Protein AF-0000000084335105 (afdb_homodimer)

Organism: NCBI:txid1302689

Foldseek 3Di:
DDCVLVVVLLVVFDDDDPVLVVLVLVQKDKDKDFAFGWPDAAQAAWFKKKAWQAAKKWKWFADPVRDIATADMHHHSGIDTPVVRQVVVGGHRIIIGTNHTTIIIIHGSVNLVVSCVVPVVVVRVVVVVVVVVVVVVVVLVVCLVDHDLLVLLVVVCVVCVPCPPPDDLQNSQSHSPHGSVVSVVSVVVVVVVD/DDCVLVVVLLVVFDDDDPVLVVLVLVQKDKDKDFAFGWPDAAQAAWFWKKAWQAAKKWKWFADPVGDIATADMHHHSGIDTPVVRQVVVGGHRIIIGTNHTTIIIIHGSVNLVVSCVVPVVVVRVVVVVVVVVVVVVVVLVVCLVDHDLLVLLVVVCVVCVPCPPPDDLQNSQSHSPHGSVVSVVSVVVVVVVD

Nearest PDB structures (foldseek):
  3dn7-assembly1_A  TM=9.591E-01  e=3.756E-15  Cytophaga hutchinsonii ATCC 33406
  4i02-assembly3_F-3  TM=8.619E-01  e=2.218E-11  Escherichia coli K-12
  1cgp-assembly1_B  TM=8.706E-01  e=3.558E-11  Escherichia coli
  4i02-assembly1_A  TM=8.325E-01  e=2.353E-11  Escherichia coli K-12
  3rpq-assembly1_B  TM=8.222E-01  e=1.093E-10  Escherichia coli K-12

Sequence (388 aa):
MSTDLILHNIGKYIALDTEEKEYFVSLLQEKSVKRKEFLLEDGHICKYSAFTVSGVLRGYTIDNNGFEHVLSFAPEGWWMADMYSLISQKPGTLNIEAIEKTELLLLSKANQEILFGKVPKFERFFRIITENSLVSYQQRLMDNLSLTAEDRYNNFCKRYPTLINSLPKKDIATYIGVTPEFLSRMQSKMLKRKMSTDLILHNIGKYIALDTEEKEYFVSLLQEKSVKRKEFLLEDGHICKYSAFTVSGVLRGYTIDNNGFEHVLSFAPEGWWMADMYSLISQKPGTLNIEAIEKTELLLLSKANQEILFGKVPKFERFFRIITENSLVSYQQRLMDNLSLTAEDRYNNFCKRYPTLINSLPKKDIATYIGVTPEFLSRMQSKMLKRK

pLDDT: mean 93.82, std 5.52, range [57.97, 98.75]

Solvent-accessible surface area (backbone atoms only — not comparable to full-atom values): 20482 Å² total; per-residue (Å²): 130,83,61,60,64,60,51,51,61,49,50,76,72,40,90,69,53,71,67,56,48,51,52,55,56,70,54,47,40,82,45,78,40,46,57,74,34,68,82,38,49,54,67,40,61,32,55,46,39,35,35,23,68,35,46,30,37,35,32,28,33,66,40,95,88,66,49,68,40,40,75,47,70,20,43,59,80,28,68,48,58,47,59,56,8,44,72,69,63,37,59,31,60,48,25,29,30,20,75,32,63,22,37,32,40,31,39,35,56,69,48,50,56,49,41,38,72,76,43,52,64,49,30,49,44,54,27,51,54,40,48,52,48,31,38,51,43,51,48,48,46,48,40,72,73,61,47,51,65,68,55,37,47,51,52,47,43,68,74,38,65,87,43,66,86,72,52,56,63,58,54,54,15,29,50,57,69,47,49,49,69,54,46,54,53,49,52,54,51,54,60,67,73,103,128,85,61,59,64,61,51,51,60,48,50,75,73,38,91,70,54,72,67,56,47,53,53,55,57,69,54,48,40,82,44,77,39,47,57,72,33,68,82,37,49,55,66,40,61,34,56,47,40,35,34,23,69,35,46,30,38,35,32,30,33,65,39,96,86,67,48,67,39,39,75,48,71,20,41,58,79,28,67,49,56,47,59,55,8,46,74,69,62,37,60,31,60,47,26,31,31,20,75,31,64,23,37,33,40,31,38,35,54,69,48,50,56,50,41,39,72,76,44,52,65,48,30,51,44,54,26,50,54,40,48,52,48,30,41,51,43,51,48,48,46,49,41,70,73,62,48,52,65,67,56,38,47,52,52,47,44,69,73,37,65,86,42,66,88,72,51,58,62,57,54,54,15,29,48,57,70,46,50,49,69,54,47,53,52,50,52,53,51,54,60,67,74,105

Structure (mmCIF, N/CA/C/O backbone):
data_AF-0000000084335105-model_v1
#
loop_
_entity.id
_entity.type
_entity.pdbx_description
1 polymer 'Cyclic nucleotide-binding domain-containing protein'
#
loop_
_atom_site.group_PDB
_atom_site.id
_atom_site.type_symbol
_atom_site.label_atom_id
_atom_site.label_alt_id
_atom_site.label_comp_id
_atom_site.label_asym_id
_atom_site.label_entity_id
_atom_site.label_seq_id
_atom_site.pdbx_PDB_ins_code
_atom_site.Cartn_x
_atom_site.Cartn_y
_atom_site.Cartn_z
_atom_site.occupancy
_atom_site.B_iso_or_equiv
_atom_site.auth_seq_id
_atom_site.auth_comp_id
_atom_site.auth_asym_id
_atom_site.auth_atom_id
_atom_site.pdbx_PDB_model_num
ATOM 1 N N . MET A 1 1 ? -12.789 21.672 16.828 1 72.12 1 MET A N 1
ATOM 2 C CA . MET A 1 1 ? -12.172 21.75 15.5 1 72.12 1 MET A CA 1
ATOM 3 C C . MET A 1 1 ? -13.172 21.375 14.414 1 72.12 1 MET A C 1
ATOM 5 O O . MET A 1 1 ? -14.062 20.562 14.633 1 72.12 1 MET A O 1
ATOM 9 N N . SER A 1 2 ? -13.086 22.141 13.266 1 85.88 2 SER A N 1
ATOM 10 C CA . SER A 1 2 ? -14.047 21.906 12.203 1 85.88 2 SER A CA 1
ATOM 11 C C . SER A 1 2 ? -13.852 20.531 11.562 1 85.88 2 SER A C 1
ATOM 13 O O . SER A 1 2 ? -12.719 20.109 11.328 1 85.88 2 SER A O 1
ATOM 15 N N . THR A 1 3 ? -14.938 19.781 11.516 1 94.94 3 THR A N 1
ATOM 16 C CA . THR A 1 3 ? -14.914 18.469 10.898 1 94.94 3 THR A CA 1
ATOM 17 C C . THR A 1 3 ? -15.266 18.547 9.414 1 94.94 3 THR A C 1
ATOM 19 O O . THR A 1 3 ? -15.477 17.531 8.758 1 94.94 3 THR A O 1
ATOM 22 N N . ASP A 1 4 ? -15.258 19.766 8.898 1 95.75 4 ASP A N 1
ATOM 23 C CA . ASP A 1 4 ? -15.672 19.984 7.512 1 95.75 4 ASP A CA 1
ATOM 24 C C . ASP A 1 4 ? -14.68 19.359 6.539 1 95.75 4 ASP A C 1
ATOM 26 O O . ASP A 1 4 ? -15.07 18.719 5.562 1 95.75 4 ASP A O 1
ATOM 30 N N . LEU A 1 5 ? -13.422 19.547 6.863 1 97.25 5 LEU A N 1
ATOM 31 C CA . LEU A 1 5 ? -12.391 19.062 5.957 1 97.25 5 LEU A CA 1
ATOM 32 C C . LEU A 1 5 ? -12.422 17.547 5.844 1 97.25 5 LEU A C 1
ATOM 34 O O . LEU A 1 5 ? -12.352 17 4.738 1 97.25 5 LEU A O 1
ATOM 38 N N . ILE A 1 6 ? -12.547 16.875 6.98 1 97.81 6 ILE A N 1
ATOM 39 C CA . ILE A 1 6 ? -12.523 15.414 6.957 1 97.81 6 ILE A CA 1
ATOM 40 C C . ILE A 1 6 ? -13.797 14.891 6.285 1 97.81 6 ILE A C 1
ATOM 42 O O . ILE A 1 6 ? -13.75 13.891 5.562 1 97.81 6 ILE A O 1
ATOM 46 N N . LEU A 1 7 ? -14.898 15.547 6.527 1 97.81 7 LEU A N 1
ATOM 47 C CA . LEU A 1 7 ? -16.156 15.133 5.902 1 97.81 7 LEU A CA 1
ATOM 48 C C . LEU A 1 7 ? -16.109 15.344 4.395 1 97.81 7 LEU A C 1
ATOM 50 O O . LEU A 1 7 ? -16.641 14.539 3.633 1 97.81 7 LEU A O 1
ATOM 54 N N . HIS A 1 8 ? -15.453 16.422 4.031 1 96.69 8 HIS A N 1
ATOM 55 C CA . HIS A 1 8 ? -15.234 16.656 2.607 1 96.69 8 HIS A CA 1
ATOM 56 C C . HIS A 1 8 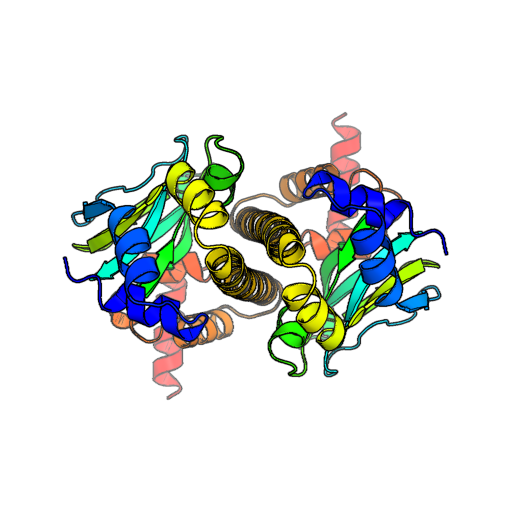? -14.359 15.57 1.998 1 96.69 8 HIS A C 1
ATOM 58 O O . HIS A 1 8 ? -14.633 15.086 0.899 1 96.69 8 HIS A O 1
ATOM 64 N N . ASN A 1 9 ? -13.32 15.211 2.666 1 96.5 9 ASN A N 1
ATOM 65 C CA . ASN A 1 9 ? -12.414 14.156 2.225 1 96.5 9 ASN A CA 1
ATOM 66 C C . ASN A 1 9 ? -13.141 12.828 2.047 1 96.5 9 ASN A C 1
ATOM 68 O O . ASN A 1 9 ? -12.977 12.156 1.026 1 96.5 9 ASN A O 1
ATOM 72 N N . ILE A 1 10 ? -13.961 12.484 3.02 1 97.06 10 ILE A N 1
ATOM 73 C CA . ILE A 1 10 ? -14.719 11.242 3.002 1 97.06 10 ILE A CA 1
ATOM 74 C C . ILE A 1 10 ? -15.75 11.281 1.873 1 97.06 10 ILE A C 1
ATOM 76 O O . ILE A 1 10 ? -15.961 10.281 1.182 1 97.06 10 ILE A O 1
ATOM 80 N N . GLY A 1 11 ? -16.312 12.406 1.658 1 96.31 11 GLY A N 1
ATOM 81 C CA . GLY A 1 11 ? -17.375 12.594 0.689 1 96.31 11 GLY A CA 1
ATOM 82 C C . GLY A 1 11 ? -16.922 12.43 -0.747 1 96.31 11 GLY A C 1
ATOM 83 O O . GLY A 1 11 ? -17.734 12.242 -1.65 1 96.31 11 GLY A O 1
ATOM 84 N N . LYS A 1 12 ? -15.617 12.5 -0.974 1 95.12 12 LYS A N 1
ATOM 85 C CA . LYS A 1 12 ? -15.062 12.281 -2.309 1 95.12 12 LYS A CA 1
ATOM 86 C C . LYS A 1 12 ? -15.273 10.836 -2.762 1 95.12 12 LYS A C 1
ATOM 88 O O . LYS A 1 12 ? -15.258 10.547 -3.961 1 95.12 12 LYS A O 1
ATOM 93 N N . TYR A 1 13 ? -15.5 9.977 -1.76 1 94.5 13 TYR A N 1
ATOM 94 C CA . TYR A 1 13 ? -15.461 8.562 -2.107 1 94.5 13 TYR A CA 1
ATOM 95 C C . TYR A 1 13 ? -16.766 7.867 -1.72 1 94.5 13 TYR A C 1
ATOM 97 O O . TYR A 1 13 ? -17.156 6.883 -2.35 1 94.5 13 TYR A O 1
ATOM 105 N N . ILE A 1 14 ? -17.391 8.344 -0.664 1 95.5 14 ILE A N 1
ATOM 106 C CA . ILE A 1 14 ? -18.641 7.719 -0.234 1 95.5 14 ILE A CA 1
ATOM 107 C C . ILE A 1 14 ? -19.656 8.797 0.128 1 95.5 14 ILE A C 1
ATOM 109 O O . ILE A 1 14 ? -19.281 9.883 0.584 1 95.5 14 ILE A O 1
ATOM 113 N N . ALA A 1 15 ? -20.938 8.406 0.019 1 96 15 ALA A N 1
ATOM 114 C CA . ALA A 1 15 ? -22.031 9.297 0.389 1 96 15 ALA A CA 1
ATOM 115 C C . ALA A 1 15 ? -22.578 8.953 1.771 1 96 15 ALA A C 1
ATOM 117 O O . ALA A 1 15 ? -22.969 7.812 2.023 1 96 15 ALA A O 1
ATOM 118 N N . LEU A 1 16 ? -22.547 9.938 2.617 1 96.69 16 LEU A N 1
ATOM 119 C CA . LEU A 1 16 ? -23.062 9.75 3.973 1 96.69 16 LEU A CA 1
ATOM 120 C C . LEU A 1 16 ? -24.281 10.617 4.219 1 96.69 16 LEU A C 1
ATOM 122 O O . LEU A 1 16 ? -24.359 11.758 3.756 1 96.69 16 LEU A O 1
ATOM 126 N N . ASP A 1 17 ? -25.25 10.039 4.867 1 96.75 17 ASP A N 1
ATOM 127 C CA . ASP A 1 17 ? -26.344 10.883 5.32 1 96.75 17 ASP A CA 1
ATOM 128 C C . ASP A 1 17 ? -26 11.594 6.625 1 96.75 17 ASP A C 1
ATOM 130 O O . ASP A 1 17 ? -24.906 11.406 7.16 1 96.75 17 ASP A O 1
ATOM 134 N N . THR A 1 18 ? -26.891 12.422 7.062 1 96.94 18 THR A N 1
ATOM 135 C CA . THR A 1 18 ? -26.609 13.281 8.203 1 96.94 18 THR A CA 1
ATOM 136 C C . THR A 1 18 ? -26.344 12.445 9.453 1 96.94 18 THR A C 1
ATOM 138 O O . THR A 1 18 ? -25.422 12.742 10.219 1 96.94 18 THR A O 1
ATOM 141 N N . GLU A 1 19 ? -27.047 11.422 9.664 1 97.62 19 GLU A N 1
ATOM 142 C CA . GLU A 1 19 ? -26.875 10.562 10.828 1 97.62 19 GLU A CA 1
ATOM 143 C C . GLU A 1 19 ? -25.516 9.852 10.797 1 97.62 19 GLU A C 1
ATOM 145 O O . GLU A 1 19 ? -24.844 9.75 11.812 1 97.62 19 GLU A O 1
ATOM 150 N N . GLU A 1 20 ? -25.156 9.375 9.648 1 97.62 20 GLU A N 1
ATOM 151 C CA . GLU A 1 20 ? -23.891 8.688 9.469 1 97.62 20 GLU A CA 1
ATOM 152 C C . GLU A 1 20 ? -22.719 9.633 9.711 1 97.62 20 GLU A C 1
ATOM 154 O O . GLU A 1 20 ? -21.719 9.25 10.336 1 97.62 20 GLU A O 1
ATOM 159 N N . LYS A 1 21 ? -22.859 10.859 9.203 1 97.38 21 LYS A N 1
ATOM 160 C CA . LYS A 1 21 ? -21.828 11.859 9.414 1 97.38 21 LYS A CA 1
ATOM 161 C C . LYS A 1 21 ? -21.625 12.148 10.898 1 97.38 21 LYS A C 1
ATOM 163 O O . LYS A 1 21 ? -20.5 12.18 11.391 1 97.38 21 LYS A O 1
ATOM 168 N N . GLU A 1 22 ? -22.719 12.344 11.539 1 97.31 22 GLU A N 1
ATOM 169 C CA . GLU A 1 22 ? -22.672 12.656 12.969 1 97.31 22 GLU A CA 1
ATOM 170 C C . GLU A 1 22 ? -22.078 11.508 13.766 1 97.31 22 GLU A C 1
ATOM 172 O O . GLU A 1 22 ? -21.312 11.727 14.703 1 97.31 22 GLU A O 1
ATOM 177 N N . TYR A 1 23 ? -22.438 10.336 13.406 1 97.75 23 TYR A N 1
ATOM 178 C CA . TYR A 1 23 ? -21.922 9.164 14.094 1 97.75 23 TYR A CA 1
ATOM 179 C C . TYR A 1 23 ? -20.406 9.062 13.914 1 97.75 23 TYR A C 1
ATOM 181 O O . TYR A 1 23 ? -19.672 8.875 14.891 1 97.75 23 TYR A O 1
ATOM 189 N N . PHE A 1 24 ? -19.969 9.242 12.672 1 98.25 24 PHE A N 1
ATOM 190 C CA . PHE A 1 24 ? -18.547 9.195 12.375 1 98.25 24 PHE A CA 1
ATOM 191 C C . PHE A 1 24 ? -17.797 10.242 13.188 1 98.25 24 PHE A C 1
ATOM 193 O O . PHE A 1 24 ? -16.781 9.93 13.828 1 98.25 24 PHE A O 1
ATOM 200 N N . VAL A 1 25 ? -18.281 11.438 13.164 1 98 25 VAL A N 1
ATOM 201 C CA . VAL A 1 25 ? -17.641 12.547 13.852 1 98 25 VAL A CA 1
ATOM 202 C C . VAL A 1 25 ? -17.562 12.25 15.352 1 98 25 VAL A C 1
ATOM 204 O O . VAL A 1 25 ? -16.562 12.594 16 1 98 25 VAL A O 1
ATOM 207 N N . SER A 1 26 ? -18.562 11.602 15.875 1 97.94 26 SER A N 1
ATOM 208 C CA . SER A 1 26 ? -18.609 11.297 17.297 1 97.94 26 SER A CA 1
ATOM 209 C C . SER A 1 26 ? -17.516 10.328 17.703 1 97.94 26 SER A C 1
ATOM 211 O O . SER A 1 26 ? -17.172 10.211 18.875 1 97.94 26 SER A O 1
ATOM 213 N N . LEU A 1 27 ? -16.906 9.617 16.766 1 98.12 27 LEU A N 1
ATOM 214 C CA . LEU A 1 27 ? -15.875 8.617 17.031 1 98.12 27 LEU A CA 1
ATOM 215 C C . LEU A 1 27 ? -14.492 9.25 17 1 98.12 27 LEU A C 1
ATOM 217 O O . LEU A 1 27 ? -13.5 8.617 17.375 1 98.12 27 LEU A O 1
ATOM 221 N N . LEU A 1 28 ? -14.43 10.477 16.578 1 98.25 28 LEU A N 1
ATOM 222 C CA . LEU A 1 28 ? -13.148 11.148 16.391 1 98.25 28 LEU A CA 1
ATOM 223 C C . LEU A 1 28 ? -12.711 11.852 17.656 1 98.25 28 LEU A C 1
ATOM 225 O O . LEU A 1 28 ? -13.555 12.336 18.438 1 98.25 28 LEU A O 1
ATOM 229 N N . GLN A 1 29 ? -11.438 11.883 17.859 1 98 29 GLN A N 1
ATOM 230 C CA . GLN A 1 29 ? -10.82 12.641 18.938 1 98 29 GLN A CA 1
ATOM 231 C C . GLN A 1 29 ? -9.961 13.781 18.391 1 98 29 GLN A C 1
ATOM 233 O O . GLN A 1 29 ? -9.125 13.562 17.516 1 98 29 GLN A O 1
ATOM 238 N N . GLU A 1 30 ? -10.164 14.938 18.938 1 98.06 30 GLU A N 1
ATOM 239 C CA . GLU A 1 30 ? -9.328 16.062 18.547 1 98.06 30 GLU A CA 1
ATOM 240 C C . GLU A 1 30 ? -7.996 16.047 19.281 1 98.06 30 GLU A C 1
ATOM 242 O O . GLU A 1 30 ? -7.941 15.719 20.469 1 98.06 30 GLU A O 1
ATOM 247 N N . LYS A 1 31 ? -6.934 16.328 18.531 1 97.88 31 LYS A N 1
ATOM 248 C CA . LYS A 1 31 ? -5.598 16.406 19.125 1 97.88 31 LYS A CA 1
ATOM 249 C C . LYS A 1 31 ? -4.789 17.547 18.516 1 97.88 31 LYS A C 1
ATOM 251 O O . LYS A 1 31 ? -4.809 17.75 17.297 1 97.88 31 LYS A O 1
ATOM 256 N N . SER A 1 32 ? -4.215 18.328 19.328 1 97.69 32 SER A N 1
ATOM 257 C CA . SER A 1 32 ? -3.252 19.344 18.906 1 97.69 32 SER A CA 1
ATOM 258 C C . SER A 1 32 ? -1.831 18.969 19.297 1 97.69 32 SER A C 1
ATOM 260 O O . SER A 1 32 ? -1.588 18.562 20.438 1 97.69 32 SER A O 1
ATOM 262 N N . VAL A 1 33 ? -0.953 19.047 18.344 1 97.5 33 VAL A N 1
ATOM 263 C CA . VAL A 1 33 ? 0.441 18.703 18.609 1 97.5 33 VAL A CA 1
ATOM 264 C C . VAL A 1 33 ? 1.34 19.875 18.219 1 97.5 33 VAL A C 1
ATOM 266 O O . VAL A 1 33 ? 1.113 20.531 17.203 1 97.5 33 VAL A O 1
ATOM 269 N N . LYS A 1 34 ? 2.309 20.141 19.078 1 97.69 34 LYS A N 1
ATOM 270 C CA . LYS A 1 34 ? 3.25 21.219 18.812 1 97.69 34 LYS A CA 1
ATOM 271 C C . LYS A 1 34 ? 4.363 20.766 17.875 1 97.69 34 LYS A C 1
ATOM 273 O O . LYS A 1 34 ? 4.523 19.578 17.625 1 97.69 34 LYS A O 1
ATOM 278 N N . ARG A 1 35 ? 5.047 21.766 17.438 1 96.06 35 ARG A N 1
ATOM 279 C CA . ARG A 1 35 ? 6.227 21.484 16.625 1 96.06 35 ARG A CA 1
ATOM 280 C C . ARG A 1 35 ? 7.172 20.531 17.344 1 96.06 35 ARG A C 1
ATOM 282 O O . ARG A 1 35 ? 7.461 20.703 18.531 1 96.06 35 ARG A O 1
ATOM 289 N N . LYS A 1 36 ? 7.555 19.469 16.734 1 95.44 36 LYS A N 1
ATOM 290 C CA . LYS A 1 36 ? 8.555 18.5 17.188 1 95.44 36 LYS A CA 1
ATOM 291 C C . LYS A 1 36 ? 7.961 17.547 18.219 1 95.44 36 LYS A C 1
ATOM 293 O O . LYS A 1 36 ? 8.68 16.719 18.781 1 95.44 36 LYS A O 1
ATOM 298 N N . GLU A 1 37 ? 6.699 17.734 18.406 1 97.81 37 GLU A N 1
ATOM 299 C CA . GLU A 1 37 ? 6.043 16.766 19.281 1 97.81 37 GLU A CA 1
ATOM 300 C C . GLU A 1 37 ? 5.703 15.484 18.547 1 97.81 37 GLU A C 1
ATOM 302 O O . GLU A 1 37 ? 5.27 15.523 17.391 1 97.81 37 GLU A O 1
ATOM 307 N N . PHE A 1 38 ? 5.836 14.344 19.25 1 98.06 38 PHE A N 1
ATOM 308 C CA . PHE A 1 38 ? 5.598 13.031 18.656 1 98.06 38 PHE A CA 1
ATOM 309 C C . PHE A 1 38 ? 4.156 12.594 18.859 1 98.06 38 PHE A C 1
ATOM 311 O O . PHE A 1 38 ? 3.623 12.703 19.969 1 98.06 38 PHE A O 1
ATOM 318 N N . LEU A 1 39 ? 3.566 12.172 17.812 1 97.88 39 LEU A N 1
ATOM 319 C CA . LEU A 1 39 ? 2.297 11.461 17.922 1 97.88 39 LEU A CA 1
ATOM 320 C C . LEU A 1 39 ? 2.527 9.977 18.203 1 97.88 39 LEU A C 1
ATOM 322 O O . LEU A 1 39 ? 1.71 9.328 18.859 1 97.88 39 LEU A O 1
ATOM 326 N N . LEU A 1 40 ? 3.537 9.453 17.672 1 98.19 40 LEU A N 1
ATOM 327 C CA . LEU A 1 40 ? 3.941 8.055 17.797 1 98.19 40 LEU A CA 1
ATOM 328 C C . LEU A 1 40 ? 5.461 7.93 17.797 1 98.19 40 LEU A C 1
ATOM 330 O O . LEU A 1 40 ? 6.145 8.578 17 1 98.19 40 LEU A O 1
ATOM 334 N N . GLU A 1 41 ? 5.953 7.145 18.688 1 97.31 41 GLU A N 1
ATOM 335 C CA . GLU A 1 41 ? 7.387 6.867 18.734 1 97.31 41 GLU A CA 1
ATOM 336 C C . GLU A 1 41 ? 7.672 5.391 18.469 1 97.31 41 GLU A C 1
ATOM 338 O O . GLU A 1 41 ? 6.887 4.523 18.859 1 97.31 41 GLU A O 1
ATOM 343 N N . ASP A 1 42 ? 8.75 5.254 17.828 1 93.69 42 ASP A N 1
ATOM 344 C CA . ASP A 1 42 ? 9.203 3.893 17.547 1 93.69 42 ASP A CA 1
ATOM 345 C C . ASP A 1 42 ? 9.133 3.027 18.812 1 93.69 42 ASP A C 1
ATOM 347 O O . ASP A 1 42 ? 9.438 3.494 19.906 1 93.69 42 ASP A O 1
ATOM 351 N N . GLY A 1 43 ? 8.68 1.803 18.641 1 95.06 43 GLY A N 1
ATOM 352 C CA . GLY A 1 43 ? 8.594 0.875 19.75 1 95.06 43 GLY A CA 1
ATOM 353 C C . GLY A 1 43 ? 7.254 0.907 20.453 1 95.06 43 GLY A C 1
ATOM 354 O O . GLY A 1 43 ? 6.992 0.088 21.344 1 95.06 43 GLY A O 1
ATOM 355 N N . HIS A 1 44 ? 6.434 1.826 20.156 1 97.06 44 HIS A N 1
ATOM 356 C CA . HIS A 1 44 ? 5.102 1.914 20.734 1 97.06 44 HIS A CA 1
ATOM 357 C C . HIS A 1 44 ? 4.043 1.384 19.781 1 97.06 44 HIS A C 1
ATOM 359 O O . HIS A 1 44 ? 4.258 1.357 18.562 1 97.06 44 HIS A O 1
ATOM 365 N N . ILE A 1 45 ? 2.986 0.974 20.359 1 98.06 45 ILE A N 1
ATOM 366 C CA . ILE A 1 45 ? 1.884 0.464 19.547 1 98.06 45 ILE A CA 1
ATOM 367 C C . ILE A 1 45 ? 1.071 1.631 18.984 1 98.06 45 ILE A C 1
ATOM 369 O O . ILE A 1 45 ? 0.712 2.553 19.719 1 98.06 45 ILE A O 1
ATOM 373 N N . CYS A 1 46 ? 0.889 1.653 17.703 1 98 46 CYS A N 1
ATOM 374 C CA . CYS A 1 46 ? 0.04 2.648 17.047 1 98 46 CYS A CA 1
ATOM 375 C C . CYS A 1 46 ? -1.434 2.365 17.312 1 98 46 CYS A C 1
ATOM 377 O O . CYS A 1 46 ? -1.962 1.339 16.891 1 98 46 CYS A O 1
ATOM 379 N N . LYS A 1 47 ? -2.115 3.268 17.891 1 97.25 47 LYS A N 1
ATOM 380 C CA . LYS A 1 47 ? -3.49 3.014 18.297 1 97.25 47 LYS A CA 1
ATOM 381 C C . LYS A 1 47 ? -4.477 3.838 17.484 1 97.25 47 LYS A C 1
ATOM 383 O O . LYS A 1 47 ? -5.684 3.584 17.516 1 97.25 47 LYS A O 1
ATOM 388 N N . TYR A 1 48 ? -3.881 4.793 16.719 1 97.56 48 TYR A N 1
ATOM 389 C CA . TYR A 1 48 ? -4.758 5.723 16.016 1 97.56 48 TYR A CA 1
ATOM 390 C C . TYR A 1 48 ? -4.277 5.957 14.586 1 97.56 48 TYR A C 1
ATOM 392 O O . TYR A 1 48 ? -3.08 5.867 14.305 1 97.56 48 TYR A O 1
ATOM 400 N N . SER A 1 49 ? -5.215 6.18 13.734 1 97.94 49 SER A N 1
ATOM 401 C CA . SER A 1 49 ? -4.938 6.902 12.492 1 97.94 49 SER A CA 1
ATOM 402 C C . SER A 1 49 ? -5.207 8.391 12.656 1 97.94 49 SER A C 1
ATOM 404 O O . SER A 1 49 ? -6.184 8.789 13.289 1 97.94 49 SER A O 1
ATOM 406 N N . ALA A 1 50 ? -4.375 9.172 12.141 1 98.62 50 ALA A N 1
ATOM 407 C CA . ALA A 1 50 ? -4.48 10.617 12.32 1 98.62 50 ALA A CA 1
ATOM 408 C C . ALA A 1 50 ? -4.793 11.312 10.992 1 98.62 50 ALA A C 1
ATOM 410 O O . ALA A 1 50 ? -4.148 11.047 9.977 1 98.62 50 ALA A O 1
ATOM 411 N N . PHE A 1 51 ? -5.793 12.156 10.992 1 98.56 51 PHE A N 1
ATOM 412 C CA . PHE A 1 51 ? -6.141 13.031 9.875 1 98.56 51 PHE A CA 1
ATOM 413 C C . PHE A 1 51 ? -5.68 14.461 10.133 1 98.56 51 PHE A C 1
ATOM 415 O O . PHE A 1 51 ? -6.062 15.07 11.133 1 98.56 51 PHE A O 1
ATOM 422 N N . THR A 1 52 ? -4.863 14.969 9.227 1 98.31 52 THR A N 1
ATOM 423 C CA . THR A 1 52 ? -4.316 16.312 9.414 1 98.31 52 THR A CA 1
ATOM 424 C C . THR A 1 52 ? -5.328 17.375 9.008 1 98.31 52 THR A C 1
ATOM 426 O O . THR A 1 52 ? -5.691 17.469 7.832 1 98.31 52 THR A O 1
ATOM 429 N N . VAL A 1 53 ? -5.762 18.109 9.945 1 98.31 53 VAL A N 1
ATOM 430 C CA . VAL A 1 53 ? -6.688 19.203 9.672 1 98.31 53 VAL A CA 1
ATOM 431 C C . VAL A 1 53 ? -5.91 20.453 9.266 1 98.31 53 VAL A C 1
ATOM 433 O O . VAL A 1 53 ? -6.297 21.141 8.32 1 98.31 53 VAL A O 1
ATOM 436 N N . SER A 1 54 ? -4.891 20.719 9.969 1 97.12 54 SER A N 1
ATOM 437 C CA . SER A 1 54 ? -3.938 21.766 9.641 1 97.12 54 SER A CA 1
ATOM 438 C C . SER A 1 54 ? -2.535 21.406 10.125 1 97.12 54 SER A C 1
ATOM 440 O O . SER A 1 54 ? -2.375 20.672 11.094 1 97.12 54 SER A O 1
ATOM 442 N N . GLY A 1 55 ? -1.561 21.953 9.344 1 96.38 55 GLY A N 1
ATOM 443 C CA . GLY A 1 55 ? -0.179 21.609 9.641 1 96.38 55 GLY A CA 1
ATOM 444 C C . GLY A 1 55 ? 0.341 20.453 8.82 1 96.38 55 GLY A C 1
ATOM 445 O O . GLY A 1 55 ? -0.101 20.234 7.684 1 96.38 55 GLY A O 1
ATOM 446 N N . VAL A 1 56 ? 1.411 19.781 9.383 1 97.5 56 VAL A N 1
ATOM 447 C CA . VAL A 1 56 ? 2.033 18.703 8.617 1 97.5 56 VAL A CA 1
ATOM 448 C C . VAL A 1 56 ? 2.695 17.703 9.562 1 97.5 56 VAL A C 1
ATOM 450 O O . VAL A 1 56 ? 3.408 18.094 10.484 1 97.5 56 VAL A O 1
ATOM 453 N N . LEU A 1 57 ? 2.414 16.453 9.367 1 97.81 57 LEU A N 1
ATOM 454 C CA . LEU A 1 57 ? 3.096 15.367 10.062 1 97.81 57 LEU A CA 1
ATOM 455 C C . LEU A 1 57 ? 4.215 14.789 9.203 1 97.81 57 LEU A C 1
ATOM 457 O O . LEU A 1 57 ? 4.141 14.828 7.977 1 97.81 57 LEU A O 1
ATOM 461 N N . ARG A 1 58 ? 5.172 14.32 9.938 1 97.12 58 ARG A N 1
ATOM 462 C CA . ARG A 1 58 ? 6.246 13.57 9.297 1 97.12 58 ARG A CA 1
ATOM 463 C C . ARG A 1 58 ? 6.371 12.172 9.898 1 97.12 58 ARG A C 1
ATOM 465 O O . ARG A 1 58 ? 6.371 12.016 11.117 1 97.12 58 ARG A O 1
ATOM 472 N N . GLY A 1 59 ? 6.352 11.172 9.047 1 97.12 59 GLY A N 1
ATOM 473 C CA . GLY A 1 59 ? 6.637 9.805 9.445 1 97.12 59 GLY A CA 1
ATOM 474 C C . GLY A 1 59 ? 8.008 9.328 9.016 1 97.12 59 GLY A C 1
ATOM 475 O O . GLY A 1 59 ? 8.375 9.445 7.844 1 97.12 59 GLY A O 1
ATOM 476 N N . TYR A 1 60 ? 8.812 8.836 9.969 1 96.62 60 TYR A N 1
ATOM 477 C CA . TYR A 1 60 ? 10.164 8.414 9.625 1 96.62 60 TYR A CA 1
ATOM 478 C C . TYR A 1 60 ? 10.633 7.277 10.523 1 96.62 60 TYR A C 1
ATOM 480 O O . TYR A 1 60 ? 10.031 7.027 11.578 1 96.62 60 TYR A O 1
ATOM 488 N N . THR A 1 61 ? 11.562 6.578 10.07 1 95.25 61 THR A N 1
ATOM 489 C CA . THR A 1 61 ? 12.219 5.527 10.844 1 95.25 61 THR A CA 1
ATOM 490 C C . THR A 1 61 ? 13.703 5.828 11.016 1 95.25 61 THR A C 1
ATOM 492 O O . THR A 1 61 ? 14.258 6.668 10.312 1 95.25 61 THR A O 1
ATOM 495 N N . ILE A 1 62 ? 14.297 5.234 12 1 93.88 62 ILE A N 1
ATOM 496 C CA . ILE A 1 62 ? 15.719 5.387 12.281 1 93.88 62 ILE A CA 1
ATOM 497 C C . ILE A 1 62 ? 16.422 4.051 12.078 1 93.88 62 ILE A C 1
ATOM 499 O O . ILE A 1 62 ? 16 3.023 12.602 1 93.88 62 ILE A O 1
ATOM 503 N N . ASP A 1 63 ? 17.438 4.098 11.273 1 89.5 63 ASP A N 1
ATOM 504 C CA . ASP A 1 63 ? 18.141 2.84 11.008 1 89.5 63 ASP A CA 1
ATOM 505 C C . ASP A 1 63 ? 19.141 2.523 12.125 1 89.5 63 ASP A C 1
ATOM 507 O O . ASP A 1 63 ? 19.219 3.248 13.117 1 89.5 63 ASP A O 1
ATOM 511 N N . ASN A 1 64 ? 19.906 1.412 11.984 1 87.88 64 ASN A N 1
ATOM 512 C CA . ASN A 1 64 ? 20.812 0.938 13.016 1 87.88 64 ASN A CA 1
ATOM 513 C C . ASN A 1 64 ? 21.984 1.902 13.227 1 87.88 64 ASN A C 1
ATOM 515 O O . ASN A 1 64 ? 22.625 1.887 14.273 1 87.88 64 ASN A O 1
ATOM 519 N N . ASN A 1 65 ? 22.266 2.73 12.258 1 87.38 65 ASN A N 1
ATOM 520 C CA . ASN A 1 65 ? 23.344 3.703 12.344 1 87.38 65 ASN A CA 1
ATOM 521 C C . ASN A 1 65 ? 22.844 5.047 12.875 1 87.38 65 ASN A C 1
ATOM 523 O O . ASN A 1 65 ? 23.625 5.996 12.992 1 87.38 65 ASN A O 1
ATOM 527 N N . GLY A 1 66 ? 21.578 5.125 13.133 1 89.81 66 GLY A N 1
ATOM 528 C CA . GLY A 1 66 ? 21.016 6.348 13.68 1 89.81 66 GLY A CA 1
ATOM 529 C C . GLY A 1 66 ? 20.516 7.312 12.617 1 89.81 66 GLY A C 1
ATOM 530 O O . GLY A 1 66 ? 20.125 8.438 12.93 1 89.81 66 GLY A O 1
ATOM 531 N N . PHE A 1 67 ? 20.531 6.914 11.422 1 90 67 PHE A N 1
ATOM 532 C CA . PHE A 1 67 ? 20.094 7.781 10.336 1 90 67 PHE A CA 1
ATOM 533 C C . PHE A 1 67 ? 18.578 7.73 10.18 1 90 67 PHE A C 1
ATOM 535 O O . PHE A 1 67 ? 17.984 6.648 10.195 1 90 67 PHE A O 1
ATOM 542 N N . GLU A 1 68 ? 18.016 8.914 9.992 1 93 68 GLU A N 1
ATOM 543 C CA . GLU A 1 68 ? 16.562 9.008 9.797 1 93 68 GLU A CA 1
ATOM 544 C C . GLU A 1 68 ? 16.188 8.828 8.328 1 93 68 GLU A C 1
ATOM 546 O O . GLU A 1 68 ? 16.844 9.375 7.441 1 93 68 GLU A O 1
ATOM 551 N N . HIS A 1 69 ? 15.195 8.07 8.094 1 92.94 69 HIS A N 1
ATOM 552 C CA . HIS A 1 69 ? 14.617 7.887 6.77 1 92.94 69 HIS A CA 1
ATOM 553 C C . HIS A 1 69 ? 13.141 8.281 6.754 1 92.94 69 HIS A C 1
ATOM 555 O O . HIS A 1 69 ? 12.305 7.59 7.336 1 92.94 69 HIS A O 1
ATOM 561 N N . VAL A 1 70 ? 12.883 9.375 6.047 1 95.12 70 VAL A N 1
ATOM 562 C CA . VAL A 1 70 ? 11.5 9.852 5.977 1 95.12 70 VAL A CA 1
ATOM 563 C C . VAL A 1 70 ? 10.688 8.945 5.051 1 95.12 70 VAL A C 1
ATOM 565 O O . VAL A 1 70 ? 11.109 8.672 3.924 1 95.12 70 VAL A O 1
ATOM 568 N N . LEU A 1 71 ? 9.578 8.508 5.527 1 94.75 71 LEU A N 1
ATOM 569 C CA . LEU A 1 71 ? 8.711 7.641 4.734 1 94.75 71 LEU A CA 1
ATOM 570 C C . LEU A 1 71 ? 7.598 8.445 4.074 1 94.75 71 LEU A C 1
ATOM 572 O O . LEU A 1 71 ? 7.215 8.164 2.934 1 94.75 71 LEU A O 1
ATOM 576 N N . SER A 1 72 ? 7.086 9.375 4.797 1 95.19 72 SER A N 1
ATOM 577 C CA . SER A 1 72 ? 5.953 10.109 4.242 1 95.19 72 SER A CA 1
ATOM 578 C C . SER A 1 72 ? 5.695 11.398 5.016 1 95.19 72 SER A C 1
ATOM 580 O O . SER A 1 72 ? 6.246 11.594 6.102 1 95.19 72 SER A O 1
ATOM 582 N N . PHE A 1 73 ? 4.953 12.234 4.387 1 96.75 73 PHE A N 1
ATOM 583 C CA . PHE A 1 73 ? 4.391 13.43 5 1 96.75 73 PHE A CA 1
ATOM 584 C C . PHE A 1 73 ? 2.871 13.414 4.926 1 96.75 73 PHE A C 1
ATOM 586 O O . PHE A 1 73 ? 2.297 12.836 3.996 1 96.75 73 PHE A O 1
ATOM 593 N N . ALA A 1 74 ? 2.287 13.938 5.902 1 97.12 74 ALA A N 1
ATOM 594 C CA . ALA A 1 74 ? 0.839 14.125 5.875 1 97.12 74 ALA A CA 1
ATOM 595 C C . ALA A 1 74 ? 0.472 15.586 6.074 1 97.12 74 ALA A C 1
ATOM 597 O O . ALA A 1 74 ? 0.319 16.047 7.211 1 97.12 74 ALA A O 1
ATOM 598 N N . PRO A 1 75 ? 0.379 16.266 4.926 1 96.69 75 PRO A N 1
ATOM 599 C CA . PRO A 1 75 ? -0.142 17.641 5.004 1 96.69 75 PRO A CA 1
ATOM 600 C C . PRO A 1 75 ? -1.65 17.672 5.238 1 96.69 75 PRO A C 1
ATOM 602 O O . PRO A 1 75 ? -2.27 16.641 5.496 1 96.69 75 PRO A O 1
ATOM 605 N N . GLU A 1 76 ? -2.191 18.875 5.211 1 96.44 76 GLU A N 1
ATOM 606 C CA . GLU A 1 76 ? -3.627 19.078 5.375 1 96.44 76 GLU A CA 1
ATOM 607 C C . GLU A 1 76 ? -4.422 18.156 4.453 1 96.44 76 GLU A C 1
ATOM 609 O O . GLU A 1 76 ? -4.164 18.094 3.25 1 96.44 76 GLU A O 1
ATOM 614 N N . GLY A 1 77 ? -5.328 17.359 5.098 1 96.38 77 GLY A N 1
ATOM 615 C CA . GLY A 1 77 ? -6.215 16.516 4.305 1 96.38 77 GLY A CA 1
ATOM 616 C C . GLY A 1 77 ? -5.719 15.086 4.168 1 96.38 77 GLY A C 1
ATOM 617 O O . GLY A 1 77 ? -6.383 14.25 3.553 1 96.38 77 GLY A O 1
ATOM 618 N N . TRP A 1 78 ? -4.555 14.828 4.699 1 96.38 78 TRP A N 1
ATOM 619 C CA . TRP A 1 78 ? -3.971 13.5 4.531 1 96.38 78 TRP A CA 1
ATOM 620 C C . TRP A 1 78 ? -4.047 12.703 5.828 1 96.38 78 TRP A C 1
ATOM 622 O O . TRP A 1 78 ? -4.066 13.281 6.918 1 96.38 78 TRP A O 1
ATOM 632 N N . TRP A 1 79 ? -4.105 11.398 5.695 1 97.44 79 TRP A N 1
ATOM 633 C CA . TRP A 1 79 ? -4.094 10.445 6.805 1 97.44 79 TRP A CA 1
ATOM 634 C C . TRP A 1 79 ? -2.689 9.898 7.035 1 97.44 79 TRP A C 1
ATOM 636 O O . TRP A 1 79 ? -1.896 9.789 6.098 1 97.44 79 TRP A O 1
ATOM 646 N N . MET A 1 80 ? -2.42 9.617 8.305 1 97.56 80 MET A N 1
ATOM 647 C CA . MET A 1 80 ? -1.154 8.953 8.594 1 97.56 80 MET A CA 1
ATOM 648 C C . MET A 1 80 ? -1.296 8 9.781 1 97.56 80 MET A C 1
ATOM 650 O O . MET A 1 80 ? -1.956 8.328 10.766 1 97.56 80 MET A O 1
ATOM 654 N N . ALA A 1 81 ? -0.72 6.891 9.703 1 97.56 81 ALA A N 1
ATOM 655 C CA . ALA A 1 81 ? -0.598 5.898 10.766 1 97.56 81 ALA A CA 1
ATOM 656 C C . ALA A 1 81 ? 0.55 4.93 10.477 1 97.56 81 ALA A C 1
ATOM 658 O O . ALA A 1 81 ? 1 4.809 9.336 1 97.56 81 ALA A O 1
ATOM 659 N N . ASP A 1 82 ? 1.11 4.398 11.555 1 97.25 82 ASP A N 1
ATOM 660 C CA . ASP A 1 82 ? 1.923 3.201 11.375 1 97.25 82 ASP A CA 1
ATOM 661 C C . ASP A 1 82 ? 1.05 1.989 11.055 1 97.25 82 ASP A C 1
ATOM 663 O O . ASP A 1 82 ? 0.572 1.305 11.961 1 97.25 82 ASP A O 1
ATOM 667 N N . MET A 1 83 ? 0.903 1.755 9.797 1 96.56 83 MET A N 1
ATOM 668 C CA . MET A 1 83 ? -0.087 0.78 9.344 1 96.56 83 MET A CA 1
ATOM 669 C C . MET A 1 83 ? 0.232 -0.609 9.891 1 96.56 83 MET A C 1
ATOM 671 O O . MET A 1 83 ? -0.671 -1.351 10.281 1 96.56 83 MET A O 1
ATOM 675 N N . TYR A 1 84 ? 1.482 -1.017 9.883 1 95.94 84 TYR A N 1
ATOM 676 C CA . TYR A 1 84 ? 1.841 -2.307 10.461 1 95.94 84 TYR A CA 1
ATOM 677 C C . TYR A 1 84 ? 1.399 -2.393 11.914 1 95.94 84 TYR A C 1
ATOM 679 O O . TYR A 1 84 ? 0.719 -3.342 12.312 1 95.94 84 TYR A O 1
ATOM 687 N N . SER A 1 85 ? 1.849 -1.402 12.664 1 97.5 85 SER A N 1
ATOM 688 C CA . SER A 1 85 ? 1.558 -1.381 14.094 1 97.5 85 SER A CA 1
ATOM 689 C C . SER A 1 85 ? 0.06 -1.254 14.344 1 97.5 85 SER A C 1
ATOM 691 O O . SER A 1 85 ? -0.483 -1.923 15.227 1 97.5 85 SER A O 1
ATOM 693 N N . LEU A 1 86 ? -0.631 -0.426 13.586 1 97.31 86 LEU A N 1
ATOM 694 C CA . LEU A 1 86 ? -2.064 -0.208 13.734 1 97.31 86 LEU A CA 1
ATOM 695 C C . LEU A 1 86 ? -2.84 -1.502 13.508 1 97.31 86 LEU A C 1
ATOM 697 O O . LEU A 1 86 ? -3.732 -1.841 14.289 1 97.31 86 LEU A O 1
ATOM 701 N N . ILE A 1 87 ? -2.48 -2.238 12.508 1 95.25 87 ILE A N 1
ATOM 702 C CA . ILE A 1 87 ? -3.205 -3.438 12.094 1 95.25 87 ILE A CA 1
ATOM 703 C C . ILE A 1 87 ? -2.885 -4.586 13.055 1 95.25 8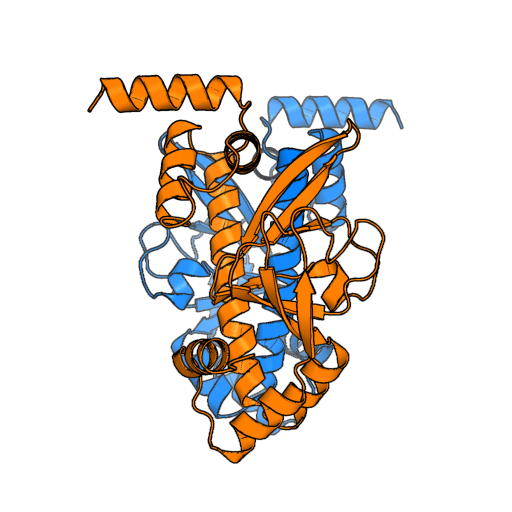7 ILE A C 1
ATOM 705 O O . ILE A 1 87 ? -3.789 -5.273 13.531 1 95.25 87 ILE A O 1
ATOM 709 N N . SER A 1 88 ? -1.604 -4.777 13.352 1 95.06 88 SER A N 1
ATOM 710 C CA . SER A 1 88 ? -1.164 -5.941 14.117 1 95.06 88 SER A CA 1
ATOM 711 C C . SER A 1 88 ? -1.271 -5.695 15.617 1 95.06 88 SER A C 1
ATOM 713 O O . SER A 1 88 ? -1.214 -6.633 16.406 1 95.06 88 SER A O 1
ATOM 715 N N . GLN A 1 89 ? -1.323 -4.406 15.945 1 96.38 89 GLN A N 1
ATOM 716 C CA . GLN A 1 89 ? -1.297 -3.979 17.344 1 96.38 89 GLN A CA 1
ATOM 717 C C . GLN A 1 89 ? -0.025 -4.453 18.047 1 96.38 89 GLN A C 1
ATOM 719 O O . GLN A 1 89 ? -0.068 -4.883 19.188 1 96.38 89 GLN A O 1
ATOM 724 N N . LYS A 1 90 ? 1.036 -4.5 17.297 1 97.19 90 LYS A N 1
ATOM 725 C CA . LYS A 1 90 ? 2.398 -4.719 17.781 1 97.19 90 LYS A CA 1
ATOM 726 C C . LYS A 1 90 ? 3.258 -3.473 17.562 1 97.19 90 LYS A C 1
ATOM 728 O O . LYS A 1 90 ? 2.955 -2.639 16.719 1 97.19 90 LYS A O 1
ATOM 733 N N . PRO A 1 91 ? 4.266 -3.344 18.375 1 97.75 91 PRO A N 1
ATOM 734 C CA . PRO A 1 91 ? 5.117 -2.164 18.203 1 97.75 91 PRO A CA 1
ATOM 735 C C . PRO A 1 91 ? 5.703 -2.064 16.797 1 97.75 91 PRO A C 1
ATOM 737 O O . PRO A 1 91 ? 6.09 -3.08 16.203 1 97.75 91 PRO A O 1
ATOM 740 N N . GLY A 1 92 ? 5.629 -0.913 16.266 1 95.56 92 GLY A N 1
ATOM 741 C CA . GLY A 1 92 ? 6.242 -0.653 14.977 1 95.56 92 GLY A CA 1
ATOM 742 C C . GLY A 1 92 ? 7.531 0.145 15.078 1 95.56 92 GLY A C 1
ATOM 743 O O . GLY A 1 92 ? 8.086 0.306 16.156 1 95.56 92 GLY A O 1
ATOM 744 N N . THR A 1 93 ? 8.047 0.552 13.938 1 93.69 93 THR A N 1
ATOM 745 C CA . THR A 1 93 ? 9.32 1.261 13.906 1 93.69 93 THR A CA 1
ATOM 746 C C . THR A 1 93 ? 9.125 2.701 13.445 1 93.69 93 THR A C 1
ATOM 748 O O . THR A 1 93 ? 10.094 3.451 13.305 1 93.69 93 THR A O 1
ATOM 751 N N . LEU A 1 94 ? 7.871 3.074 13.172 1 96.5 94 LEU A N 1
ATOM 752 C CA . LEU A 1 94 ? 7.602 4.395 12.617 1 96.5 94 LEU A CA 1
ATOM 753 C C . LEU A 1 94 ? 7.508 5.441 13.719 1 96.5 94 LEU A C 1
ATOM 755 O O . LEU A 1 94 ? 6.879 5.207 14.75 1 96.5 94 LEU A O 1
ATOM 759 N N . ASN A 1 95 ? 8.227 6.531 13.555 1 97.88 95 ASN A N 1
ATOM 760 C CA . ASN A 1 95 ? 8.008 7.75 14.32 1 97.88 95 ASN A CA 1
ATOM 761 C C . ASN A 1 95 ? 7.109 8.734 13.578 1 97.88 95 ASN A C 1
ATOM 763 O O . ASN A 1 95 ? 7.285 8.953 12.383 1 97.88 95 ASN A O 1
ATOM 767 N N . ILE A 1 96 ? 6.148 9.211 14.227 1 98.44 96 ILE A N 1
ATOM 768 C CA . ILE A 1 96 ? 5.301 10.258 13.656 1 98.44 96 ILE A CA 1
ATOM 769 C C . ILE A 1 96 ? 5.438 11.539 14.484 1 98.44 96 ILE A C 1
ATOM 771 O O . ILE A 1 96 ? 5.129 11.547 15.68 1 98.44 96 ILE A O 1
ATOM 775 N N . GLU A 1 97 ? 5.871 12.547 13.852 1 98 97 GLU A N 1
ATOM 776 C CA . GLU A 1 97 ? 6.203 13.805 14.516 1 98 97 GLU A CA 1
ATOM 777 C C . GLU A 1 97 ? 5.602 14.992 13.766 1 98 97 GLU A C 1
ATOM 779 O O . GLU A 1 97 ? 5.453 14.953 12.547 1 98 97 GLU A O 1
ATOM 784 N N . ALA A 1 98 ? 5.23 16.031 14.539 1 97.81 98 ALA A N 1
ATOM 785 C CA . ALA A 1 98 ? 4.73 17.25 13.922 1 97.81 98 ALA A CA 1
ATOM 786 C C . ALA A 1 98 ? 5.883 18.172 13.5 1 97.81 98 ALA A C 1
ATOM 788 O O . ALA A 1 98 ? 6.758 18.484 14.312 1 97.81 98 ALA A O 1
ATOM 789 N N . ILE A 1 99 ? 5.867 18.578 12.25 1 95.44 99 ILE A N 1
ATOM 790 C CA . ILE A 1 99 ? 6.887 19.484 11.742 1 95.44 99 ILE A CA 1
ATOM 791 C C . ILE A 1 99 ? 6.574 20.906 12.188 1 95.44 99 ILE A C 1
ATOM 793 O O . ILE A 1 99 ? 7.477 21.75 12.312 1 95.44 99 ILE A O 1
ATOM 797 N N . GLU A 1 100 ? 5.379 21.234 12.391 1 95.88 100 GLU A N 1
ATOM 798 C CA . GLU A 1 100 ? 4.824 22.484 12.883 1 95.88 100 GLU A CA 1
ATOM 799 C C . GLU A 1 100 ? 3.586 22.234 13.742 1 95.88 100 GLU A C 1
ATOM 801 O O . GLU A 1 100 ? 3.176 21.094 13.938 1 95.88 100 GLU A O 1
ATOM 806 N N . LYS A 1 101 ? 3.1 23.344 14.289 1 97.56 101 LYS A N 1
ATOM 807 C CA . LYS A 1 101 ? 1.844 23.172 15.016 1 97.56 101 LYS A CA 1
ATOM 808 C C . LYS A 1 101 ? 0.791 22.5 14.133 1 97.56 101 LYS A C 1
ATOM 810 O O . LYS A 1 101 ? 0.501 22.969 13.031 1 97.56 101 LYS A O 1
ATOM 815 N N . THR A 1 102 ? 0.303 21.344 14.586 1 97.88 102 THR A N 1
ATOM 816 C CA . THR A 1 102 ? -0.569 20.516 13.758 1 97.88 102 THR A CA 1
ATOM 817 C C . THR A 1 102 ? -1.848 20.156 14.508 1 97.88 102 THR A C 1
ATOM 819 O O . THR A 1 102 ? -1.8 19.797 15.688 1 97.88 102 THR A O 1
ATOM 822 N N . GLU A 1 103 ? -2.98 20.375 13.875 1 98.56 103 GLU A N 1
ATOM 823 C CA . GLU A 1 103 ? -4.285 19.969 14.383 1 98.56 103 GLU A CA 1
ATOM 824 C C . GLU A 1 103 ? -4.75 18.672 13.719 1 98.56 103 GLU A C 1
ATOM 826 O O . GLU A 1 103 ? -4.73 18.562 12.492 1 98.56 103 GLU A O 1
ATOM 831 N N . LEU A 1 104 ? -5.145 17.75 14.594 1 98.56 104 LEU A N 1
ATOM 832 C CA . LEU A 1 104 ? -5.43 16.406 14.086 1 98.56 104 LEU A CA 1
ATOM 833 C C . LEU A 1 104 ? -6.801 15.93 14.555 1 98.56 104 LEU A C 1
ATOM 835 O O . LEU A 1 104 ? -7.305 16.391 15.578 1 98.56 104 LEU A O 1
ATOM 839 N N . LEU A 1 105 ? -7.398 15.133 13.758 1 98.75 105 LEU A N 1
ATOM 840 C CA . LEU A 1 105 ? -8.492 14.258 14.172 1 98.75 105 LEU A CA 1
ATOM 841 C C . LEU A 1 105 ? -8.031 12.805 14.219 1 98.75 105 LEU A C 1
ATOM 843 O O . LEU A 1 105 ? -7.52 12.281 13.227 1 98.75 105 LEU A O 1
ATOM 847 N N . LEU A 1 106 ? -8.156 12.188 15.352 1 98.62 106 LEU A N 1
ATOM 848 C CA . LEU A 1 106 ? -7.688 10.82 15.555 1 98.62 106 LEU A CA 1
ATOM 849 C C . LEU A 1 106 ? -8.852 9.836 15.523 1 98.62 106 LEU A C 1
ATOM 851 O O . LEU A 1 106 ? -9.906 10.102 16.109 1 98.62 106 LEU A O 1
ATOM 855 N N . LEU A 1 107 ? -8.727 8.812 14.812 1 98.56 107 LEU A N 1
ATOM 856 C CA . LEU A 1 107 ? -9.641 7.672 14.82 1 98.56 107 LEU A CA 1
ATOM 857 C C . LEU A 1 107 ? -8.945 6.43 15.375 1 98.56 107 LEU A C 1
ATOM 859 O O . LEU A 1 107 ? -8 5.918 14.766 1 98.56 107 LEU A O 1
ATOM 863 N N . SER A 1 108 ? -9.422 5.957 16.5 1 98.06 108 SER A N 1
ATOM 864 C CA . SER A 1 108 ? -8.789 4.781 17.094 1 98.06 108 SER A CA 1
ATOM 865 C C . SER A 1 108 ? -9.102 3.521 16.297 1 98.06 108 SER A C 1
ATOM 867 O O . SER A 1 108 ? -10.109 3.465 15.586 1 98.06 108 SER A O 1
ATOM 869 N N . LYS A 1 109 ? -8.18 2.531 16.438 1 96.62 109 LYS A N 1
ATOM 870 C CA . LYS A 1 109 ? -8.422 1.237 15.805 1 96.62 109 LYS A CA 1
ATOM 871 C C . LYS A 1 109 ? -9.75 0.64 16.25 1 96.62 109 LYS A C 1
ATOM 873 O O . LYS A 1 109 ? -10.508 0.111 15.445 1 96.62 109 LYS A O 1
ATOM 878 N N . ALA A 1 110 ? -10.055 0.723 17.5 1 96.44 110 ALA A N 1
ATOM 879 C CA . ALA A 1 110 ? -11.297 0.198 18.062 1 96.44 110 ALA A CA 1
ATOM 880 C C . ALA A 1 110 ? -12.516 0.891 17.453 1 96.44 110 ALA A C 1
ATOM 882 O O . ALA A 1 110 ? -13.477 0.233 17.047 1 96.44 110 ALA A O 1
ATOM 883 N N . ASN A 1 111 ? -12.414 2.195 17.375 1 97.81 111 ASN A N 1
ATOM 884 C CA . ASN A 1 111 ? -13.531 2.955 16.828 1 97.81 111 ASN A CA 1
ATOM 885 C C . ASN A 1 111 ? -13.688 2.705 15.32 1 97.81 111 ASN A C 1
ATOM 887 O O . ASN A 1 111 ? -14.805 2.727 14.797 1 97.81 111 ASN A O 1
ATOM 891 N N . GLN A 1 112 ? -12.57 2.512 14.656 1 96.81 112 GLN A N 1
ATOM 892 C CA . GLN A 1 112 ? -12.625 2.18 13.234 1 96.81 112 GLN A CA 1
ATOM 893 C C . GLN A 1 112 ? -13.383 0.877 13.008 1 96.81 112 GLN A C 1
ATOM 895 O O . GLN A 1 112 ? -14.211 0.79 12.094 1 96.81 112 GLN A O 1
ATOM 900 N N . GLU A 1 113 ? -13.125 -0.115 13.844 1 94.31 113 GLU A N 1
ATOM 901 C CA . GLU A 1 113 ? -13.828 -1.393 13.734 1 94.31 113 GLU A CA 1
ATOM 902 C C . GLU A 1 113 ? -15.32 -1.228 13.992 1 94.31 113 GLU A C 1
ATOM 904 O O . GLU A 1 113 ? -16.141 -1.817 13.289 1 94.31 113 GLU A O 1
ATOM 909 N N . ILE A 1 114 ? -15.648 -0.439 14.961 1 96.31 114 ILE A N 1
ATOM 910 C CA . ILE A 1 114 ? -17.047 -0.151 15.273 1 96.31 114 ILE A CA 1
ATOM 911 C C . ILE A 1 114 ? -17.703 0.542 14.086 1 96.31 114 ILE A C 1
ATOM 913 O O . ILE A 1 114 ? -18.828 0.21 13.711 1 96.31 114 ILE A O 1
ATOM 917 N N . LEU A 1 115 ? -16.969 1.457 13.57 1 97 115 LEU A N 1
ATOM 918 C CA . LEU A 1 115 ? -17.453 2.236 12.43 1 97 115 LEU A CA 1
ATOM 919 C C . LEU A 1 115 ? -17.797 1.33 11.25 1 97 115 LEU A C 1
ATOM 921 O O . LEU A 1 115 ? -18.828 1.512 10.602 1 97 115 LEU A O 1
ATOM 925 N N . PHE A 1 116 ? -16.938 0.324 10.984 1 93.94 116 PHE A N 1
ATOM 926 C CA . PHE A 1 116 ? -17.156 -0.606 9.883 1 93.94 116 PHE A CA 1
ATOM 927 C C . PHE A 1 116 ? -18.453 -1.38 10.07 1 93.94 116 PHE A C 1
ATOM 929 O O . PHE A 1 116 ? -19.141 -1.693 9.102 1 93.94 116 PHE A O 1
ATOM 936 N N . GLY A 1 117 ? -18.766 -1.741 11.281 1 92.12 117 GLY A N 1
ATOM 937 C CA . GLY A 1 117 ? -20 -2.459 11.578 1 92.12 117 GLY A CA 1
ATOM 938 C C . GLY A 1 117 ? -21.234 -1.603 11.43 1 92.12 117 GLY A C 1
ATOM 939 O O . GLY A 1 117 ? -22.234 -2.035 10.844 1 92.12 117 GLY A O 1
ATOM 940 N N . LYS A 1 118 ? -21.172 -0.395 11.859 1 95.31 118 LYS A N 1
ATOM 941 C CA . LYS A 1 118 ? -22.328 0.48 11.922 1 95.31 118 LYS A CA 1
ATOM 942 C C . LYS A 1 118 ? -22.578 1.171 10.586 1 95.31 118 LYS A C 1
ATOM 944 O O . LYS A 1 118 ? -23.719 1.399 10.195 1 95.31 118 LYS A O 1
ATOM 949 N N . VAL A 1 119 ? -21.531 1.587 9.953 1 95.62 119 VAL A N 1
ATOM 950 C CA . VAL A 1 119 ? -21.609 2.256 8.664 1 95.62 119 VAL A CA 1
ATOM 951 C C . VAL A 1 119 ? -20.656 1.579 7.672 1 95.62 119 VAL A C 1
ATOM 953 O O . VAL A 1 119 ? -19.609 2.123 7.34 1 95.62 119 VAL A O 1
ATOM 956 N N . PRO A 1 120 ? -21.078 0.538 7.02 1 92.5 120 PRO A N 1
ATOM 957 C CA . PRO A 1 120 ? -20.203 -0.316 6.207 1 92.5 120 PRO A CA 1
ATOM 958 C C . PRO A 1 120 ? -19.594 0.424 5.02 1 92.5 120 PRO A C 1
ATOM 960 O O . PRO A 1 120 ? -18.594 -0.016 4.465 1 92.5 120 PRO A O 1
ATOM 963 N N . LYS A 1 121 ? -20.172 1.563 4.637 1 94.25 121 LYS A N 1
ATOM 964 C CA . LYS A 1 121 ? -19.625 2.354 3.537 1 94.25 121 LYS A CA 1
ATOM 965 C C . LYS A 1 121 ? -18.188 2.779 3.828 1 94.25 121 LYS A C 1
ATOM 967 O O . LYS A 1 121 ? -17.406 3.023 2.904 1 94.25 121 LYS A O 1
ATOM 972 N N . PHE A 1 122 ? -17.875 2.764 5.074 1 96.56 122 PHE A N 1
ATOM 973 C CA . PHE A 1 122 ? -16.516 3.189 5.445 1 96.56 122 PHE A CA 1
ATOM 974 C C . PHE A 1 122 ? -15.5 2.123 5.078 1 96.56 122 PHE A C 1
ATOM 976 O O . PHE A 1 122 ? -14.305 2.416 4.953 1 96.56 122 PHE A O 1
ATOM 983 N N . GLU A 1 123 ? -15.945 0.853 4.953 1 94.75 123 GLU A N 1
ATOM 984 C CA . GLU A 1 123 ? -15.047 -0.15 4.391 1 94.75 123 GLU A CA 1
ATOM 985 C C . GLU A 1 123 ? -14.57 0.255 2.998 1 94.75 123 GLU A C 1
ATOM 987 O O . GLU A 1 123 ? -13.391 0.089 2.666 1 94.75 123 GLU A O 1
ATOM 992 N N . ARG A 1 124 ? -15.5 0.776 2.27 1 94.5 124 ARG A N 1
ATOM 993 C CA . ARG A 1 124 ? -15.164 1.254 0.932 1 94.5 124 ARG A CA 1
ATOM 994 C C . ARG A 1 124 ? -14.195 2.426 0.996 1 94.5 124 ARG A C 1
ATOM 996 O O . ARG A 1 124 ? -13.203 2.459 0.259 1 94.5 124 ARG A O 1
ATOM 1003 N N . PHE A 1 125 ? -14.453 3.346 1.834 1 96.75 125 PHE A N 1
ATOM 1004 C CA . PHE A 1 125 ? -13.602 4.52 1.974 1 96.75 125 PHE A CA 1
ATOM 1005 C C . PH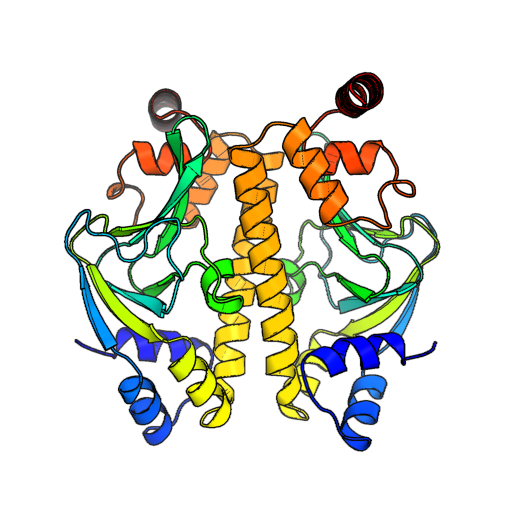E A 1 125 ? -12.172 4.113 2.303 1 96.75 125 PHE A C 1
ATOM 1007 O O . PHE A 1 125 ? -11.227 4.52 1.615 1 96.75 125 PHE A O 1
ATOM 1014 N N . PHE A 1 126 ? -11.992 3.295 3.332 1 95.81 126 PHE A N 1
ATOM 1015 C CA . PHE A 1 126 ? -10.656 2.934 3.789 1 95.81 126 PHE A CA 1
ATOM 1016 C C . PHE A 1 126 ? -9.969 2.02 2.781 1 95.81 126 PHE A C 1
ATOM 1018 O O . PHE A 1 126 ? -8.742 2.047 2.645 1 95.81 126 PHE A O 1
ATOM 1025 N N . ARG A 1 127 ? -10.75 1.204 2.086 1 95.19 127 ARG A N 1
ATOM 1026 C CA . ARG A 1 127 ? -10.172 0.411 1.004 1 95.19 127 ARG A CA 1
ATOM 1027 C C . ARG A 1 127 ? -9.555 1.308 -0.06 1 95.19 127 ARG A C 1
ATOM 1029 O O . ARG A 1 127 ? -8.391 1.118 -0.438 1 95.19 127 ARG A O 1
ATOM 1036 N N . ILE A 1 128 ? -10.25 2.336 -0.434 1 95.56 128 ILE A N 1
ATOM 1037 C CA . ILE A 1 128 ? -9.828 3.215 -1.52 1 95.56 128 ILE A CA 1
ATOM 1038 C C . ILE A 1 128 ? -8.586 3.994 -1.101 1 95.56 128 ILE A C 1
ATOM 1040 O O . ILE A 1 128 ? -7.609 4.07 -1.852 1 95.56 128 ILE A O 1
ATOM 1044 N N . ILE A 1 129 ? -8.562 4.516 0.037 1 95.19 129 ILE A N 1
ATOM 1045 C CA . ILE A 1 129 ? -7.414 5.328 0.424 1 95.19 129 ILE A CA 1
ATOM 1046 C C . ILE A 1 129 ? -6.195 4.434 0.646 1 95.19 129 ILE A C 1
ATOM 1048 O O . ILE A 1 129 ? -5.062 4.84 0.375 1 95.19 129 ILE A O 1
ATOM 1052 N N . THR A 1 130 ? -6.453 3.244 1.132 1 96.31 130 THR A N 1
ATOM 1053 C CA . THR A 1 130 ? -5.355 2.289 1.273 1 96.31 130 THR A CA 1
ATOM 1054 C C . THR A 1 130 ? -4.805 1.893 -0.092 1 96.31 130 THR A C 1
ATOM 1056 O O . THR A 1 130 ? -3.59 1.791 -0.271 1 96.31 130 THR A O 1
ATOM 1059 N N . GLU A 1 131 ? -5.68 1.634 -1.005 1 95.88 131 GLU A N 1
ATOM 1060 C CA . GLU A 1 131 ? -5.273 1.327 -2.373 1 95.88 131 GLU A CA 1
ATOM 1061 C C . GLU A 1 131 ? -4.422 2.447 -2.961 1 95.88 131 GLU A C 1
ATOM 1063 O O . GLU A 1 131 ? -3.398 2.189 -3.6 1 95.88 131 GLU A O 1
ATOM 1068 N N . ASN A 1 132 ? -4.832 3.66 -2.727 1 94.88 132 ASN A N 1
ATOM 1069 C CA . ASN A 1 132 ? -4.07 4.809 -3.205 1 94.88 132 ASN A CA 1
ATOM 1070 C C . ASN A 1 132 ? -2.693 4.879 -2.557 1 94.88 132 ASN A C 1
ATOM 1072 O O . ASN A 1 132 ? -1.702 5.184 -3.227 1 94.88 132 ASN A O 1
ATOM 1076 N N . SER A 1 133 ? -2.674 4.609 -1.3 1 95.69 133 SER A N 1
ATOM 1077 C CA . SER A 1 133 ? -1.395 4.574 -0.597 1 95.69 133 SER A CA 1
ATOM 1078 C C . SER A 1 133 ? -0.497 3.465 -1.137 1 95.69 133 SER A C 1
ATOM 1080 O O . SER A 1 133 ? 0.705 3.668 -1.324 1 95.69 133 SER A O 1
ATOM 1082 N N . LEU A 1 134 ? -1.107 2.324 -1.345 1 96.25 134 LEU A N 1
ATOM 1083 C CA . LEU A 1 134 ? -0.369 1.196 -1.903 1 96.25 134 LEU A CA 1
ATOM 1084 C C . LEU A 1 134 ? 0.277 1.574 -3.232 1 96.25 134 LEU A C 1
ATOM 1086 O O . LEU A 1 134 ? 1.472 1.347 -3.434 1 96.25 134 LEU A O 1
ATOM 1090 N N . VAL A 1 135 ? -0.469 2.184 -4.086 1 95.81 135 VAL A N 1
ATOM 1091 C CA . VAL A 1 135 ? 0.027 2.605 -5.395 1 95.81 135 VAL A CA 1
ATOM 1092 C C . VAL A 1 135 ? 1.188 3.58 -5.215 1 95.81 135 VAL A C 1
ATOM 1094 O O . VAL A 1 135 ? 2.203 3.479 -5.91 1 95.81 135 VAL A O 1
ATOM 1097 N N . SER A 1 136 ? 1.062 4.477 -4.309 1 94.31 136 SER A N 1
ATOM 1098 C CA . SER A 1 136 ? 2.105 5.465 -4.047 1 94.31 136 SER A CA 1
ATOM 1099 C C . SER A 1 136 ? 3.396 4.793 -3.592 1 94.31 136 SER A C 1
ATOM 1101 O O . SER A 1 136 ? 4.48 5.125 -4.078 1 94.31 136 SER A O 1
ATOM 1103 N N . TYR A 1 137 ? 3.275 3.852 -2.691 1 94.44 137 TYR A N 1
ATOM 1104 C CA . TYR A 1 137 ? 4.461 3.17 -2.184 1 94.44 137 TYR A CA 1
ATOM 1105 C C . TYR A 1 137 ? 5.07 2.271 -3.254 1 94.44 137 TYR A C 1
ATOM 1107 O O . TYR A 1 137 ? 6.293 2.127 -3.326 1 94.44 137 TYR A O 1
ATOM 1115 N N . GLN A 1 138 ? 4.223 1.633 -4.055 1 93.44 138 GLN A N 1
ATOM 1116 C CA . GLN A 1 138 ? 4.73 0.86 -5.184 1 93.44 138 GLN A CA 1
ATOM 1117 C C . GLN A 1 138 ? 5.539 1.738 -6.133 1 93.44 138 GLN A C 1
ATOM 1119 O O . GLN A 1 138 ? 6.645 1.37 -6.539 1 93.44 138 GLN A O 1
ATOM 1124 N N . GLN A 1 139 ? 4.992 2.887 -6.445 1 91.81 139 GLN A N 1
ATOM 1125 C CA . GLN A 1 139 ? 5.668 3.824 -7.336 1 91.81 139 GLN A CA 1
ATOM 1126 C C . GLN A 1 139 ? 6.984 4.301 -6.734 1 91.81 139 GLN A C 1
ATOM 1128 O O . GLN A 1 139 ? 7.996 4.391 -7.434 1 91.81 139 GLN A O 1
ATOM 1133 N N . ARG A 1 140 ? 6.957 4.594 -5.523 1 92 140 ARG A N 1
ATOM 1134 C CA . ARG A 1 140 ? 8.172 5.047 -4.855 1 92 140 ARG A CA 1
ATOM 1135 C C . ARG A 1 140 ? 9.242 3.957 -4.871 1 92 140 ARG A C 1
ATOM 1137 O O . ARG A 1 140 ? 10.43 4.246 -5.043 1 92 140 ARG A O 1
ATOM 1144 N N . LEU A 1 141 ? 8.836 2.779 -4.586 1 91.19 141 LEU A N 1
ATOM 1145 C CA . LEU A 1 141 ? 9.773 1.663 -4.652 1 91.19 141 LEU A CA 1
ATOM 1146 C C . LEU A 1 141 ? 10.406 1.566 -6.035 1 91.19 141 LEU A C 1
ATOM 1148 O O . LEU A 1 141 ? 11.625 1.427 -6.16 1 91.19 141 LEU A O 1
ATOM 1152 N N . MET A 1 142 ? 9.586 1.732 -7.035 1 89.25 142 MET A N 1
ATOM 1153 C CA . MET A 1 142 ? 10.078 1.689 -8.414 1 89.25 142 MET A CA 1
ATOM 1154 C C . MET A 1 142 ? 11.031 2.848 -8.688 1 89.25 142 MET A C 1
ATOM 1156 O O . MET A 1 142 ? 12.07 2.664 -9.32 1 89.25 142 MET A O 1
ATOM 1160 N N . ASP A 1 143 ? 10.617 4.016 -8.227 1 90.19 143 ASP A N 1
ATOM 1161 C CA . ASP A 1 143 ? 11.461 5.195 -8.391 1 90.19 143 ASP A CA 1
ATOM 1162 C C . ASP A 1 143 ? 12.844 4.973 -7.777 1 90.19 143 ASP A C 1
ATOM 1164 O O . ASP A 1 143 ? 13.859 5.285 -8.398 1 90.19 143 ASP A O 1
ATOM 1168 N N . ASN A 1 144 ? 12.82 4.438 -6.609 1 87.56 144 ASN A N 1
ATOM 1169 C CA . ASN A 1 144 ? 14.07 4.211 -5.887 1 87.56 144 ASN A CA 1
ATOM 1170 C C . ASN A 1 144 ? 14.961 3.201 -6.605 1 87.56 144 ASN A C 1
ATOM 1172 O O . ASN A 1 144 ? 16.188 3.295 -6.543 1 87.56 144 ASN A O 1
ATOM 1176 N N . LEU A 1 145 ? 14.359 2.309 -7.301 1 83.44 145 LEU A N 1
ATOM 1177 C CA . LEU A 1 145 ? 15.086 1.242 -7.973 1 83.44 145 LEU A CA 1
ATOM 1178 C C . LEU A 1 145 ? 15.594 1.706 -9.336 1 83.44 145 LEU A C 1
ATOM 1180 O O . LEU A 1 145 ? 16.609 1.202 -9.836 1 83.44 145 LEU A O 1
ATOM 1184 N N . SER A 1 146 ? 15.008 2.744 -9.945 1 85.5 146 SER A N 1
ATOM 1185 C CA . SER A 1 146 ? 15.242 2.914 -11.375 1 85.5 146 SER A CA 1
ATOM 1186 C C . SER A 1 146 ? 15.594 4.359 -11.711 1 85.5 146 SER A C 1
ATOM 1188 O O . SER A 1 146 ? 16.156 4.637 -12.773 1 85.5 146 SER A O 1
ATOM 1190 N N . LEU A 1 147 ? 15.234 5.301 -10.859 1 87.81 147 LEU A N 1
ATOM 1191 C CA . LEU A 1 147 ? 15.336 6.699 -11.258 1 87.81 147 LEU A CA 1
ATOM 1192 C C . LEU A 1 147 ? 16.562 7.355 -10.625 1 87.81 147 LEU A C 1
ATOM 1194 O O . LEU A 1 147 ? 17.078 6.875 -9.617 1 87.81 147 LEU A O 1
ATOM 1198 N N . THR A 1 148 ? 16.938 8.43 -11.242 1 88.75 148 THR A N 1
ATOM 1199 C CA . THR A 1 148 ? 17.984 9.273 -10.68 1 88.75 148 THR A CA 1
ATOM 1200 C C . THR A 1 148 ? 17.438 10.133 -9.547 1 88.75 148 THR A C 1
ATOM 1202 O O . THR A 1 148 ? 16.234 10.289 -9.406 1 88.75 148 THR A O 1
ATOM 1205 N N . ALA A 1 149 ? 18.359 10.625 -8.812 1 89.44 149 ALA A N 1
ATOM 1206 C CA . ALA A 1 149 ? 17.984 11.523 -7.723 1 89.44 149 ALA A CA 1
ATOM 1207 C C . ALA A 1 149 ? 17.156 12.703 -8.242 1 89.44 14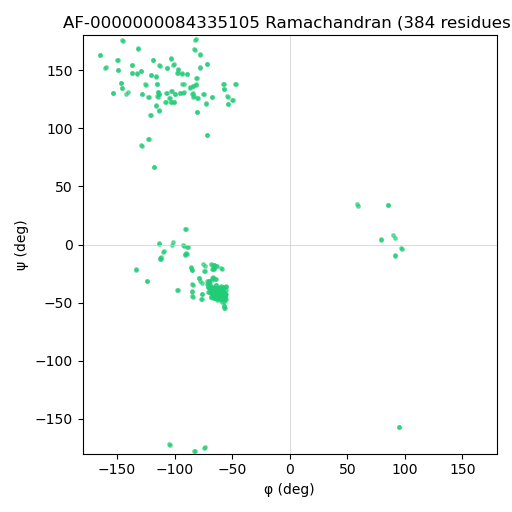9 ALA A C 1
ATOM 1209 O O . ALA A 1 149 ? 16.188 13.125 -7.605 1 89.44 149 ALA A O 1
ATOM 1210 N N . GLU A 1 150 ? 17.531 13.172 -9.344 1 92 150 GLU A N 1
ATOM 1211 C CA . GLU A 1 150 ? 16.828 14.312 -9.93 1 92 150 GLU A CA 1
ATOM 1212 C C . GLU A 1 150 ? 15.383 13.945 -10.273 1 92 150 GLU A C 1
ATOM 1214 O O . GLU A 1 150 ? 14.461 14.711 -9.992 1 92 150 GLU A O 1
ATOM 1219 N N . ASP A 1 151 ? 15.219 12.812 -10.859 1 92.62 151 ASP A N 1
ATOM 1220 C CA . ASP A 1 151 ? 13.883 12.352 -11.234 1 92.62 151 ASP A CA 1
ATOM 1221 C C . ASP A 1 151 ? 13.039 12.078 -9.992 1 92.62 151 ASP A C 1
ATOM 1223 O O . ASP A 1 151 ? 11.836 12.367 -9.977 1 92.62 151 ASP A O 1
ATOM 1227 N N . ARG A 1 152 ? 13.68 11.539 -9.023 1 93.06 152 ARG A N 1
ATOM 1228 C CA . ARG A 1 152 ? 12.977 11.289 -7.773 1 93.06 152 ARG A CA 1
ATOM 1229 C C . ARG A 1 152 ? 12.531 12.594 -7.121 1 93.06 152 ARG A C 1
ATOM 1231 O O . ARG A 1 152 ? 11.445 12.68 -6.555 1 93.06 152 ARG A O 1
ATOM 1238 N N . TYR A 1 153 ? 13.367 13.617 -7.227 1 93.69 153 TYR A N 1
ATOM 1239 C CA . TYR A 1 153 ? 13.023 14.93 -6.699 1 93.69 153 TYR A CA 1
ATOM 1240 C C . TYR A 1 153 ? 11.836 15.523 -7.449 1 93.69 153 TYR A C 1
ATOM 1242 O O . TYR A 1 153 ? 10.93 16.094 -6.832 1 93.69 153 TYR A O 1
ATOM 1250 N N . ASN A 1 154 ? 11.836 15.336 -8.695 1 93.94 154 ASN A N 1
ATOM 1251 C CA . ASN A 1 154 ? 10.719 15.828 -9.492 1 93.94 154 ASN A CA 1
ATOM 1252 C C . ASN A 1 154 ? 9.406 15.148 -9.109 1 93.94 154 ASN A C 1
ATOM 1254 O O . ASN A 1 154 ? 8.359 15.797 -9.023 1 93.94 154 ASN A O 1
ATOM 1258 N N . ASN A 1 155 ? 9.469 13.875 -8.914 1 93.62 155 ASN A N 1
ATOM 1259 C CA . ASN A 1 155 ? 8.281 13.133 -8.484 1 93.62 155 ASN A CA 1
ATOM 1260 C C . ASN A 1 155 ? 7.82 13.578 -7.094 1 93.62 155 ASN A C 1
ATOM 1262 O O . ASN A 1 155 ? 6.617 13.633 -6.828 1 93.62 155 ASN A O 1
ATOM 1266 N N . PHE A 1 156 ? 8.773 13.867 -6.219 1 94.12 156 PHE A N 1
ATOM 1267 C CA . PHE A 1 156 ? 8.453 14.414 -4.906 1 94.12 156 PHE A CA 1
ATOM 1268 C C . PHE A 1 156 ? 7.676 15.719 -5.031 1 94.12 156 PHE A C 1
ATOM 1270 O O . PHE A 1 156 ? 6.652 15.906 -4.371 1 94.12 156 PHE A O 1
ATOM 1277 N N . CYS A 1 157 ? 8.172 16.562 -5.918 1 93.56 157 CYS A N 1
ATOM 1278 C CA . CYS A 1 157 ? 7.547 17.875 -6.117 1 93.56 157 CYS A CA 1
ATOM 1279 C C . CYS A 1 157 ? 6.129 17.719 -6.648 1 93.56 157 CYS A C 1
ATOM 1281 O O . CYS A 1 157 ? 5.246 18.516 -6.312 1 93.56 157 CYS A O 1
ATOM 1283 N N . LYS A 1 158 ? 5.906 16.734 -7.457 1 92.94 158 LYS A N 1
ATOM 1284 C CA . LYS A 1 158 ? 4.57 16.484 -7.996 1 92.94 158 LYS A CA 1
ATOM 1285 C C . LYS A 1 158 ? 3.633 15.945 -6.914 1 92.94 158 LYS A C 1
ATOM 1287 O O . LYS A 1 158 ? 2.455 16.312 -6.875 1 92.94 158 LYS A O 1
ATOM 1292 N N . ARG A 1 159 ? 4.141 15.156 -6.055 1 91.62 159 ARG A N 1
ATOM 1293 C CA . ARG A 1 159 ? 3.344 14.523 -5.008 1 91.62 159 ARG A CA 1
ATOM 1294 C C . ARG A 1 159 ? 3.012 15.516 -3.9 1 91.62 159 ARG A C 1
ATOM 1296 O O . ARG A 1 159 ? 1.91 15.492 -3.348 1 91.62 159 ARG A O 1
ATOM 1303 N N . TYR A 1 160 ? 4.004 16.266 -3.576 1 93.56 160 TYR A N 1
ATOM 1304 C CA . TYR A 1 160 ? 3.852 17.234 -2.492 1 93.56 160 TYR A CA 1
ATOM 1305 C C . TYR A 1 160 ? 4.047 18.656 -2.994 1 93.56 160 TYR A C 1
ATOM 1307 O O . TYR A 1 160 ? 4.922 19.375 -2.514 1 93.56 160 TYR A O 1
ATOM 1315 N N . PRO A 1 161 ? 3.184 19.109 -3.789 1 90.44 161 PRO A N 1
ATOM 1316 C CA . PRO A 1 161 ? 3.381 20.422 -4.398 1 90.44 161 PRO A CA 1
ATOM 1317 C C . PRO A 1 161 ? 3.32 21.562 -3.381 1 90.44 161 PRO A C 1
ATOM 1319 O O . PRO A 1 161 ? 3.957 22.594 -3.572 1 90.44 161 PRO A O 1
ATOM 1322 N N . THR A 1 162 ? 2.611 21.406 -2.322 1 87.94 162 THR A N 1
ATOM 1323 C CA . THR A 1 162 ? 2.406 22.484 -1.359 1 87.94 162 THR A CA 1
ATOM 1324 C C . THR A 1 162 ? 3.488 22.453 -0.283 1 87.94 162 THR A C 1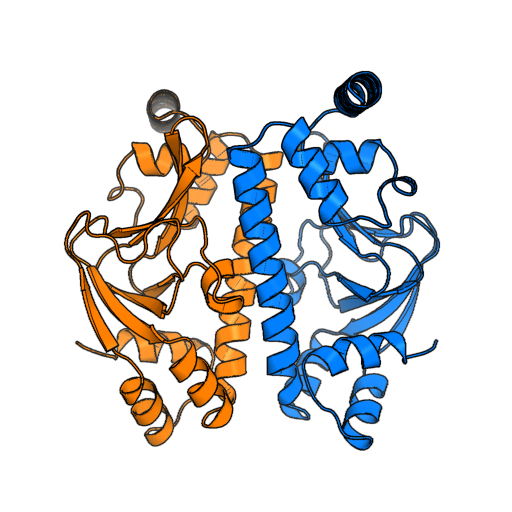
ATOM 1326 O O . THR A 1 162 ? 3.574 23.375 0.537 1 87.94 162 THR A O 1
ATOM 1329 N N . LEU A 1 163 ? 4.309 21.438 -0.28 1 90.56 163 LEU A N 1
ATOM 1330 C CA . LEU A 1 163 ? 5.219 21.25 0.845 1 90.56 163 LEU A CA 1
ATOM 1331 C C . LEU A 1 163 ? 6.66 21.531 0.433 1 90.56 163 LEU A C 1
ATOM 1333 O O . LEU A 1 163 ? 7.547 21.625 1.285 1 90.56 163 LEU A O 1
ATOM 1337 N N . ILE A 1 164 ? 6.926 21.75 -0.735 1 82.94 164 ILE A N 1
ATOM 1338 C CA . ILE A 1 164 ? 8.273 21.828 -1.284 1 82.94 164 ILE A CA 1
ATOM 1339 C C . ILE A 1 164 ? 9.062 22.938 -0.584 1 82.94 164 ILE A C 1
ATOM 1341 O O . ILE A 1 164 ? 10.227 22.75 -0.242 1 82.94 164 ILE A O 1
ATOM 1345 N N . ASN A 1 165 ? 8.438 23.984 -0.274 1 83.38 165 ASN A N 1
ATOM 1346 C CA . ASN A 1 165 ? 9.164 25.125 0.27 1 83.38 165 ASN A CA 1
ATOM 1347 C C . ASN A 1 165 ? 9 25.219 1.784 1 83.38 165 ASN A C 1
ATOM 1349 O O . ASN A 1 165 ? 9.609 26.078 2.426 1 83.38 165 ASN A O 1
ATOM 1353 N N . SER A 1 166 ? 8.289 24.328 2.307 1 87.5 166 SER A N 1
ATOM 1354 C CA . SER A 1 166 ? 8 24.469 3.73 1 87.5 166 SER A CA 1
ATOM 1355 C C . SER A 1 166 ? 8.695 23.391 4.547 1 87.5 166 SER A C 1
ATOM 1357 O O . SER A 1 166 ? 8.82 23.5 5.77 1 87.5 166 SER A O 1
ATOM 1359 N N . LEU A 1 167 ? 9.219 22.391 3.932 1 92.5 167 LEU A N 1
ATOM 1360 C CA . LEU A 1 167 ? 9.844 21.281 4.641 1 92.5 167 LEU A CA 1
ATOM 1361 C C . LEU A 1 167 ? 11.344 21.516 4.793 1 92.5 167 LEU A C 1
ATOM 1363 O O . LEU A 1 167 ? 11.977 22.109 3.924 1 92.5 167 LEU A O 1
ATOM 1367 N N . PRO A 1 168 ? 11.859 21.031 5.863 1 90.69 168 PRO A N 1
ATOM 1368 C CA . PRO A 1 168 ? 13.32 21.047 5.961 1 90.69 168 PRO A CA 1
ATOM 1369 C C . PRO A 1 168 ? 13.992 20.297 4.816 1 90.69 168 PRO A C 1
ATOM 1371 O O . PRO A 1 168 ? 13.539 19.219 4.43 1 90.69 168 PRO A O 1
ATOM 1374 N N . LYS A 1 169 ? 15.055 20.906 4.34 1 90.19 169 LYS A N 1
ATOM 1375 C CA . LYS A 1 169 ? 15.789 20.312 3.23 1 90.19 169 LYS A CA 1
ATOM 1376 C C . LYS A 1 169 ? 16.266 18.906 3.578 1 90.19 169 LYS A C 1
ATOM 1378 O O . LYS A 1 169 ? 16.281 18.016 2.721 1 90.19 169 LYS A O 1
ATOM 1383 N N . LYS A 1 170 ? 16.641 18.75 4.809 1 92.44 170 LYS A N 1
ATOM 1384 C CA . LYS A 1 170 ? 17.109 17.453 5.266 1 92.44 170 LYS A CA 1
ATOM 1385 C C . LYS A 1 170 ? 16.047 16.375 5.09 1 92.44 170 LYS A C 1
ATOM 1387 O O . LYS A 1 170 ? 16.344 15.242 4.703 1 92.44 170 LYS A O 1
ATOM 1392 N N . ASP A 1 171 ? 14.797 16.703 5.355 1 93.88 171 ASP A N 1
ATOM 1393 C CA . ASP A 1 171 ? 13.688 15.766 5.25 1 93.88 171 ASP A CA 1
ATOM 1394 C C . ASP A 1 171 ? 13.43 15.391 3.791 1 93.88 171 ASP A C 1
ATOM 1396 O O . ASP A 1 171 ? 13.18 14.227 3.482 1 93.88 171 ASP A O 1
ATOM 1400 N N . ILE A 1 172 ? 13.5 16.375 2.98 1 93.5 172 ILE A N 1
ATOM 1401 C CA . ILE A 1 172 ? 13.305 16.125 1.557 1 93.5 172 ILE A CA 1
ATOM 1402 C C . ILE A 1 172 ? 14.422 15.219 1.036 1 93.5 172 ILE A C 1
ATOM 1404 O O . ILE A 1 172 ? 14.156 14.258 0.306 1 93.5 172 ILE A O 1
ATOM 1408 N N . ALA A 1 173 ? 15.664 15.539 1.424 1 92.94 173 ALA A N 1
ATOM 1409 C CA . ALA A 1 173 ? 16.828 14.773 0.989 1 92.94 173 ALA A CA 1
ATOM 1410 C C . ALA A 1 173 ? 16.703 13.305 1.39 1 92.94 173 ALA A C 1
ATOM 1412 O O . ALA A 1 173 ? 16.891 12.414 0.563 1 92.94 173 ALA A O 1
ATOM 1413 N N . THR A 1 174 ? 16.312 13.086 2.629 1 90.88 174 THR A N 1
ATOM 1414 C CA . THR A 1 174 ? 16.219 11.719 3.119 1 90.88 174 THR A CA 1
ATOM 1415 C C . THR A 1 174 ? 15.023 11.008 2.479 1 90.88 174 THR A C 1
ATOM 1417 O O . THR A 1 174 ? 15.062 9.789 2.262 1 90.88 174 THR A O 1
ATOM 1420 N N . TYR A 1 175 ? 14.008 11.727 2.174 1 92.94 175 TYR A N 1
ATOM 1421 C CA . TYR A 1 175 ? 12.852 11.156 1.487 1 92.94 175 TYR A CA 1
ATOM 1422 C C . TYR A 1 175 ? 13.242 10.617 0.116 1 92.94 175 TYR A C 1
ATOM 1424 O O . TYR A 1 175 ? 12.836 9.516 -0.267 1 92.94 175 TYR A O 1
ATOM 1432 N N . ILE A 1 176 ? 14.016 11.398 -0.589 1 91.06 176 ILE A N 1
ATOM 1433 C CA . ILE A 1 176 ? 14.328 10.984 -1.951 1 91.06 176 ILE A CA 1
ATOM 1434 C C . ILE A 1 176 ? 15.586 10.117 -1.948 1 91.06 176 ILE A C 1
ATOM 1436 O O . ILE A 1 176 ? 16.031 9.656 -3.002 1 91.06 176 ILE A O 1
ATOM 1440 N N . GLY A 1 177 ? 16.219 9.906 -0.777 1 86.69 177 GLY A N 1
ATOM 1441 C CA . GLY A 1 177 ? 17.312 8.953 -0.617 1 86.69 177 GLY A CA 1
ATOM 1442 C C . GLY A 1 177 ? 18.656 9.523 -0.976 1 86.69 177 GLY A C 1
ATOM 1443 O O . GLY A 1 177 ? 19.484 8.844 -1.597 1 86.69 177 GLY A O 1
ATOM 1444 N N . VAL A 1 178 ? 18.875 10.789 -0.725 1 88.56 178 VAL A N 1
ATOM 1445 C CA . VAL A 1 178 ? 20.172 11.422 -0.983 1 88.56 178 VAL A CA 1
ATOM 1446 C C . VAL A 1 178 ? 20.594 12.227 0.242 1 88.56 178 VAL A C 1
ATOM 1448 O O . VAL A 1 178 ? 19.859 12.328 1.219 1 88.56 178 VAL A O 1
ATOM 1451 N N . THR A 1 179 ? 21.812 12.625 0.182 1 88.19 179 THR A N 1
ATOM 1452 C CA . THR A 1 179 ? 22.297 13.492 1.252 1 88.19 179 THR A CA 1
ATOM 1453 C C . THR A 1 179 ? 21.812 14.922 1.044 1 88.19 179 THR A C 1
ATOM 1455 O O . THR A 1 179 ? 21.547 15.336 -0.086 1 88.19 179 THR A O 1
ATOM 1458 N N . PRO A 1 180 ? 21.672 15.633 2.174 1 90.06 180 PRO A N 1
ATOM 1459 C CA . PRO A 1 180 ? 21.281 17.031 2.045 1 90.06 180 PRO A CA 1
ATOM 1460 C C . PRO A 1 180 ? 22.234 17.828 1.139 1 90.06 180 PRO A C 1
ATOM 1462 O O . PRO A 1 180 ? 21.781 18.688 0.375 1 90.06 180 PRO A O 1
ATOM 1465 N N . GLU A 1 181 ? 23.5 17.484 1.213 1 90.31 181 GLU A N 1
ATOM 1466 C CA . GLU A 1 181 ? 24.5 18.172 0.39 1 90.31 181 GLU A CA 1
ATOM 1467 C C . GLU A 1 181 ? 24.25 17.922 -1.095 1 90.31 181 GLU A C 1
ATOM 1469 O O . GLU A 1 181 ? 24.344 18.828 -1.911 1 90.31 181 GLU A O 1
ATOM 1474 N N . PHE A 1 182 ? 23.953 16.828 -1.395 1 88.38 182 PHE A N 1
ATOM 1475 C CA . PHE A 1 182 ? 23.672 16.469 -2.781 1 88.38 182 PHE A CA 1
ATOM 1476 C C . PHE A 1 182 ? 22.422 17.156 -3.275 1 88.38 182 PHE A C 1
ATOM 1478 O O . PHE A 1 182 ? 22.375 17.672 -4.398 1 88.38 182 PHE A O 1
ATOM 1485 N N . LEU A 1 183 ? 21.359 17.156 -2.502 1 90.19 183 LEU A N 1
ATOM 1486 C CA . LEU A 1 183 ? 20.109 17.812 -2.879 1 90.19 183 LEU A CA 1
ATOM 1487 C C . LEU A 1 183 ? 20.328 19.281 -3.188 1 90.19 183 LEU A C 1
ATOM 1489 O O . LEU A 1 183 ? 19.812 19.797 -4.184 1 90.19 183 LEU A O 1
ATOM 1493 N N . SER A 1 184 ? 21.094 19.953 -2.398 1 90.12 184 SER A N 1
ATOM 1494 C CA . SER A 1 184 ? 21.391 21.375 -2.58 1 90.12 184 SER A CA 1
ATOM 1495 C C . SER A 1 184 ? 22.094 21.625 -3.914 1 90.12 184 SER A C 1
ATOM 1497 O O . SER A 1 184 ? 21.719 22.531 -4.652 1 90.12 184 SER A O 1
ATOM 1499 N N . ARG A 1 185 ? 23.047 20.781 -4.148 1 89.38 185 ARG A N 1
ATOM 1500 C CA . ARG A 1 185 ? 23.781 20.906 -5.402 1 89.38 185 ARG A CA 1
ATOM 1501 C C . ARG A 1 185 ? 22.875 20.656 -6.602 1 89.38 185 ARG A C 1
ATOM 1503 O O . ARG A 1 185 ? 22.953 21.375 -7.605 1 89.38 185 ARG A O 1
ATOM 1510 N N . MET A 1 186 ? 22.109 19.688 -6.473 1 88.38 186 MET A N 1
ATOM 1511 C CA . MET A 1 186 ? 21.188 19.312 -7.551 1 88.38 186 MET A CA 1
ATOM 1512 C C . MET A 1 186 ? 20.203 20.438 -7.836 1 88.38 186 MET A C 1
ATOM 1514 O O . MET A 1 186 ? 19.953 20.766 -8.992 1 88.38 186 MET A O 1
ATOM 1518 N N . GLN A 1 187 ? 19.641 20.984 -6.777 1 86.94 187 GLN A N 1
ATOM 1519 C CA . GLN A 1 187 ? 18.688 22.078 -6.922 1 86.94 187 GLN A CA 1
ATOM 1520 C C . GLN A 1 187 ? 19.328 23.281 -7.598 1 86.94 187 GLN A C 1
ATOM 1522 O O . GLN A 1 187 ? 18.703 23.953 -8.422 1 86.94 187 GLN A O 1
ATOM 1527 N N . SER A 1 188 ? 20.562 23.516 -7.211 1 87.25 188 SER A N 1
ATOM 1528 C CA . SER A 1 188 ? 21.297 24.625 -7.801 1 87.25 188 SER A CA 1
ATOM 1529 C C . SER A 1 188 ? 21.531 24.391 -9.297 1 87.25 188 SER A C 1
ATOM 1531 O O . SER A 1 188 ? 21.406 25.328 -10.094 1 87.25 188 SER A O 1
ATOM 1533 N N . LYS A 1 189 ? 21.812 23.219 -9.625 1 84.94 189 LYS A N 1
ATOM 1534 C CA . LYS A 1 189 ? 22.031 22.875 -11.031 1 84.94 189 LYS A CA 1
ATOM 1535 C C . LYS A 1 189 ? 20.734 22.969 -11.828 1 84.94 189 LYS A C 1
ATOM 1537 O O . LYS A 1 189 ? 20.734 23.406 -12.977 1 84.94 189 LYS A O 1
ATOM 1542 N N . MET A 1 190 ? 19.672 22.531 -11.227 1 82.56 190 MET A N 1
ATOM 1543 C CA . MET A 1 190 ? 18.375 22.562 -11.891 1 82.56 190 MET A CA 1
ATOM 1544 C C . MET A 1 190 ? 17.922 24 -12.133 1 82.56 190 MET A C 1
ATOM 1546 O O . MET A 1 190 ? 17.266 24.281 -13.133 1 82.56 190 MET A O 1
ATOM 1550 N N . LEU A 1 191 ? 18.203 24.844 -11.18 1 74.31 191 LEU A N 1
ATOM 1551 C CA . LEU A 1 191 ? 17.859 26.266 -11.305 1 74.31 191 LEU A CA 1
ATOM 1552 C C . LEU A 1 191 ? 18.688 26.922 -12.398 1 74.31 191 LEU A C 1
ATOM 1554 O O . LEU A 1 191 ? 18.219 27.844 -13.078 1 74.31 191 LEU A O 1
ATOM 1558 N N . LYS A 1 192 ? 19.859 26.469 -12.625 1 74.25 192 LYS A N 1
ATOM 1559 C CA . LYS A 1 192 ? 20.719 27.016 -13.672 1 74.25 192 LYS A CA 1
ATOM 1560 C C . LYS A 1 192 ? 20.281 26.547 -15.055 1 74.25 192 LYS A C 1
ATOM 1562 O O . LYS A 1 192 ? 20.469 27.25 -16.047 1 74.25 192 LYS A O 1
ATOM 1567 N N . ARG A 1 193 ? 19.797 25.406 -15.078 1 67.75 193 ARG A N 1
ATOM 1568 C CA . ARG A 1 193 ? 19.359 24.891 -16.359 1 67.75 193 ARG A CA 1
ATOM 1569 C C . ARG A 1 193 ? 18.062 25.547 -16.812 1 67.75 193 ARG A C 1
ATOM 1571 O O . ARG A 1 193 ? 17.75 25.594 -18 1 67.75 193 ARG A O 1
ATOM 1578 N N . LYS A 1 194 ? 17.312 26.172 -15.922 1 57.97 194 LYS A N 1
ATOM 1579 C CA . LYS A 1 194 ? 16.094 26.906 -16.297 1 57.97 194 LYS A CA 1
ATOM 1580 C C . LYS A 1 194 ? 16.422 28.328 -16.719 1 57.97 194 LYS A C 1
ATOM 1582 O O . LYS A 1 194 ? 15.828 28.859 -17.656 1 57.97 194 LYS A O 1
ATOM 1587 N N . MET B 1 1 ? -11.312 -25.641 -12.648 1 72.12 1 MET B N 1
ATOM 1588 C CA . MET B 1 1 ? -10.297 -25.484 -11.617 1 72.12 1 MET B CA 1
ATOM 1589 C C . MET B 1 1 ? -10.945 -25.328 -10.242 1 72.12 1 MET B C 1
ATOM 1591 O O . MET B 1 1 ? -12.039 -24.781 -10.125 1 72.12 1 MET B O 1
ATOM 1595 N N . SER B 1 2 ? -10.297 -25.984 -9.234 1 85.75 2 SER B N 1
ATOM 1596 C CA . SER B 1 2 ? -10.883 -25.984 -7.898 1 85.75 2 SER B CA 1
ATOM 1597 C C . SER B 1 2 ? -10.852 -24.578 -7.297 1 85.75 2 SER B C 1
ATOM 1599 O O . SER B 1 2 ? -9.859 -23.859 -7.426 1 85.75 2 SER B O 1
ATOM 1601 N N . THR B 1 3 ? -12.008 -24.141 -6.863 1 94.94 3 THR B N 1
ATOM 1602 C CA . THR B 1 3 ? -12.133 -22.828 -6.234 1 94.94 3 THR B CA 1
ATOM 1603 C C . THR B 1 3 ? -11.938 -22.938 -4.723 1 94.94 3 THR B C 1
ATOM 1605 O O . THR B 1 3 ? -12.188 -21.984 -3.99 1 94.94 3 THR B O 1
ATOM 1608 N N . ASP B 1 4 ? -11.43 -24.094 -4.289 1 95.75 4 ASP B N 1
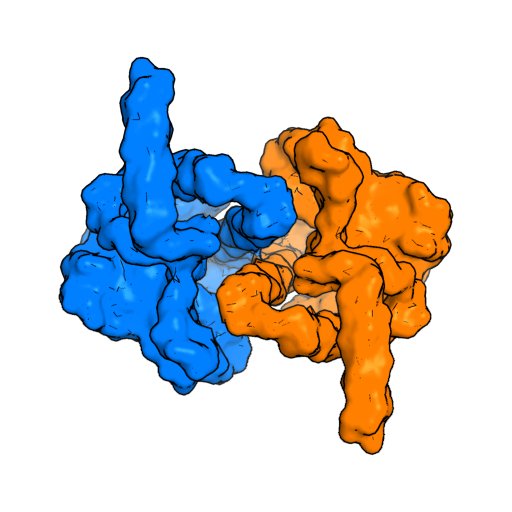ATOM 1609 C CA . ASP B 1 4 ? -11.297 -24.328 -2.857 1 95.75 4 ASP B CA 1
ATOM 1610 C C . ASP B 1 4 ? -10.242 -23.422 -2.242 1 95.75 4 ASP B C 1
ATOM 1612 O O . ASP B 1 4 ? -10.445 -22.859 -1.163 1 95.75 4 ASP B O 1
ATOM 1616 N N . LEU B 1 5 ? -9.164 -23.297 -2.971 1 97.19 5 LEU B N 1
ATOM 1617 C CA . LEU B 1 5 ? -8.047 -22.516 -2.439 1 97.19 5 LEU B CA 1
ATOM 1618 C C . LEU B 1 5 ? -8.453 -21.062 -2.252 1 97.19 5 LEU B C 1
ATOM 1620 O O . LEU B 1 5 ? -8.164 -20.469 -1.212 1 97.19 5 LEU B O 1
ATOM 1624 N N . ILE B 1 6 ? -9.125 -20.5 -3.262 1 97.75 6 ILE B N 1
ATOM 1625 C CA . ILE B 1 6 ? -9.484 -19.078 -3.182 1 97.75 6 ILE B CA 1
ATOM 1626 C C . ILE B 1 6 ? -10.555 -18.891 -2.109 1 97.75 6 ILE B C 1
ATOM 1628 O O . ILE B 1 6 ? -10.539 -17.875 -1.396 1 97.75 6 ILE B O 1
ATOM 1632 N N . LEU B 1 7 ? -11.453 -19.828 -1.997 1 97.81 7 LEU B N 1
ATOM 1633 C CA . LEU B 1 7 ? -12.492 -19.719 -0.977 1 97.81 7 LEU B CA 1
ATOM 1634 C C . LEU B 1 7 ? -11.891 -19.844 0.421 1 97.81 7 LEU B C 1
ATOM 1636 O O . LEU B 1 7 ? -12.344 -19.172 1.354 1 97.81 7 LEU B O 1
ATOM 1640 N N . HIS B 1 8 ? -10.898 -20.703 0.509 1 96.69 8 HIS B N 1
ATOM 1641 C CA . HIS B 1 8 ? -10.172 -20.797 1.771 1 96.69 8 HIS B CA 1
ATOM 1642 C C . HIS B 1 8 ? -9.461 -19.484 2.102 1 96.69 8 HIS B C 1
ATOM 1644 O O . HIS B 1 8 ? -9.477 -19.047 3.252 1 96.69 8 HIS B O 1
ATOM 1650 N N . ASN B 1 9 ? -8.836 -18.906 1.136 1 96.5 9 ASN B N 1
ATOM 1651 C CA . ASN B 1 9 ? -8.148 -17.625 1.295 1 96.5 9 ASN B CA 1
ATOM 1652 C C . ASN B 1 9 ? -9.102 -16.531 1.763 1 96.5 9 ASN B C 1
ATOM 1654 O O . ASN B 1 9 ? -8.789 -15.797 2.699 1 96.5 9 ASN B O 1
ATOM 1658 N N . ILE B 1 10 ? -10.258 -16.469 1.139 1 97.06 10 ILE B N 1
ATOM 1659 C CA . ILE B 1 10 ? -11.273 -15.461 1.465 1 97.06 10 ILE B CA 1
ATOM 1660 C C . ILE B 1 10 ? -11.82 -15.719 2.867 1 97.06 10 ILE B C 1
ATOM 1662 O O . ILE B 1 10 ? -12.047 -14.781 3.633 1 97.06 10 ILE B O 1
ATOM 1666 N N . GLY B 1 11 ? -11.961 -16.953 3.205 1 96.31 11 GLY B N 1
ATOM 1667 C CA . GLY B 1 11 ? -12.562 -17.359 4.465 1 96.31 11 GLY B CA 1
ATOM 1668 C C . GLY B 1 11 ? -11.711 -17.016 5.672 1 96.31 11 GLY B C 1
ATOM 1669 O O . GLY B 1 11 ? -12.203 -17.016 6.805 1 96.31 11 GLY B O 1
ATOM 1670 N N . LYS B 1 12 ? -10.438 -16.734 5.457 1 95.19 12 LYS B N 1
ATOM 1671 C CA . LYS B 1 12 ? -9.555 -16.312 6.543 1 95.19 12 LYS B CA 1
ATOM 1672 C C . LYS B 1 12 ? -9.977 -14.953 7.102 1 95.19 12 LYS B C 1
ATOM 1674 O O . LYS B 1 12 ? -9.641 -14.617 8.242 1 95.19 12 LYS B O 1
ATOM 1679 N N . TYR B 1 13 ? -10.734 -14.227 6.273 1 94.44 13 TYR B N 1
ATOM 1680 C CA . TYR B 1 13 ? -10.961 -12.836 6.648 1 94.44 13 TYR B CA 1
ATOM 1681 C C . TYR B 1 13 ? -12.453 -12.531 6.746 1 94.44 13 TYR B C 1
ATOM 1683 O O . TYR B 1 13 ? -12.859 -11.664 7.52 1 94.44 13 TYR B O 1
ATOM 1691 N N . ILE B 1 14 ? -13.242 -13.203 5.938 1 95.5 14 ILE B N 1
ATOM 1692 C CA . ILE B 1 14 ? -14.68 -12.953 5.973 1 95.5 14 ILE B CA 1
ATOM 1693 C C . ILE B 1 14 ? -15.438 -14.273 5.918 1 95.5 14 ILE B C 1
ATOM 1695 O O . ILE B 1 14 ? -14.961 -15.242 5.32 1 95.5 14 ILE B O 1
ATOM 1699 N N . ALA B 1 15 ? -16.656 -14.227 6.457 1 96.06 15 ALA B N 1
ATOM 1700 C CA . ALA B 1 15 ? -17.547 -15.391 6.434 1 96.06 15 ALA B CA 1
ATOM 1701 C C . ALA B 1 15 ? -18.578 -15.266 5.324 1 96.06 15 ALA B C 1
ATOM 1703 O O . ALA B 1 15 ? -19.328 -14.289 5.27 1 96.06 15 ALA B O 1
ATOM 1704 N N . LEU B 1 16 ? -18.578 -16.25 4.477 1 96.69 16 LEU B N 1
ATOM 1705 C CA . LEU B 1 16 ? -19.531 -16.266 3.373 1 96.69 16 LEU B CA 1
ATOM 1706 C C . LEU B 1 16 ? -20.5 -17.438 3.506 1 96.69 16 LEU B C 1
ATOM 1708 O O . LEU B 1 16 ? -20.094 -18.531 3.914 1 96.69 16 LEU B O 1
ATOM 1712 N N . ASP B 1 17 ? -21.734 -17.172 3.236 1 96.75 17 ASP B N 1
ATOM 1713 C CA . ASP B 1 17 ? -22.656 -18.297 3.131 1 96.75 17 ASP B CA 1
ATOM 1714 C C . ASP B 1 17 ? -22.578 -18.953 1.751 1 96.75 17 ASP B C 1
ATOM 1716 O O . ASP B 1 17 ? -21.812 -18.5 0.894 1 96.75 17 ASP B O 1
ATOM 1720 N N . THR B 1 18 ? -23.312 -20.016 1.598 1 96.94 18 THR B N 1
ATOM 1721 C CA . THR B 1 18 ? -23.219 -20.812 0.383 1 96.94 18 THR B CA 1
ATOM 1722 C C . THR B 1 18 ? -23.594 -19.984 -0.843 1 96.94 18 THR B C 1
ATOM 1724 O O . THR B 1 18 ? -22.938 -20.062 -1.882 1 96.94 18 THR B O 1
ATOM 1727 N N . GLU B 1 19 ? -24.578 -19.203 -0.765 1 97.62 19 GLU B N 1
ATOM 1728 C CA . GLU B 1 19 ? -25.031 -18.375 -1.885 1 97.62 19 GLU B CA 1
ATOM 1729 C C . GLU B 1 19 ? -23.984 -17.328 -2.262 1 97.62 19 GLU B C 1
ATOM 1731 O O . GLU B 1 19 ? -23.734 -17.109 -3.445 1 97.62 19 GLU B O 1
ATOM 1736 N N . GLU B 1 20 ? -23.406 -16.734 -1.278 1 97.62 20 GLU B N 1
ATOM 1737 C CA . GLU B 1 20 ? -22.375 -15.727 -1.497 1 97.62 20 GLU B CA 1
ATOM 1738 C C . GLU B 1 20 ? -21.141 -16.344 -2.16 1 97.62 20 GLU B C 1
ATOM 1740 O O . GLU B 1 20 ? -20.547 -15.734 -3.059 1 97.62 20 GLU B O 1
ATOM 1745 N N . LYS B 1 21 ? -20.766 -17.531 -1.681 1 97.38 21 LYS B N 1
ATOM 1746 C CA . LYS B 1 21 ? -19.641 -18.234 -2.27 1 97.38 21 LYS B CA 1
ATOM 1747 C C . LYS B 1 21 ? -19.875 -18.531 -3.746 1 97.38 21 LYS B C 1
ATOM 1749 O O . LYS B 1 21 ? -19.016 -18.281 -4.586 1 97.38 21 LYS B O 1
ATOM 1754 N N . GLU B 1 22 ? -21.031 -19.031 -4.008 1 97.25 22 GLU B N 1
ATOM 1755 C CA . GLU B 1 22 ? -21.375 -19.391 -5.379 1 97.25 22 GLU B CA 1
ATOM 1756 C C . GLU B 1 22 ? -21.406 -18.156 -6.277 1 97.25 22 GLU B C 1
ATOM 1758 O O . GLU B 1 22 ? -20.969 -18.203 -7.426 1 97.25 22 GLU B O 1
ATOM 1763 N N . TYR B 1 23 ? -21.922 -17.109 -5.758 1 97.75 23 TYR B N 1
ATOM 1764 C CA . TYR B 1 23 ? -21.984 -15.875 -6.52 1 97.75 23 TYR B CA 1
ATOM 1765 C C . TYR B 1 23 ? -20.578 -15.375 -6.852 1 97.75 23 TYR B C 1
ATOM 1767 O O . TYR B 1 23 ? -20.297 -15.039 -8 1 97.75 23 TYR B O 1
ATOM 1775 N N . PHE B 1 24 ? -19.734 -15.359 -5.836 1 98.25 24 PHE B N 1
ATOM 1776 C CA . PHE B 1 24 ? -18.359 -14.93 -6.023 1 98.25 24 PHE B CA 1
ATOM 1777 C C . PHE B 1 24 ? -17.672 -15.773 -7.086 1 98.25 24 PHE B C 1
ATOM 1779 O O . PHE B 1 24 ? -17.047 -15.242 -8.008 1 98.25 24 PHE B O 1
ATOM 1786 N N . VAL B 1 25 ? -17.797 -17.047 -6.957 1 98 25 VAL B N 1
ATOM 1787 C CA . VAL B 1 25 ? -17.141 -17.984 -7.871 1 98 25 VAL B CA 1
ATOM 1788 C C . VAL B 1 25 ? -17.641 -17.734 -9.297 1 98 25 VAL B C 1
ATOM 1790 O O . VAL B 1 25 ? -16.875 -17.844 -10.258 1 98 25 VAL B O 1
ATOM 1793 N N . SER B 1 26 ? -18.906 -17.406 -9.422 1 97.94 26 SER B N 1
ATOM 1794 C CA . SER B 1 26 ? -19.5 -17.203 -10.734 1 97.94 26 SER B CA 1
ATOM 1795 C C . SER B 1 26 ? -18.891 -15.984 -11.438 1 97.94 26 SER B C 1
ATOM 1797 O O . SER B 1 26 ? -19 -15.844 -12.656 1 97.94 26 SER B O 1
ATOM 1799 N N . LEU B 1 27 ? -18.219 -15.094 -10.711 1 98.12 27 LEU B N 1
ATOM 1800 C CA . LEU B 1 27 ? -17.641 -13.875 -11.266 1 98.12 27 LEU B CA 1
ATOM 1801 C C . LEU B 1 27 ? -16.203 -14.117 -11.711 1 98.12 27 LEU B C 1
ATOM 1803 O O . LEU B 1 27 ? -15.586 -13.258 -12.352 1 98.12 27 LEU B O 1
ATOM 1807 N N . LEU B 1 28 ? -15.68 -15.258 -11.391 1 98.25 28 LEU B N 1
ATOM 1808 C CA . LEU B 1 28 ? -14.281 -15.562 -11.664 1 98.25 28 LEU B CA 1
ATOM 1809 C C . LEU B 1 28 ? -14.117 -16.188 -13.047 1 98.25 28 LEU B C 1
ATOM 1811 O O . LEU B 1 28 ? -15.008 -16.891 -13.523 1 98.25 28 LEU B O 1
ATOM 1815 N N . GLN B 1 29 ? -13.008 -15.883 -13.656 1 98.06 29 GLN B N 1
ATOM 1816 C CA . GLN B 1 29 ? -12.609 -16.5 -14.914 1 98.06 29 GLN B CA 1
ATOM 1817 C C . GLN B 1 29 ? -11.344 -17.344 -14.727 1 98.06 29 GLN B C 1
ATOM 1819 O O . GLN B 1 29 ? -10.352 -16.875 -14.172 1 98.06 29 GLN B O 1
ATOM 1824 N N . GLU B 1 30 ? -11.398 -18.547 -15.219 1 98.06 30 GLU B N 1
ATOM 1825 C CA . GLU B 1 30 ? -10.211 -19.391 -15.172 1 98.06 30 GLU B CA 1
ATOM 1826 C C . GLU B 1 30 ? -9.25 -19.047 -16.312 1 98.06 30 GLU B C 1
ATOM 1828 O O . GLU B 1 30 ? -9.68 -18.781 -17.422 1 98.06 30 GLU B O 1
ATOM 1833 N N . LYS B 1 31 ? -7.965 -19.016 -15.969 1 97.88 31 LYS B N 1
ATOM 1834 C CA . LYS B 1 31 ? -6.93 -18.75 -16.969 1 97.88 31 LYS B CA 1
ATOM 1835 C C . LYS B 1 31 ? -5.691 -19.609 -16.703 1 97.88 31 LYS B C 1
ATOM 1837 O O . LYS B 1 31 ? -5.258 -19.75 -15.562 1 97.88 31 LYS B O 1
ATOM 1842 N N . SER B 1 32 ? -5.234 -20.266 -17.703 1 97.69 32 SER B N 1
ATOM 1843 C CA . SER B 1 32 ? -3.953 -20.969 -17.672 1 97.69 32 SER B CA 1
ATOM 1844 C C . SER B 1 32 ? -2.896 -20.234 -18.484 1 97.69 32 SER B C 1
ATOM 1846 O O . SER B 1 32 ? -3.156 -19.844 -19.625 1 97.69 32 SER B O 1
ATOM 1848 N N . VAL B 1 33 ? -1.765 -20.047 -17.875 1 97.5 33 VAL B N 1
ATOM 1849 C CA . VAL B 1 33 ? -0.676 -19.359 -18.578 1 97.5 33 VAL B CA 1
ATOM 1850 C C . VAL B 1 33 ? 0.577 -20.234 -18.547 1 97.5 33 VAL B C 1
ATOM 1852 O O . VAL B 1 33 ? 0.878 -20.875 -17.531 1 97.5 33 VAL B O 1
ATOM 1855 N N . LYS B 1 34 ? 1.236 -20.266 -19.688 1 97.69 34 LYS B N 1
ATOM 1856 C CA . LYS B 1 34 ? 2.463 -21.047 -19.797 1 97.69 34 LYS B CA 1
ATOM 1857 C C . LYS B 1 34 ? 3.662 -20.266 -19.266 1 97.69 34 LYS B C 1
ATOM 1859 O O . LYS B 1 34 ? 3.57 -19.062 -19.031 1 97.69 34 LYS B O 1
ATOM 1864 N N . ARG B 1 35 ? 4.691 -21.016 -19.125 1 96.06 35 ARG B N 1
ATOM 1865 C CA . ARG B 1 35 ? 5.953 -20.391 -18.734 1 96.06 35 ARG B CA 1
ATOM 1866 C C . ARG B 1 35 ? 6.316 -19.266 -19.688 1 96.06 35 ARG B C 1
ATOM 1868 O O . ARG B 1 35 ? 6.234 -19.422 -20.906 1 96.06 35 ARG B O 1
ATOM 1875 N N . LYS B 1 36 ? 6.586 -18.125 -19.188 1 95.5 36 LYS B N 1
ATOM 1876 C CA . LYS B 1 36 ? 7.082 -16.953 -19.906 1 95.5 36 LYS B CA 1
ATOM 1877 C C . LYS B 1 36 ? 5.953 -16.234 -20.641 1 95.5 36 LYS B C 1
ATOM 1879 O O . LYS B 1 36 ? 6.195 -15.273 -21.375 1 95.5 36 LYS B O 1
ATOM 1884 N N . GLU B 1 37 ? 4.793 -16.75 -20.406 1 97.81 37 GLU B N 1
ATOM 1885 C CA . GLU B 1 37 ? 3.65 -16.047 -20.969 1 97.81 37 GLU B CA 1
ATOM 1886 C C . GLU B 1 37 ? 3.246 -14.859 -20.094 1 97.81 37 GLU B C 1
ATOM 1888 O O . GLU B 1 37 ? 3.248 -14.961 -18.875 1 97.81 37 GLU B O 1
ATOM 1893 N N . PHE B 1 38 ? 2.826 -13.773 -20.75 1 98.06 38 PHE B N 1
ATOM 1894 C CA . PHE B 1 38 ? 2.463 -12.539 -20.062 1 98.06 38 PHE B CA 1
ATOM 1895 C C . PHE B 1 38 ? 0.969 -12.508 -19.766 1 98.06 38 PHE B C 1
ATOM 1897 O O . PHE B 1 38 ? 0.15 -12.805 -20.625 1 98.06 38 PHE B O 1
ATOM 1904 N N . LEU B 1 39 ? 0.669 -12.203 -18.547 1 97.88 39 LEU B N 1
ATOM 1905 C CA . LEU B 1 39 ? -0.703 -11.859 -18.203 1 97.88 39 LEU B CA 1
ATOM 1906 C C . LEU B 1 39 ? -0.977 -10.383 -18.469 1 97.88 39 LEU B C 1
ATOM 1908 O O . LEU B 1 39 ? -2.105 -10.008 -18.797 1 97.88 39 LEU B O 1
ATOM 1912 N N . LEU B 1 40 ? -0.019 -9.586 -18.281 1 98.19 40 LEU B N 1
ATOM 1913 C CA . LEU B 1 40 ? -0.064 -8.133 -18.469 1 98.19 40 LEU B CA 1
ATOM 1914 C C . LEU B 1 40 ? 1.278 -7.613 -18.969 1 98.19 40 LEU B C 1
ATOM 1916 O O . LEU B 1 40 ? 2.332 -8.023 -18.484 1 98.19 40 LEU B O 1
ATOM 1920 N N . GLU B 1 41 ? 1.217 -6.77 -19.938 1 97.38 41 GLU B N 1
ATOM 1921 C CA . GLU B 1 41 ? 2.424 -6.125 -20.453 1 97.38 41 GLU B CA 1
ATOM 1922 C C . GLU B 1 41 ? 2.381 -4.617 -20.234 1 97.38 41 GLU B C 1
ATOM 1924 O O . GLU B 1 41 ? 1.312 -4.004 -20.297 1 97.38 41 GLU B O 1
ATOM 1929 N N . ASP B 1 42 ? 3.533 -4.164 -19.969 1 93.75 42 ASP B N 1
ATOM 1930 C CA . ASP B 1 42 ? 3.68 -2.721 -19.797 1 93.75 42 ASP B CA 1
ATOM 1931 C C . ASP B 1 42 ? 2.971 -1.961 -20.922 1 93.75 42 ASP B C 1
ATOM 1933 O O . ASP B 1 42 ? 3 -2.381 -22.078 1 93.75 42 ASP B O 1
ATOM 1937 N N . GLY B 1 43 ? 2.291 -0.898 -20.547 1 95.06 43 GLY B N 1
ATOM 1938 C CA . GLY B 1 43 ? 1.604 -0.076 -21.531 1 95.06 43 GLY B CA 1
ATOM 1939 C C . GLY B 1 43 ? 0.162 -0.492 -21.766 1 95.06 43 GLY B C 1
ATOM 1940 O O . GLY B 1 43 ? -0.583 0.188 -22.469 1 95.06 43 GLY B O 1
ATOM 1941 N N . HIS B 1 44 ? -0.239 -1.583 -21.234 1 97.06 44 HIS B N 1
ATOM 1942 C CA . HIS B 1 44 ? -1.616 -2.049 -21.344 1 97.06 44 HIS B CA 1
ATOM 1943 C C . HIS B 1 44 ? -2.4 -1.775 -20.078 1 97.06 44 HIS B C 1
ATOM 1945 O O . HIS B 1 44 ? -1.812 -1.64 -19 1 97.06 44 HIS B O 1
ATOM 1951 N N . ILE B 1 45 ? -3.65 -1.68 -20.266 1 98.06 45 ILE B N 1
ATOM 1952 C CA . ILE B 1 45 ? -4.52 -1.449 -19.109 1 98.06 45 ILE B CA 1
ATOM 1953 C C . ILE B 1 45 ? -4.758 -2.764 -18.375 1 98.06 45 ILE B C 1
ATOM 1955 O O . ILE B 1 45 ? -5.082 -3.781 -18.984 1 98.06 45 ILE B O 1
ATOM 1959 N N . CYS B 1 46 ? -4.492 -2.779 -17.094 1 98 46 CYS B N 1
ATOM 1960 C CA . CYS B 1 46 ? -4.781 -3.936 -16.25 1 98 46 CYS B CA 1
ATOM 1961 C C . CYS B 1 46 ? -6.281 -4.07 -16.016 1 98 46 CYS B C 1
ATOM 1963 O O . CYS B 1 46 ? -6.895 -3.207 -15.391 1 98 46 CYS B O 1
ATOM 1965 N N . LYS B 1 47 ? -6.848 -5.145 -16.359 1 97.25 47 LYS B N 1
ATOM 1966 C CA . LYS B 1 47 ? -8.297 -5.289 -16.297 1 97.25 47 LYS B CA 1
ATOM 1967 C C . LYS B 1 47 ? -8.703 -6.305 -15.234 1 97.25 47 LYS B C 1
ATOM 1969 O O . LYS B 1 47 ? -9.875 -6.375 -14.852 1 97.25 47 LYS B O 1
ATOM 1974 N N . TYR B 1 48 ? -7.66 -7.039 -14.75 1 97.56 48 TYR B N 1
ATOM 1975 C CA . TYR B 1 48 ? -7.98 -8.133 -13.836 1 97.56 48 TYR B CA 1
ATOM 1976 C C . TYR B 1 48 ? -7.012 -8.164 -12.664 1 97.56 48 TYR B C 1
ATOM 1978 O O . TYR B 1 48 ? -5.855 -7.758 -12.789 1 97.56 48 TYR B O 1
ATOM 1986 N N . SER B 1 49 ? -7.523 -8.57 -11.555 1 97.94 49 SER B N 1
ATOM 1987 C CA . SER B 1 49 ? -6.676 -9.133 -10.508 1 97.94 49 SER B CA 1
ATOM 1988 C C . SER B 1 49 ? -6.574 -10.648 -10.633 1 97.94 49 SER B C 1
ATOM 1990 O O . SER B 1 49 ? -7.562 -11.32 -10.938 1 97.94 49 SER B O 1
ATOM 1992 N N . ALA B 1 50 ? -5.445 -11.148 -10.453 1 98.62 50 ALA B N 1
ATOM 1993 C CA . ALA B 1 50 ? -5.215 -12.578 -10.656 1 98.62 50 ALA B CA 1
ATOM 1994 C C . ALA B 1 50 ? -4.879 -13.266 -9.336 1 98.62 50 ALA B C 1
ATOM 1996 O O . ALA B 1 50 ? -4.035 -12.789 -8.57 1 98.62 50 ALA B O 1
ATOM 1997 N N . PHE B 1 51 ? -5.566 -14.352 -9.047 1 98.56 51 PHE B N 1
ATOM 1998 C CA . PHE B 1 51 ? -5.289 -15.227 -7.918 1 98.56 51 PHE B CA 1
ATOM 1999 C C . PHE B 1 51 ? -4.574 -16.5 -8.375 1 98.56 51 PHE B C 1
ATOM 2001 O O . PHE B 1 51 ? -5.09 -17.234 -9.219 1 98.56 51 PHE B O 1
ATOM 2008 N N . THR B 1 52 ? -3.395 -16.734 -7.805 1 98.31 52 THR B N 1
ATOM 2009 C CA . THR B 1 52 ? -2.607 -17.875 -8.227 1 98.31 52 THR B CA 1
ATOM 2010 C C . THR B 1 52 ? -3.111 -19.156 -7.555 1 98.31 52 THR B C 1
ATOM 2012 O O . THR B 1 52 ? -3.027 -19.297 -6.332 1 98.31 52 THR B O 1
ATOM 2015 N N . VAL B 1 53 ? -3.625 -20.016 -8.328 1 98.31 53 VAL B N 1
ATOM 2016 C CA . VAL B 1 53 ? -4.082 -21.312 -7.82 1 98.31 53 VAL B CA 1
ATOM 2017 C C . VAL B 1 53 ? -2.908 -22.281 -7.742 1 98.31 53 VAL B C 1
ATOM 2019 O O . VAL B 1 53 ? -2.762 -23.016 -6.758 1 98.31 53 VAL B O 1
ATOM 2022 N N . SER B 1 54 ? -2.143 -22.297 -8.75 1 97.12 54 SER B N 1
ATOM 2023 C CA . SER B 1 54 ? -0.891 -23.047 -8.805 1 97.12 54 SER B CA 1
ATOM 2024 C C . SER B 1 54 ? 0.128 -22.359 -9.711 1 97.12 54 SER B C 1
ATOM 2026 O O . SER B 1 54 ? -0.244 -21.641 -10.641 1 97.12 54 SER B O 1
ATOM 2028 N N . GLY B 1 55 ? 1.413 -22.594 -9.312 1 96.31 55 GLY B N 1
ATOM 2029 C CA . GLY B 1 55 ? 2.475 -21.906 -10.039 1 96.31 55 GLY B CA 1
ATOM 2030 C C . GLY B 1 55 ? 2.914 -20.609 -9.375 1 96.31 55 GLY B C 1
ATOM 2031 O O . GLY B 1 55 ? 2.828 -20.469 -8.156 1 96.31 55 GLY B O 1
ATOM 2032 N N . VAL B 1 56 ? 3.523 -19.703 -10.234 1 97.44 56 VAL B N 1
ATOM 2033 C CA . VAL B 1 56 ? 4.059 -18.469 -9.664 1 97.44 56 VAL B CA 1
ATOM 2034 C C . VAL B 1 56 ? 4.078 -17.375 -10.734 1 97.44 56 VAL B C 1
ATOM 2036 O O . VAL B 1 56 ? 4.527 -17.609 -11.859 1 97.44 56 VAL B O 1
ATOM 2039 N N . LEU B 1 57 ? 3.553 -16.234 -10.406 1 97.81 57 LEU B N 1
ATOM 2040 C CA . LEU B 1 57 ? 3.654 -15.047 -11.242 1 97.81 57 LEU B CA 1
ATOM 2041 C C . LEU B 1 57 ? 4.797 -14.156 -10.773 1 97.81 57 LEU B C 1
ATOM 2043 O O . LEU B 1 57 ? 5.145 -14.156 -9.594 1 97.81 57 LEU B O 1
ATOM 2047 N N . ARG B 1 58 ? 5.301 -13.477 -11.758 1 97.06 58 ARG B N 1
ATOM 2048 C CA . ARG B 1 58 ? 6.285 -12.438 -11.477 1 97.06 58 ARG B CA 1
ATOM 2049 C C . ARG B 1 58 ? 5.828 -11.086 -12.016 1 97.06 58 ARG B C 1
ATOM 2051 O O . ARG B 1 58 ? 5.387 -10.992 -13.164 1 97.06 58 ARG B O 1
ATOM 2058 N N . GLY B 1 59 ? 5.82 -10.094 -11.172 1 97.12 59 GLY B N 1
ATOM 2059 C CA . GLY B 1 59 ? 5.586 -8.719 -11.578 1 97.12 59 GLY B CA 1
ATOM 2060 C C . GLY B 1 59 ? 6.848 -7.879 -11.609 1 97.12 59 GLY B C 1
ATOM 2061 O O . GLY B 1 59 ? 7.598 -7.844 -10.625 1 97.12 59 GLY B O 1
ATOM 2062 N N . TYR B 1 60 ? 7.129 -7.227 -12.75 1 96.62 60 TYR B N 1
ATOM 2063 C CA . TYR B 1 60 ? 8.359 -6.449 -12.852 1 96.62 60 TYR B CA 1
ATOM 2064 C C . TYR B 1 60 ? 8.18 -5.273 -13.805 1 96.62 60 TYR B C 1
ATOM 2066 O O . TYR B 1 60 ? 7.227 -5.238 -14.586 1 96.62 60 TYR B O 1
ATOM 2074 N N . THR B 1 61 ? 8.992 -4.332 -13.656 1 95.31 61 THR B N 1
ATOM 2075 C CA . THR B 1 61 ? 9.047 -3.18 -14.547 1 95.31 61 THR B CA 1
ATOM 2076 C C . THR B 1 61 ? 10.414 -3.088 -15.227 1 95.31 61 THR B C 1
ATOM 2078 O O . THR B 1 61 ? 11.375 -3.717 -14.781 1 95.31 61 THR B O 1
ATOM 2081 N N . ILE B 1 62 ? 10.469 -2.402 -16.312 1 93.94 62 ILE B N 1
ATOM 2082 C CA . ILE B 1 62 ? 11.711 -2.184 -17.047 1 93.94 62 ILE B CA 1
ATOM 2083 C C . ILE B 1 62 ? 12.062 -0.7 -17.031 1 93.94 62 ILE B C 1
ATOM 2085 O O . ILE B 1 62 ? 11.227 0.15 -17.344 1 93.94 62 ILE B O 1
ATOM 2089 N N . ASP B 1 63 ? 13.266 -0.44 -16.625 1 89.69 63 ASP B N 1
ATOM 2090 C CA . ASP B 1 63 ? 13.648 0.967 -16.547 1 89.69 63 ASP B CA 1
ATOM 2091 C C . ASP B 1 63 ? 14.102 1.482 -17.906 1 89.69 63 ASP B C 1
ATOM 2093 O O . ASP B 1 63 ? 14.039 0.758 -18.906 1 89.69 63 ASP B O 1
ATOM 2097 N N . ASN B 1 64 ? 14.539 2.766 -17.984 1 87.94 64 ASN B N 1
ATOM 2098 C CA . ASN B 1 64 ? 14.891 3.416 -19.234 1 87.94 64 ASN B CA 1
ATOM 2099 C C . ASN B 1 64 ? 16.141 2.787 -19.859 1 87.94 64 ASN B C 1
ATOM 2101 O O . ASN B 1 64 ? 16.375 2.926 -21.062 1 87.94 64 ASN B O 1
ATOM 2105 N N . ASN B 1 65 ? 16.938 2.113 -19.078 1 87.56 65 ASN B N 1
ATOM 2106 C CA . ASN B 1 65 ? 18.141 1.459 -19.562 1 87.56 65 ASN B CA 1
ATOM 2107 C C . ASN B 1 65 ? 17.875 0.01 -19.953 1 87.56 65 ASN B C 1
ATOM 2109 O O . ASN B 1 65 ? 18.781 -0.707 -20.359 1 87.56 65 ASN B O 1
ATOM 2113 N N . GLY B 1 66 ? 16.672 -0.426 -19.797 1 89.81 66 GLY B N 1
ATOM 2114 C CA . GLY B 1 66 ? 16.297 -1.778 -20.172 1 89.81 66 GLY B CA 1
ATOM 2115 C C . GLY B 1 66 ? 16.469 -2.785 -19.047 1 89.81 66 GLY B C 1
ATOM 2116 O O . GLY B 1 66 ? 16.312 -3.99 -19.266 1 89.81 66 GLY B O 1
ATOM 2117 N N . PHE B 1 67 ? 16.75 -2.346 -17.906 1 90 67 PHE B N 1
ATOM 2118 C CA . PHE B 1 67 ? 16.938 -3.244 -16.766 1 90 67 PHE B CA 1
ATOM 2119 C C . PHE B 1 67 ? 15.609 -3.59 -16.125 1 90 67 PHE B C 1
ATOM 2121 O O . PHE B 1 67 ? 14.773 -2.711 -15.898 1 90 67 PHE B O 1
ATOM 2128 N N . GLU B 1 68 ? 15.477 -4.871 -15.82 1 93.12 68 GLU B N 1
ATOM 2129 C CA . GLU B 1 68 ? 14.258 -5.344 -15.164 1 93.12 68 GLU B CA 1
ATOM 2130 C C . GLU B 1 68 ? 14.352 -5.203 -13.648 1 93.12 68 GLU B C 1
ATOM 2132 O O . GLU B 1 68 ? 15.383 -5.52 -13.055 1 93.12 68 GLU B O 1
ATOM 2137 N N . HIS B 1 69 ? 13.328 -4.711 -13.062 1 92.94 69 HIS B N 1
ATOM 2138 C CA . HIS B 1 69 ? 13.195 -4.625 -11.617 1 92.94 69 HIS B CA 1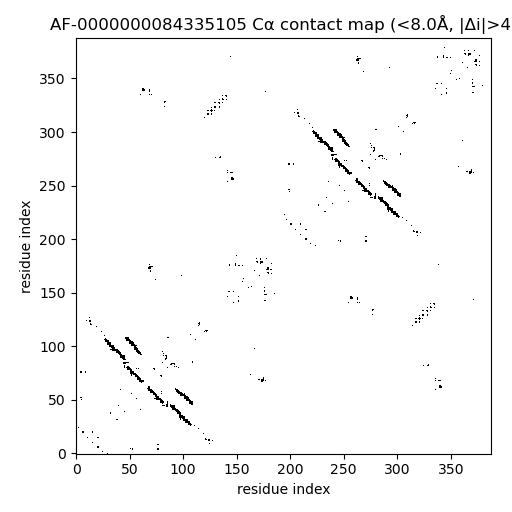
ATOM 2139 C C . HIS B 1 69 ? 11.969 -5.402 -11.133 1 92.94 69 HIS B C 1
ATOM 2141 O O . HIS B 1 69 ? 10.836 -4.992 -11.375 1 92.94 69 HIS B O 1
ATOM 2147 N N . VAL B 1 70 ? 12.258 -6.496 -10.422 1 95.06 70 VAL B N 1
ATOM 2148 C CA . VAL B 1 70 ? 11.156 -7.316 -9.922 1 95.06 70 VAL B CA 1
ATOM 2149 C C . VAL B 1 70 ? 10.492 -6.621 -8.734 1 95.06 70 VAL B C 1
ATOM 2151 O O . VAL B 1 70 ? 11.172 -6.191 -7.801 1 95.06 70 VAL B O 1
ATOM 2154 N N . LEU B 1 71 ? 9.203 -6.512 -8.797 1 94.69 71 LEU B N 1
ATOM 2155 C CA . LEU B 1 71 ? 8.453 -5.871 -7.723 1 94.69 71 LEU B CA 1
ATOM 2156 C C . LEU B 1 71 ? 7.879 -6.906 -6.766 1 94.69 71 LEU B C 1
ATOM 2158 O O . LEU B 1 71 ? 7.844 -6.684 -5.551 1 94.69 71 LEU B O 1
ATOM 2162 N N . SER B 1 72 ? 7.426 -7.969 -7.316 1 95.06 72 SER B N 1
ATOM 2163 C CA . SER B 1 72 ? 6.777 -8.953 -6.449 1 95.06 72 SER B CA 1
ATOM 2164 C C . SER B 1 72 ? 6.629 -10.297 -7.156 1 95.06 72 SER B C 1
ATOM 2166 O O . SER B 1 72 ? 6.82 -10.391 -8.367 1 95.06 72 SER B O 1
ATOM 2168 N N . PHE B 1 73 ? 6.391 -11.266 -6.348 1 96.69 73 PHE B N 1
ATOM 2169 C CA . PHE B 1 73 ? 5.996 -12.594 -6.797 1 96.69 73 PHE B CA 1
ATOM 2170 C C . PHE B 1 73 ? 4.637 -12.977 -6.223 1 96.69 73 PHE B C 1
ATOM 2172 O O . PHE B 1 73 ? 4.273 -12.539 -5.129 1 96.69 73 PHE B O 1
ATOM 2179 N N . ALA B 1 74 ? 3.914 -13.68 -6.98 1 97.06 74 ALA B N 1
ATOM 2180 C CA . ALA B 1 74 ? 2.658 -14.242 -6.488 1 97.06 74 ALA B CA 1
ATOM 2181 C C . ALA B 1 74 ? 2.645 -15.758 -6.621 1 97.06 74 ALA B C 1
ATOM 2183 O O . ALA B 1 74 ? 2.26 -16.297 -7.664 1 97.06 74 ALA B O 1
ATOM 2184 N N . PRO B 1 75 ? 3.119 -16.391 -5.539 1 96.62 75 PRO B N 1
ATOM 2185 C CA . PRO B 1 75 ? 2.982 -17.844 -5.5 1 96.62 75 PRO B CA 1
ATOM 2186 C C . PRO B 1 75 ? 1.55 -18.297 -5.23 1 96.62 75 PRO B C 1
ATOM 2188 O O . PRO B 1 75 ? 0.63 -17.484 -5.223 1 96.62 75 PRO B O 1
ATOM 2191 N N . GLU B 1 76 ? 1.382 -19.594 -5.074 1 96.44 76 GLU B N 1
ATOM 2192 C CA . GLU B 1 76 ? 0.08 -20.172 -4.766 1 96.44 76 GLU B CA 1
ATOM 2193 C C . GLU B 1 76 ? -0.582 -19.453 -3.594 1 96.44 76 GLU B C 1
ATOM 2195 O O . GLU B 1 76 ? 0.034 -19.281 -2.541 1 96.44 76 GLU B O 1
ATOM 2200 N N . GLY B 1 77 ? -1.827 -18.969 -3.871 1 96.25 77 GLY B N 1
ATOM 2201 C CA . GLY B 1 77 ? -2.59 -18.359 -2.795 1 96.25 77 GLY B CA 1
ATOM 2202 C C . GLY B 1 77 ? -2.471 -16.844 -2.764 1 96.25 77 GLY B C 1
ATOM 2203 O O . GLY B 1 77 ? -3.09 -16.188 -1.929 1 96.25 77 GLY B O 1
ATOM 2204 N N . TRP B 1 78 ? -1.663 -16.297 -3.645 1 96.31 78 TRP B N 1
ATOM 2205 C CA . TRP B 1 78 ? -1.429 -14.859 -3.617 1 96.31 78 TRP B CA 1
ATOM 2206 C C . TRP B 1 78 ? -2.137 -14.172 -4.781 1 96.31 78 TRP B C 1
ATOM 2208 O O . TRP B 1 78 ? -2.361 -14.789 -5.828 1 96.31 78 TRP B O 1
ATOM 2218 N N . TRP B 1 79 ? -2.484 -12.922 -4.574 1 97.44 79 TRP B N 1
ATOM 2219 C CA . TRP B 1 79 ? -3.09 -12.055 -5.578 1 97.44 79 TRP B CA 1
ATOM 2220 C C . TRP B 1 79 ? -2.037 -11.164 -6.238 1 97.44 79 TRP B C 1
ATOM 2222 O O . TRP B 1 79 ? -1.041 -10.805 -5.605 1 97.44 79 TRP B O 1
ATOM 2232 N N . MET B 1 80 ? -2.289 -10.883 -7.516 1 97.5 80 MET B N 1
ATOM 2233 C CA . MET B 1 80 ? -1.411 -9.922 -8.172 1 97.5 80 MET B CA 1
ATOM 2234 C C . MET B 1 80 ? -2.18 -9.102 -9.203 1 97.5 80 MET B C 1
ATOM 2236 O O . MET B 1 80 ? -3.014 -9.633 -9.938 1 97.5 80 MET B O 1
ATOM 2240 N N . ALA B 1 81 ? -1.927 -7.867 -9.266 1 97.5 81 ALA B N 1
ATOM 2241 C CA . ALA B 1 81 ? -2.428 -6.926 -10.266 1 97.5 81 ALA B CA 1
ATOM 2242 C C . ALA B 1 81 ? -1.551 -5.68 -10.336 1 97.5 81 ALA B C 1
ATOM 2244 O O . ALA B 1 81 ? -0.798 -5.391 -9.406 1 97.5 81 ALA B O 1
ATOM 2245 N N . ASP B 1 82 ? -1.546 -5.07 -11.508 1 97.12 82 ASP B N 1
ATOM 2246 C CA . ASP B 1 82 ? -1.07 -3.691 -11.539 1 97.12 82 ASP B CA 1
ATOM 2247 C C . ASP B 1 82 ? -2.08 -2.746 -10.891 1 97.12 82 ASP B C 1
ATOM 2249 O O . ASP B 1 82 ? -2.992 -2.252 -11.562 1 97.12 82 ASP B O 1
ATOM 2253 N N . MET B 1 83 ? -1.868 -2.506 -9.641 1 96.44 83 MET B N 1
ATOM 2254 C CA . MET B 1 83 ? -2.879 -1.812 -8.852 1 96.44 83 MET B CA 1
ATOM 2255 C C . MET B 1 83 ? -3.141 -0.416 -9.398 1 96.44 83 MET B C 1
ATOM 2257 O O . MET B 1 83 ? -4.285 0.036 -9.438 1 96.44 83 MET B O 1
ATOM 2261 N N . TYR B 1 84 ? -2.111 0.305 -9.789 1 95.88 84 TYR B N 1
ATOM 2262 C CA . TYR B 1 84 ? -2.318 1.615 -10.398 1 95.88 84 TYR B CA 1
ATOM 2263 C C . TYR B 1 84 ? -3.221 1.514 -11.625 1 95.88 84 TYR B C 1
ATOM 2265 O O . TYR B 1 84 ? -4.219 2.23 -11.727 1 95.88 84 TYR B O 1
ATOM 2273 N N . SER B 1 85 ? -2.791 0.647 -12.508 1 97.5 85 SER B N 1
ATOM 2274 C CA . SER B 1 85 ? -3.518 0.485 -13.766 1 97.5 85 SER B CA 1
ATOM 2275 C C . SER B 1 85 ? -4.926 -0.049 -13.523 1 97.5 85 SER B C 1
ATOM 2277 O O . SER B 1 85 ? -5.887 0.409 -14.148 1 97.5 85 SER B O 1
ATOM 2279 N N . LEU B 1 86 ? -5.086 -0.992 -12.609 1 97.31 86 LEU B N 1
ATOM 2280 C CA . LEU B 1 86 ? -6.379 -1.591 -12.289 1 97.31 86 LEU B CA 1
ATOM 2281 C C . LEU B 1 86 ? -7.348 -0.541 -11.758 1 97.31 86 LEU B C 1
ATOM 2283 O O . LEU B 1 86 ? -8.508 -0.487 -12.188 1 97.31 86 LEU B O 1
ATOM 2287 N N . ILE B 1 87 ? -6.891 0.308 -10.906 1 95.12 87 ILE B N 1
ATOM 2288 C CA . ILE B 1 87 ? -7.73 1.289 -10.227 1 95.12 87 ILE B CA 1
ATOM 2289 C C . ILE B 1 87 ? -8.062 2.436 -11.18 1 95.12 87 ILE B C 1
ATOM 2291 O O . ILE B 1 87 ? -9.219 2.836 -11.312 1 95.12 87 ILE B O 1
ATOM 2295 N N . SER B 1 88 ? -7.051 2.945 -11.875 1 95.12 88 SER B N 1
ATOM 2296 C CA . SER B 1 88 ? -7.211 4.148 -12.68 1 95.12 88 SER B CA 1
ATOM 2297 C C . SER B 1 88 ? -7.73 3.811 -14.078 1 95.12 88 SER B C 1
ATOM 2299 O O . SER B 1 88 ? -8.188 4.695 -14.805 1 95.12 88 SER B O 1
ATOM 2301 N N . GLN B 1 89 ? -7.547 2.545 -14.438 1 96.44 89 GLN B N 1
ATOM 2302 C CA . GLN B 1 89 ? -7.863 2.076 -15.781 1 96.44 89 GLN B CA 1
ATOM 2303 C C . GLN B 1 89 ? -7.07 2.844 -16.828 1 96.44 89 GLN B C 1
ATOM 2305 O O . GLN B 1 89 ? -7.602 3.195 -17.891 1 96.44 89 GLN B O 1
ATOM 2310 N N . LYS B 1 90 ? -5.875 3.201 -16.484 1 97.19 90 LYS B N 1
ATOM 2311 C CA . LYS B 1 90 ? -4.852 3.748 -17.359 1 97.19 90 LYS B CA 1
ATOM 2312 C C . LYS B 1 90 ? -3.676 2.785 -17.516 1 97.19 90 LYS B C 1
ATOM 2314 O O . LYS B 1 90 ? -3.449 1.939 -16.641 1 97.19 90 LYS B O 1
ATOM 2319 N N . PRO B 1 91 ? -2.992 2.896 -18.625 1 97.81 91 PRO B N 1
ATOM 2320 C CA . PRO B 1 91 ? -1.851 1.994 -18.781 1 97.81 91 PRO B CA 1
ATOM 2321 C C . PRO B 1 91 ? -0.83 2.117 -17.656 1 97.81 91 PRO B C 1
ATOM 2323 O O . PRO B 1 91 ? -0.56 3.225 -17.188 1 97.81 91 PRO B O 1
ATOM 2326 N N . GLY B 1 92 ? -0.43 1.005 -17.188 1 95.56 92 GLY B N 1
ATOM 2327 C CA . GLY B 1 92 ? 0.62 0.976 -16.188 1 95.56 92 GLY B CA 1
ATOM 2328 C C . GLY B 1 92 ? 1.965 0.545 -16.734 1 95.56 92 GLY B C 1
ATOM 2329 O O . GLY B 1 92 ? 2.15 0.484 -17.953 1 95.56 92 GLY B O 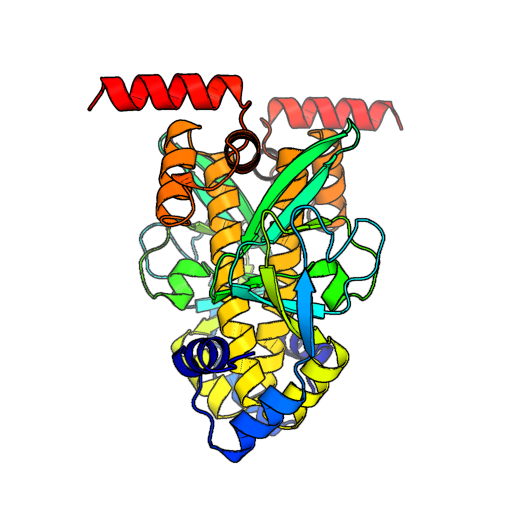1
ATOM 2330 N N . THR B 1 93 ? 2.918 0.357 -15.852 1 93.88 93 THR B N 1
ATOM 2331 C CA . THR B 1 93 ? 4.273 0.016 -16.281 1 93.88 93 THR B CA 1
ATOM 2332 C C . THR B 1 93 ? 4.633 -1.403 -15.844 1 93.88 93 THR B C 1
ATOM 2334 O O . THR B 1 93 ? 5.754 -1.862 -16.078 1 93.88 93 THR B O 1
ATOM 2337 N N . LEU B 1 94 ? 3.686 -2.09 -15.195 1 96.5 94 LEU B N 1
ATOM 2338 C CA . LEU B 1 94 ? 3.977 -3.408 -14.641 1 96.5 94 LEU B CA 1
ATOM 2339 C C . LEU B 1 94 ? 3.811 -4.492 -15.703 1 96.5 94 LEU B C 1
ATOM 2341 O O . LEU B 1 94 ? 2.836 -4.484 -16.453 1 96.5 94 LEU B O 1
ATOM 2345 N N . ASN B 1 95 ? 4.805 -5.328 -15.828 1 97.94 95 ASN B N 1
ATOM 2346 C CA . ASN B 1 95 ? 4.684 -6.598 -16.531 1 97.94 95 ASN B CA 1
ATOM 2347 C C . ASN B 1 95 ? 4.375 -7.75 -15.586 1 97.94 95 ASN B C 1
ATOM 2349 O O . ASN B 1 95 ? 4.992 -7.863 -14.523 1 97.94 95 ASN B O 1
ATOM 2353 N N . ILE B 1 96 ? 3.416 -8.508 -15.898 1 98.44 96 ILE B N 1
ATOM 2354 C CA . ILE B 1 96 ? 3.109 -9.711 -15.133 1 98.44 96 ILE B CA 1
ATOM 2355 C C . ILE B 1 96 ? 3.305 -10.945 -16.016 1 98.44 96 ILE B C 1
ATOM 2357 O O . ILE B 1 96 ? 2.633 -11.094 -17.031 1 98.44 96 ILE B O 1
ATOM 2361 N N . GLU B 1 97 ? 4.18 -11.766 -15.602 1 98 97 GLU B N 1
ATOM 2362 C CA . GLU B 1 97 ? 4.598 -12.922 -16.391 1 98 97 GLU B CA 1
ATOM 2363 C C . GLU B 1 97 ? 4.613 -14.188 -15.547 1 98 97 GLU B C 1
ATOM 2365 O O . GLU B 1 97 ? 4.867 -14.133 -14.336 1 98 97 GLU B O 1
ATOM 2370 N N . ALA B 1 98 ? 4.289 -15.328 -16.188 1 97.81 98 ALA B N 1
ATOM 2371 C CA . ALA B 1 98 ? 4.367 -16.609 -15.5 1 97.81 98 ALA B CA 1
ATOM 2372 C C . ALA B 1 98 ? 5.789 -17.172 -15.523 1 97.81 98 ALA B C 1
ATOM 2374 O O . ALA B 1 98 ? 6.402 -17.266 -16.594 1 97.81 98 ALA B O 1
ATOM 2375 N N . ILE B 1 99 ? 6.297 -17.516 -14.359 1 95.5 99 ILE B N 1
ATOM 2376 C CA . ILE B 1 99 ? 7.633 -18.094 -14.258 1 95.5 99 ILE B CA 1
ATOM 2377 C C . ILE B 1 99 ? 7.578 -19.578 -14.633 1 95.5 99 ILE B C 1
ATOM 2379 O O . ILE B 1 99 ? 8.578 -20.141 -15.086 1 95.5 99 ILE B O 1
ATOM 2383 N N . GLU B 1 100 ? 6.512 -20.203 -14.43 1 95.81 100 GLU B N 1
ATOM 2384 C CA . GLU B 1 100 ? 6.172 -21.594 -14.773 1 95.81 100 GLU B CA 1
ATOM 2385 C C . GLU B 1 100 ? 4.703 -21.719 -15.164 1 95.81 100 GLU B C 1
ATOM 2387 O O . GLU B 1 100 ? 3.969 -20.719 -15.172 1 95.81 100 GLU B O 1
ATOM 2392 N N . LYS B 1 101 ? 4.375 -22.938 -15.578 1 97.5 101 LYS B N 1
ATOM 2393 C CA . LYS B 1 101 ? 2.953 -23.125 -15.836 1 97.5 101 LYS B CA 1
ATOM 2394 C C . LYS B 1 101 ? 2.111 -22.719 -14.633 1 97.5 101 LYS B C 1
ATOM 2396 O O . LYS B 1 101 ? 2.334 -23.203 -13.523 1 97.5 101 LYS B O 1
ATOM 2401 N N . THR B 1 102 ? 1.21 -21.75 -14.844 1 97.81 102 THR B N 1
ATOM 2402 C CA . THR B 1 102 ? 0.474 -21.156 -13.734 1 97.81 102 THR B CA 1
ATOM 2403 C C . THR B 1 102 ? -1.027 -21.172 -14.008 1 97.81 102 THR B C 1
ATOM 2405 O O . THR B 1 102 ? -1.467 -20.859 -15.117 1 97.81 102 THR B O 1
ATOM 2408 N N . GLU B 1 103 ? -1.776 -21.656 -13.055 1 98.56 103 GLU B N 1
ATOM 2409 C CA . GLU B 1 103 ? -3.236 -21.625 -13.086 1 98.56 103 GLU B CA 1
ATOM 2410 C C . GLU B 1 103 ? -3.785 -20.484 -12.25 1 98.56 103 GLU B C 1
ATOM 2412 O O . GLU B 1 103 ? -3.396 -20.297 -11.094 1 98.56 103 GLU B O 1
ATOM 2417 N N . LEU B 1 104 ? -4.68 -19.734 -12.898 1 98.56 104 LEU B N 1
ATOM 2418 C CA . LEU B 1 104 ? -5.125 -18.484 -12.266 1 98.56 104 LEU B CA 1
ATOM 2419 C C . LEU B 1 104 ? -6.648 -18.422 -12.234 1 98.56 104 LEU B C 1
ATOM 2421 O O . LEU B 1 104 ? -7.324 -19.031 -13.062 1 98.56 104 LEU B O 1
ATOM 2425 N N . LEU B 1 105 ? -7.145 -17.781 -11.25 1 98.75 105 LEU B N 1
ATOM 2426 C CA . LEU B 1 105 ? -8.5 -17.234 -11.242 1 98.75 105 LEU B CA 1
ATOM 2427 C C . LEU B 1 105 ? -8.484 -15.719 -11.375 1 98.75 105 LEU B C 1
ATOM 2429 O O . LEU B 1 105 ? -7.84 -15.031 -10.578 1 98.75 105 LEU B O 1
ATOM 2433 N N . LEU B 1 106 ? -9.133 -15.203 -12.375 1 98.62 106 LEU B N 1
ATOM 2434 C CA . LEU B 1 106 ? -9.133 -13.773 -12.664 1 98.62 106 LEU B CA 1
ATOM 2435 C C . LEU B 1 106 ? -10.445 -13.133 -12.211 1 98.62 106 LEU B C 1
ATOM 2437 O O . LEU B 1 106 ? -11.523 -13.695 -12.43 1 98.62 106 LEU B O 1
ATOM 2441 N N . LEU B 1 107 ? -10.367 -12.078 -11.531 1 98.56 107 LEU B N 1
ATOM 2442 C CA . LEU B 1 107 ? -11.5 -11.227 -11.188 1 98.56 107 LEU B CA 1
ATOM 2443 C C . LEU B 1 107 ? -11.383 -9.867 -11.883 1 98.56 107 LEU B C 1
ATOM 2445 O O . LEU B 1 107 ? -10.461 -9.102 -11.602 1 98.56 107 LEU B O 1
ATOM 2449 N N . SER B 1 108 ? -12.312 -9.586 -12.766 1 98.06 108 SER B N 1
ATOM 2450 C CA . SER B 1 108 ? -12.25 -8.32 -13.484 1 98.06 108 SER B CA 1
ATOM 2451 C C . SER B 1 108 ? -12.602 -7.152 -12.57 1 98.06 108 SER B C 1
ATOM 2453 O O . SER B 1 108 ? -13.305 -7.328 -11.57 1 98.06 108 SER B O 1
ATOM 2455 N N . LYS B 1 109 ? -12.078 -5.961 -12.953 1 96.56 109 LYS B N 1
ATOM 2456 C CA . LYS B 1 109 ? -12.43 -4.75 -12.227 1 96.56 109 LYS B CA 1
ATOM 2457 C C . LYS B 1 109 ? -13.945 -4.551 -12.188 1 96.56 109 LYS B C 1
ATOM 2459 O O . LYS B 1 109 ? -14.508 -4.207 -11.148 1 96.56 109 LYS B O 1
ATOM 2464 N N . ALA B 1 110 ? -14.609 -4.77 -13.273 1 96.44 110 ALA B N 1
ATOM 2465 C CA . ALA B 1 110 ? -16.062 -4.617 -13.375 1 96.44 110 ALA B CA 1
ATOM 2466 C C . ALA B 1 110 ? -16.781 -5.578 -12.43 1 96.44 110 ALA B C 1
ATOM 2468 O O . ALA B 1 110 ? -17.688 -5.18 -11.703 1 96.44 110 ALA B O 1
ATOM 2469 N N . ASN B 1 111 ? -16.312 -6.805 -12.438 1 97.81 111 ASN B N 1
ATOM 2470 C CA . ASN B 1 111 ? -16.938 -7.805 -11.586 1 97.81 111 ASN B CA 1
ATOM 2471 C C . ASN B 1 111 ? -16.656 -7.539 -10.109 1 97.81 111 ASN B C 1
ATOM 2473 O O . ASN B 1 111 ? -17.5 -7.828 -9.25 1 97.81 111 ASN B O 1
ATOM 2477 N N . GLN B 1 112 ? -15.477 -7.02 -9.836 1 96.81 112 GLN B N 1
ATOM 2478 C CA . GLN B 1 112 ? -15.148 -6.645 -8.469 1 96.81 112 GLN B CA 1
ATOM 2479 C C . GLN B 1 112 ? -16.109 -5.582 -7.941 1 96.81 112 GLN B C 1
ATOM 2481 O O . GLN B 1 112 ? -16.578 -5.672 -6.809 1 96.81 112 GLN B O 1
ATOM 2486 N N . GLU B 1 113 ? -16.422 -4.598 -8.773 1 94.25 113 GLU B N 1
ATOM 2487 C CA . GLU B 1 113 ? -17.359 -3.549 -8.391 1 94.25 113 GLU B CA 1
ATOM 2488 C C . GLU B 1 113 ? -18.75 -4.117 -8.141 1 94.25 113 GLU B C 1
ATOM 2490 O O . GLU B 1 113 ? -19.422 -3.734 -7.184 1 94.25 113 GLU B O 1
ATOM 2495 N N . ILE B 1 114 ? -19.141 -5.02 -8.984 1 96.38 114 ILE B N 1
ATOM 2496 C CA . ILE B 1 114 ? -20.438 -5.684 -8.828 1 96.38 114 ILE B CA 1
ATOM 2497 C C . ILE B 1 114 ? -20.453 -6.465 -7.516 1 96.38 114 ILE B C 1
ATOM 2499 O O . ILE B 1 114 ? -21.438 -6.426 -6.773 1 96.38 114 ILE B O 1
ATOM 2503 N N . LEU B 1 115 ? -19.391 -7.121 -7.309 1 97 115 LEU B N 1
ATOM 2504 C CA . LEU B 1 115 ? -19.234 -7.945 -6.113 1 97 115 LEU B CA 1
ATOM 2505 C C . LEU B 1 115 ? -19.391 -7.105 -4.848 1 97 115 LEU B C 1
ATOM 2507 O O . LEU B 1 115 ? -20.062 -7.52 -3.9 1 97 115 LEU B O 1
ATOM 2511 N N . PHE B 1 116 ? -18.797 -5.895 -4.84 1 93.94 116 PHE B N 1
ATOM 2512 C CA . PHE B 1 116 ? -18.875 -5.004 -3.689 1 93.94 116 PHE B CA 1
ATOM 2513 C C . PHE B 1 116 ? -20.328 -4.613 -3.406 1 93.94 116 PHE B C 1
ATOM 2515 O O . PHE B 1 116 ? -20.703 -4.445 -2.248 1 93.94 116 PHE B O 1
ATOM 2522 N N . GLY B 1 117 ? -21.109 -4.418 -4.422 1 92.19 117 GLY B N 1
ATOM 2523 C CA . GLY B 1 117 ? -22.516 -4.062 -4.266 1 92.19 117 GLY B CA 1
ATOM 2524 C C . GLY B 1 117 ? -23.359 -5.211 -3.752 1 92.19 117 GLY B C 1
ATOM 2525 O O . GLY B 1 117 ? -24.188 -5.027 -2.85 1 92.19 117 GLY B O 1
ATOM 2526 N N . LYS B 1 118 ? -23.109 -6.367 -4.238 1 95.31 118 LYS B N 1
ATOM 2527 C CA . LYS B 1 118 ? -23.953 -7.523 -3.947 1 95.31 118 LYS B CA 1
ATOM 2528 C C . LYS B 1 118 ? -23.547 -8.188 -2.635 1 95.31 118 LYS B C 1
ATOM 2530 O O . LYS B 1 118 ? -24.391 -8.688 -1.896 1 95.31 118 LYS B O 1
ATOM 2535 N N . VAL B 1 119 ? -22.281 -8.281 -2.402 1 95.56 119 VAL B N 1
ATOM 2536 C CA . VAL B 1 119 ? -21.75 -8.883 -1.186 1 95.56 119 VAL B CA 1
ATOM 2537 C C . VAL B 1 119 ? -20.75 -7.934 -0.535 1 95.56 119 VAL B C 1
ATOM 2539 O O . VAL B 1 119 ? -19.547 -8.164 -0.599 1 95.56 119 VAL B O 1
ATOM 2542 N N . PRO B 1 120 ? -21.188 -7.004 0.252 1 92.44 120 PRO B N 1
ATOM 2543 C CA . PRO B 1 120 ? -20.359 -5.914 0.769 1 92.44 120 PRO B CA 1
ATOM 2544 C C . PRO B 1 120 ? -19.219 -6.41 1.654 1 92.44 120 PRO B C 1
ATOM 2546 O O . PRO B 1 120 ? -18.234 -5.691 1.857 1 92.44 120 PRO B O 1
ATOM 2549 N N . LYS B 1 121 ? -19.312 -7.652 2.158 1 94.25 121 LYS B N 1
ATOM 2550 C CA . LYS B 1 121 ? -18.234 -8.219 2.979 1 94.25 121 LYS B CA 1
ATOM 2551 C C . LYS B 1 121 ? -16.922 -8.266 2.211 1 94.25 121 LYS B C 1
ATOM 2553 O O . LYS B 1 121 ? -15.844 -8.25 2.812 1 94.25 121 LYS B O 1
ATOM 2558 N N . PHE B 1 122 ? -17.047 -8.211 0.929 1 96.56 122 PHE B N 1
ATOM 2559 C CA . PHE B 1 122 ? -15.836 -8.281 0.116 1 96.56 122 PHE B CA 1
ATOM 2560 C C . PHE B 1 122 ? -15.07 -6.969 0.174 1 96.56 122 PHE B C 1
ATOM 2562 O O . PHE B 1 122 ? -13.875 -6.934 -0.116 1 96.56 122 PHE B O 1
ATOM 2569 N N . GLU B 1 123 ? -15.766 -5.855 0.497 1 94.75 123 GLU B N 1
ATOM 2570 C CA . GLU B 1 123 ? -15.031 -4.625 0.774 1 94.75 123 GLU B CA 1
ATOM 2571 C C . GLU B 1 123 ? -14.031 -4.828 1.909 1 94.75 123 GLU B C 1
ATOM 2573 O O . GLU B 1 123 ? -12.898 -4.344 1.839 1 94.75 123 GLU B O 1
ATOM 2578 N N . ARG B 1 124 ? -14.5 -5.539 2.883 1 94.5 124 ARG B N 1
ATOM 2579 C CA . ARG B 1 124 ? -13.625 -5.852 4.012 1 94.5 124 ARG B CA 1
ATOM 2580 C C . ARG B 1 124 ? -12.461 -6.727 3.578 1 94.5 124 ARG B C 1
ATOM 2582 O O . ARG B 1 124 ? -11.312 -6.469 3.947 1 94.5 124 ARG B O 1
ATOM 2589 N N . PHE B 1 125 ? -12.734 -7.719 2.832 1 96.69 125 PHE B N 1
ATOM 2590 C CA . PHE B 1 125 ? -11.695 -8.633 2.367 1 96.69 125 PHE B CA 1
ATOM 2591 C C . PHE B 1 125 ? -10.609 -7.879 1.602 1 96.69 125 PHE B C 1
ATOM 2593 O O . PHE B 1 125 ? -9.43 -7.988 1.922 1 96.69 125 PHE B O 1
ATOM 2600 N N . PHE B 1 126 ? -11.008 -7.098 0.605 1 95.81 126 PHE B N 1
ATOM 2601 C CA . PHE B 1 126 ? -10.039 -6.414 -0.249 1 95.81 126 PHE B CA 1
ATOM 2602 C C . PHE B 1 126 ? -9.328 -5.309 0.515 1 95.81 126 PHE B C 1
ATOM 2604 O O . PHE B 1 126 ? -8.164 -5.004 0.238 1 95.81 126 PHE B O 1
ATOM 2611 N N . ARG B 1 127 ? -10.023 -4.695 1.463 1 95.19 127 ARG B N 1
ATOM 2612 C CA . ARG B 1 127 ? -9.352 -3.729 2.33 1 95.19 127 ARG B CA 1
ATOM 2613 C C . ARG B 1 127 ? -8.203 -4.375 3.088 1 95.19 127 ARG B C 1
ATOM 2615 O O . ARG B 1 127 ? -7.078 -3.869 3.072 1 95.19 127 ARG B O 1
ATOM 2622 N N . ILE B 1 128 ? -8.438 -5.539 3.635 1 95.5 128 ILE B N 1
ATOM 2623 C CA . ILE B 1 128 ? -7.469 -6.223 4.484 1 95.5 128 ILE B CA 1
ATOM 2624 C C . ILE B 1 128 ? -6.273 -6.668 3.645 1 95.5 128 ILE B C 1
ATOM 2626 O O . ILE B 1 128 ? -5.121 -6.449 4.031 1 95.5 128 ILE B O 1
ATOM 2630 N N . ILE B 1 129 ? -6.488 -7.211 2.537 1 95.19 129 ILE B N 1
ATOM 2631 C CA . ILE B 1 129 ? -5.359 -7.707 1.759 1 95.19 129 ILE B CA 1
ATOM 2632 C C . ILE B 1 129 ? -4.562 -6.535 1.192 1 95.19 129 ILE B C 1
ATOM 2634 O O . ILE B 1 129 ? -3.34 -6.613 1.058 1 95.19 129 ILE B O 1
ATOM 2638 N N . THR B 1 130 ? -5.273 -5.473 0.871 1 96.31 130 THR B N 1
ATOM 2639 C CA . THR B 1 130 ? -4.578 -4.27 0.422 1 96.31 130 THR B CA 1
ATOM 2640 C C . THR B 1 130 ? -3.736 -3.68 1.548 1 96.31 130 THR B C 1
ATOM 2642 O O . THR B 1 130 ? -2.602 -3.25 1.321 1 96.31 130 THR B O 1
ATOM 2645 N N . GLU B 1 131 ? -4.293 -3.619 2.711 1 95.88 131 GLU B N 1
ATOM 2646 C CA . GLU B 1 131 ? -3.557 -3.156 3.881 1 95.88 131 GLU B CA 1
ATOM 2647 C C . GLU B 1 131 ? -2.295 -3.984 4.102 1 95.88 131 GLU B C 1
ATOM 2649 O O . GLU B 1 131 ? -1.227 -3.436 4.383 1 95.88 131 GLU B O 1
ATOM 2654 N N . ASN B 1 132 ? -2.428 -5.273 3.955 1 94.81 132 ASN B N 1
ATOM 2655 C CA . ASN B 1 132 ? -1.277 -6.16 4.105 1 94.81 132 ASN B CA 1
ATOM 2656 C C . ASN B 1 132 ? -0.222 -5.895 3.035 1 94.81 132 ASN B C 1
ATOM 2658 O O . ASN B 1 132 ? 0.976 -5.891 3.326 1 94.81 132 ASN B O 1
ATOM 2662 N N . SER B 1 133 ? -0.693 -5.684 1.862 1 95.56 133 SER B N 1
ATOM 2663 C CA . SER B 1 133 ? 0.226 -5.348 0.78 1 95.56 133 SER B CA 1
ATOM 2664 C C . SER B 1 133 ? 0.923 -4.016 1.042 1 95.56 133 SER B C 1
ATOM 2666 O O . SER B 1 133 ? 2.127 -3.885 0.814 1 95.56 133 SER B O 1
ATOM 2668 N N . LEU B 1 134 ? 0.143 -3.068 1.485 1 96.25 134 LEU B N 1
ATOM 2669 C CA . LEU B 1 134 ? 0.698 -1.762 1.82 1 96.25 134 LEU B CA 1
ATOM 2670 C C . LEU B 1 134 ? 1.822 -1.895 2.844 1 96.25 134 LEU B C 1
ATOM 2672 O O . LEU B 1 134 ? 2.91 -1.35 2.65 1 96.25 134 LEU B O 1
ATOM 2676 N N . VAL B 1 135 ? 1.585 -2.645 3.869 1 95.75 135 VAL B N 1
ATOM 2677 C CA . VAL B 1 135 ? 2.578 -2.861 4.918 1 95.75 135 VAL B CA 1
ATOM 2678 C C . VAL B 1 135 ? 3.828 -3.5 4.32 1 95.75 135 VAL B C 1
ATOM 2680 O O . VAL B 1 135 ? 4.949 -3.105 4.645 1 95.75 135 VAL B O 1
ATOM 2683 N N . SER B 1 136 ? 3.65 -4.434 3.463 1 94.19 136 SER B N 1
ATOM 2684 C CA . SER B 1 136 ? 4.77 -5.117 2.822 1 94.19 136 SER B CA 1
ATOM 2685 C C . SER B 1 136 ? 5.609 -4.145 1.999 1 94.19 136 SER B C 1
ATOM 2687 O O . SER B 1 136 ? 6.84 -4.156 2.084 1 94.19 136 SER B O 1
ATOM 2689 N N . TYR B 1 137 ? 4.953 -3.318 1.229 1 94.44 137 TYR B N 1
ATOM 2690 C CA . TYR B 1 137 ? 5.68 -2.369 0.39 1 94.44 137 TYR B CA 1
ATOM 2691 C C . TYR B 1 137 ? 6.352 -1.295 1.236 1 94.44 137 TYR B C 1
ATOM 2693 O O . TYR B 1 137 ? 7.445 -0.828 0.905 1 94.44 137 TYR B O 1
ATOM 2701 N N . GLN B 1 138 ? 5.684 -0.867 2.311 1 93.5 138 GLN B N 1
ATOM 2702 C CA . GLN B 1 138 ? 6.312 0.062 3.242 1 93.5 138 GLN B CA 1
ATOM 2703 C C . GLN B 1 138 ? 7.594 -0.528 3.828 1 93.5 138 GLN B C 1
ATOM 2705 O O . GLN B 1 138 ? 8.633 0.137 3.861 1 93.5 138 GLN B O 1
ATOM 2710 N N . GLN B 1 139 ? 7.504 -1.767 4.238 1 91.88 139 GLN B N 1
ATOM 2711 C CA . GLN B 1 139 ? 8.656 -2.449 4.809 1 91.88 139 GLN B CA 1
ATOM 2712 C C . GLN B 1 139 ? 9.781 -2.588 3.785 1 91.88 139 GLN B C 1
ATOM 2714 O O . GLN B 1 139 ? 10.953 -2.373 4.105 1 91.88 139 GLN B O 1
ATOM 2719 N N . ARG B 1 140 ? 9.43 -2.934 2.643 1 92 140 ARG B N 1
ATOM 2720 C CA . ARG B 1 140 ? 10.43 -3.074 1.588 1 92 140 ARG B CA 1
ATOM 2721 C C . ARG B 1 140 ? 11.117 -1.742 1.302 1 92 140 ARG B C 1
ATOM 2723 O O . ARG B 1 140 ? 12.328 -1.697 1.064 1 92 140 ARG B O 1
ATOM 2730 N N . LEU B 1 141 ? 10.336 -0.728 1.225 1 91.31 141 LEU B N 1
ATOM 2731 C CA . LEU B 1 141 ? 10.906 0.599 1.03 1 91.31 141 LEU B CA 1
ATOM 2732 C C . LEU B 1 141 ? 11.914 0.924 2.131 1 91.31 141 LEU B C 1
ATOM 2734 O O . LEU B 1 141 ? 13.016 1.389 1.851 1 91.31 141 LEU B O 1
ATOM 2738 N N . MET B 1 142 ? 11.547 0.59 3.334 1 89.31 142 MET B N 1
ATOM 2739 C CA . MET B 1 142 ? 12.438 0.824 4.473 1 89.31 142 MET B CA 1
ATOM 2740 C C . MET B 1 142 ? 13.695 -0.025 4.363 1 89.31 142 MET B C 1
ATOM 2742 O O . MET B 1 142 ? 14.797 0.46 4.621 1 89.31 142 MET B O 1
ATOM 2746 N N . ASP B 1 143 ? 13.484 -1.275 4.008 1 90.19 143 ASP B N 1
ATOM 2747 C CA . ASP B 1 143 ? 14.617 -2.178 3.826 1 90.19 143 ASP B CA 1
ATOM 2748 C C . ASP B 1 143 ? 15.609 -1.619 2.805 1 90.19 143 ASP B C 1
ATOM 2750 O O . ASP B 1 143 ? 16.812 -1.62 3.039 1 90.19 143 ASP B O 1
ATOM 2754 N N . ASN B 1 144 ? 15.055 -1.167 1.733 1 87.5 144 ASN B N 1
ATOM 2755 C CA . ASN B 1 144 ? 15.891 -0.649 0.652 1 87.5 144 ASN B CA 1
ATOM 2756 C C . ASN B 1 144 ? 16.656 0.594 1.085 1 87.5 144 ASN B C 1
ATOM 2758 O O . ASN B 1 144 ? 17.781 0.829 0.621 1 87.5 144 ASN B O 1
ATOM 2762 N N . LEU B 1 145 ? 16.109 1.331 1.982 1 83.44 145 LEU B N 1
ATOM 2763 C CA . LEU B 1 145 ? 16.703 2.586 2.426 1 83.44 145 LEU B CA 1
ATOM 2764 C C . LEU B 1 145 ? 17.734 2.338 3.52 1 83.44 145 LEU B C 1
ATOM 2766 O O . LEU B 1 145 ? 18.688 3.115 3.674 1 83.44 145 LEU B O 1
ATOM 2770 N N . SER B 1 146 ? 17.688 1.206 4.238 1 85.44 146 SER B N 1
ATOM 2771 C CA . SER B 1 146 ? 18.422 1.173 5.504 1 85.44 146 SER B CA 1
ATOM 2772 C C . SER B 1 146 ? 19.234 -0.11 5.641 1 85.44 146 SER B C 1
ATOM 2774 O O . SER B 1 146 ? 20.156 -0.178 6.449 1 85.44 146 SER B O 1
ATOM 2776 N N . LEU B 1 147 ? 18.875 -1.148 4.914 1 87.69 147 LEU B N 1
ATOM 2777 C CA . LEU B 1 147 ? 19.469 -2.449 5.199 1 87.69 147 LEU B CA 1
ATOM 2778 C C . LEU B 1 147 ? 20.547 -2.791 4.168 1 87.69 147 LEU B C 1
ATOM 2780 O O . LEU B 1 147 ? 20.547 -2.242 3.064 1 87.69 147 LEU B O 1
ATOM 2784 N N . THR B 1 148 ? 21.375 -3.699 4.574 1 88.56 148 THR B N 1
ATOM 2785 C CA . THR B 1 148 ? 22.359 -4.266 3.662 1 88.56 148 THR B CA 1
ATOM 2786 C C . THR B 1 148 ? 21.719 -5.293 2.734 1 88.56 148 THR B C 1
ATOM 2788 O O . THR B 1 148 ? 20.609 -5.766 2.998 1 88.56 148 THR B O 1
ATOM 2791 N N . ALA B 1 149 ? 22.453 -5.574 1.715 1 89.31 149 ALA B N 1
ATOM 2792 C CA . ALA B 1 149 ? 21.969 -6.59 0.778 1 89.31 149 ALA B CA 1
ATOM 2793 C C . ALA B 1 149 ? 21.719 -7.914 1.49 1 89.31 149 ALA B C 1
ATOM 2795 O O . ALA B 1 149 ? 20.75 -8.609 1.188 1 89.31 149 ALA B O 1
ATOM 2796 N N . GLU B 1 150 ? 22.531 -8.211 2.396 1 91.88 150 GLU B N 1
ATOM 2797 C CA . GLU B 1 150 ? 22.391 -9.461 3.137 1 91.88 150 GLU B CA 1
ATOM 2798 C C . GLU B 1 150 ? 21.094 -9.477 3.949 1 91.88 150 GLU B C 1
ATOM 2800 O O . GLU B 1 150 ? 20.375 -10.469 3.955 1 91.88 150 GLU B O 1
ATOM 2805 N N . ASP B 1 151 ? 20.859 -8.398 4.605 1 92.44 151 ASP B N 1
ATOM 2806 C CA . ASP B 1 151 ? 19.641 -8.297 5.41 1 92.44 151 ASP B CA 1
ATOM 2807 C C . ASP B 1 151 ? 18.391 -8.312 4.535 1 92.44 151 ASP B C 1
ATOM 2809 O O . ASP B 1 151 ? 17.375 -8.906 4.902 1 92.44 151 ASP B O 1
ATOM 2813 N N . ARG B 1 152 ? 18.516 -7.672 3.432 1 92.94 152 ARG B N 1
ATOM 2814 C CA . ARG B 1 152 ? 17.391 -7.676 2.492 1 92.94 152 ARG B CA 1
ATOM 2815 C C . ARG B 1 152 ? 17.125 -9.086 1.967 1 92.94 152 ARG B C 1
ATOM 2817 O O . ARG B 1 152 ? 15.977 -9.477 1.789 1 92.94 152 ARG B O 1
ATOM 2824 N N . TYR B 1 153 ? 18.188 -9.836 1.747 1 93.5 153 TYR B N 1
ATOM 2825 C CA . TYR B 1 153 ? 18.062 -11.219 1.309 1 93.5 153 TYR B CA 1
ATOM 2826 C C . TYR B 1 153 ? 17.375 -12.07 2.379 1 93.5 153 TYR B C 1
ATOM 2828 O O . TYR B 1 153 ? 16.516 -12.891 2.074 1 93.5 153 TYR B O 1
ATOM 2836 N N . ASN B 1 154 ? 17.734 -11.828 3.564 1 93.75 154 ASN B N 1
ATOM 2837 C CA . ASN B 1 154 ? 17.125 -12.555 4.664 1 93.75 154 ASN B CA 1
ATOM 2838 C C . ASN B 1 154 ? 15.625 -12.266 4.762 1 93.75 154 ASN B C 1
ATOM 2840 O O . ASN B 1 154 ? 14.82 -13.172 5 1 93.75 154 ASN B O 1
ATOM 2844 N N . ASN B 1 155 ? 15.281 -11.039 4.613 1 93.38 155 ASN B N 1
ATOM 2845 C CA . ASN B 1 155 ? 13.867 -10.664 4.633 1 93.38 155 ASN B CA 1
ATOM 2846 C C . ASN B 1 155 ? 13.109 -11.281 3.457 1 93.38 155 ASN B C 1
ATOM 2848 O O . ASN B 1 155 ? 11.953 -11.672 3.598 1 93.38 155 ASN B O 1
ATOM 2852 N N . PHE B 1 156 ? 13.758 -11.344 2.305 1 94 156 PHE B N 1
ATOM 2853 C CA . PHE B 1 156 ? 13.18 -12.016 1.146 1 94 156 PHE B CA 1
ATOM 2854 C C . PHE B 1 156 ? 12.867 -13.477 1.466 1 94 156 PHE B C 1
ATOM 2856 O O . PHE B 1 156 ? 11.773 -13.961 1.167 1 94 156 PHE B O 1
ATOM 2863 N N . CYS B 1 157 ? 13.828 -14.117 2.107 1 93.38 157 CYS B N 1
ATOM 2864 C CA . CYS B 1 157 ? 13.68 -15.531 2.445 1 93.38 157 CYS B CA 1
ATOM 2865 C C . CYS B 1 157 ? 12.523 -15.734 3.42 1 93.38 157 CYS B C 1
ATOM 2867 O O . CYS B 1 157 ? 11.82 -16.75 3.355 1 93.38 157 CYS B O 1
ATOM 2869 N N . LYS B 1 158 ? 12.328 -14.812 4.297 1 92.69 158 LYS B N 1
ATOM 2870 C CA . LYS B 1 158 ? 11.234 -14.898 5.254 1 92.69 158 LYS B CA 1
ATOM 2871 C C . LYS B 1 158 ? 9.883 -14.68 4.57 1 92.69 158 LYS B C 1
ATOM 2873 O O . LYS B 1 158 ? 8.898 -15.344 4.902 1 92.69 158 LYS B O 1
ATOM 2878 N N . ARG B 1 159 ? 9.859 -13.828 3.623 1 91.44 159 ARG B N 1
ATOM 2879 C CA . ARG B 1 159 ? 8.625 -13.477 2.928 1 91.44 159 ARG B CA 1
ATOM 2880 C C . ARG B 1 159 ? 8.219 -14.57 1.946 1 91.44 159 ARG B C 1
ATOM 2882 O O . ARG B 1 159 ? 7.031 -14.867 1.789 1 91.44 159 ARG B O 1
ATOM 2889 N N . TYR B 1 160 ? 9.211 -15.039 1.282 1 93.38 160 TYR B N 1
ATOM 2890 C CA . TYR B 1 160 ? 8.969 -16.062 0.264 1 93.38 160 TYR B CA 1
ATOM 2891 C C . TYR B 1 160 ? 9.688 -17.359 0.609 1 93.38 160 TYR B C 1
ATOM 2893 O O . TYR B 1 160 ? 10.516 -17.844 -0.167 1 93.38 160 TYR B O 1
ATOM 2901 N N . PRO B 1 161 ? 9.289 -17.984 1.621 1 90.19 161 PRO B N 1
ATOM 2902 C CA . PRO B 1 161 ? 10.016 -19.172 2.068 1 90.19 161 PRO B CA 1
ATOM 2903 C C . PRO B 1 161 ? 9.922 -20.328 1.076 1 90.19 161 PRO B C 1
ATOM 2905 O O . PRO B 1 161 ? 10.836 -21.156 0.994 1 90.19 161 PRO B O 1
ATOM 2908 N N . THR B 1 162 ? 8.883 -20.422 0.324 1 87.69 162 THR B N 1
ATOM 2909 C CA . THR B 1 162 ? 8.656 -21.562 -0.564 1 87.69 162 THR B CA 1
ATOM 2910 C C . THR B 1 162 ? 9.281 -21.297 -1.935 1 87.69 162 THR B C 1
ATOM 2912 O O . THR B 1 162 ? 9.328 -22.203 -2.777 1 87.69 162 THR B O 1
ATOM 2915 N N . LEU B 1 163 ? 9.758 -20.094 -2.164 1 90.38 163 LEU B N 1
ATOM 2916 C CA . LEU B 1 163 ? 10.164 -19.719 -3.516 1 90.38 163 LEU B CA 1
ATOM 2917 C C . LEU B 1 163 ? 11.68 -19.594 -3.615 1 90.38 163 LEU B C 1
ATOM 2919 O O . LEU B 1 163 ? 12.227 -19.5 -4.715 1 90.38 163 LEU B O 1
ATOM 2923 N N . ILE B 1 164 ? 12.359 -19.703 -2.609 1 82.62 164 ILE B N 1
ATOM 2924 C CA . ILE B 1 164 ? 13.789 -19.391 -2.537 1 82.62 164 ILE B CA 1
ATOM 2925 C C . ILE B 1 164 ? 14.555 -20.266 -3.514 1 82.62 164 ILE B C 1
ATOM 2927 O O . ILE B 1 164 ? 15.453 -19.797 -4.219 1 82.62 164 ILE B O 1
ATOM 2931 N N . ASN B 1 165 ? 14.172 -21.469 -3.639 1 83.12 165 ASN B N 1
ATOM 2932 C CA . ASN B 1 165 ? 14.945 -22.391 -4.445 1 83.12 165 ASN B CA 1
ATOM 2933 C C . ASN B 1 165 ? 14.32 -22.609 -5.82 1 83.12 165 ASN B C 1
ATOM 2935 O O . ASN B 1 165 ? 14.883 -23.297 -6.664 1 83.12 165 ASN B O 1
ATOM 2939 N N . SER B 1 166 ? 13.281 -21.938 -6.047 1 87.38 166 SER B N 1
ATOM 2940 C CA . SER B 1 166 ? 12.578 -22.219 -7.293 1 87.38 166 SER B CA 1
ATOM 2941 C C . SER B 1 166 ? 12.656 -21.031 -8.25 1 87.38 166 SER B C 1
ATOM 2943 O O . SER B 1 166 ? 12.383 -21.172 -9.445 1 87.38 166 SER B O 1
ATOM 2945 N N . LEU B 1 167 ? 13.07 -19.922 -7.789 1 92.44 167 LEU B N 1
ATOM 2946 C CA . LEU B 1 167 ? 13.109 -18.719 -8.609 1 92.44 167 LEU B CA 1
ATOM 2947 C C . LEU B 1 167 ? 14.484 -18.547 -9.266 1 92.44 167 LEU B C 1
ATOM 2949 O O . LEU B 1 167 ? 15.5 -18.922 -8.68 1 92.44 167 LEU B O 1
ATOM 2953 N N . PRO B 1 168 ? 14.477 -18 -10.422 1 90.62 168 PRO B N 1
ATOM 2954 C CA . PRO B 1 168 ? 15.773 -17.625 -11 1 90.62 168 PRO B CA 1
ATOM 2955 C C . PRO B 1 168 ? 16.562 -16.672 -10.109 1 90.62 168 PRO B C 1
ATOM 2957 O O . PRO B 1 168 ? 15.992 -15.734 -9.539 1 90.62 168 PRO B O 1
ATOM 2960 N N . LYS B 1 169 ? 17.844 -16.969 -10.039 1 90.06 169 LYS B N 1
ATOM 2961 C CA . LYS B 1 169 ? 18.719 -16.141 -9.211 1 90.06 169 LYS B CA 1
ATOM 2962 C C . LYS B 1 169 ? 18.656 -14.68 -9.633 1 90.06 169 LYS B C 1
ATOM 2964 O O . LYS B 1 169 ? 18.719 -13.781 -8.789 1 90.06 169 LYS B O 1
ATOM 2969 N N . LYS B 1 170 ? 18.547 -14.484 -10.906 1 92.31 170 LYS B N 1
ATOM 2970 C CA . LYS B 1 170 ? 18.484 -13.125 -11.438 1 92.31 170 LYS B CA 1
ATOM 2971 C C . LYS B 1 170 ? 17.281 -12.367 -10.867 1 92.31 170 LYS B C 1
ATOM 2973 O O . LYS B 1 170 ? 17.391 -11.18 -10.555 1 92.31 170 LYS B O 1
ATOM 2978 N N . ASP B 1 171 ? 16.172 -13.031 -10.727 1 93.81 171 ASP B N 1
ATOM 2979 C CA . ASP B 1 171 ? 14.945 -12.422 -10.211 1 93.81 171 ASP B CA 1
ATOM 2980 C C . ASP B 1 171 ? 15.086 -12.055 -8.734 1 93.81 171 ASP B C 1
ATOM 2982 O O . ASP B 1 171 ? 14.656 -10.984 -8.312 1 93.81 171 ASP B O 1
ATOM 2986 N N . ILE B 1 172 ? 15.68 -12.945 -8.047 1 93.38 172 ILE B N 1
ATOM 2987 C CA . ILE B 1 172 ? 15.914 -12.695 -6.629 1 93.38 172 ILE B CA 1
ATOM 2988 C C . ILE B 1 172 ? 16.859 -11.5 -6.465 1 93.38 172 ILE B C 1
ATOM 2990 O O . ILE B 1 172 ? 16.609 -10.609 -5.648 1 93.38 172 ILE B O 1
ATOM 2994 N N . ALA B 1 173 ? 17.938 -11.5 -7.262 1 92.81 173 ALA B N 1
ATOM 2995 C CA . ALA B 1 173 ? 18.938 -10.43 -7.203 1 92.81 173 ALA B CA 1
ATOM 2996 C C . ALA B 1 173 ? 18.297 -9.07 -7.473 1 92.81 173 ALA B C 1
ATOM 2998 O O . ALA B 1 173 ? 18.516 -8.117 -6.719 1 92.81 173 ALA B O 1
ATOM 2999 N N . THR B 1 174 ? 17.484 -9.008 -8.508 1 90.62 174 THR B N 1
ATOM 3000 C CA . THR B 1 174 ? 16.859 -7.746 -8.875 1 90.62 174 THR B CA 1
ATOM 3001 C C . THR B 1 174 ? 15.805 -7.34 -7.844 1 90.62 174 THR B C 1
ATOM 3003 O O . THR B 1 174 ? 15.602 -6.148 -7.598 1 90.62 174 THR B O 1
ATOM 3006 N N . TYR B 1 175 ? 15.18 -8.289 -7.254 1 92.69 175 TYR B N 1
ATOM 3007 C CA . TYR B 1 175 ? 14.211 -8.008 -6.199 1 92.69 175 TYR B CA 1
ATOM 3008 C C . TYR B 1 175 ? 14.883 -7.328 -5.012 1 92.69 175 TYR B C 1
ATOM 3010 O O . TYR B 1 175 ? 14.352 -6.352 -4.469 1 92.69 175 TYR B O 1
ATOM 3018 N N . ILE B 1 176 ? 16.016 -7.855 -4.629 1 91.06 176 ILE B N 1
ATOM 3019 C CA . ILE B 1 176 ? 16.641 -7.309 -3.434 1 91.06 176 ILE B CA 1
ATOM 3020 C C . ILE B 1 176 ? 17.547 -6.141 -3.814 1 91.06 176 ILE B C 1
ATOM 3022 O O . ILE B 1 176 ? 18.188 -5.523 -2.949 1 91.06 176 ILE B O 1
ATOM 3026 N N . GLY B 1 177 ? 17.672 -5.832 -5.125 1 86.5 177 GLY B N 1
ATOM 3027 C CA . GLY B 1 177 ? 18.359 -4.633 -5.594 1 86.5 177 GLY B CA 1
ATOM 3028 C C . GLY B 1 177 ? 19.859 -4.812 -5.723 1 86.5 177 GLY B C 1
ATOM 3029 O O . GLY B 1 177 ? 20.625 -3.912 -5.371 1 86.5 177 GLY B O 1
ATOM 3030 N N . VAL B 1 178 ? 20.312 -5.977 -6.078 1 88.38 178 VAL B N 1
ATOM 3031 C CA . VAL B 1 178 ? 21.734 -6.242 -6.285 1 88.38 178 VAL B CA 1
ATOM 3032 C C . VAL B 1 178 ? 21.938 -6.961 -7.617 1 88.38 178 VAL B C 1
ATOM 3034 O O . VAL B 1 178 ? 20.969 -7.305 -8.297 1 88.38 178 VAL B O 1
ATOM 3037 N N . THR B 1 179 ? 23.172 -7.02 -7.98 1 88 179 THR B N 1
ATOM 3038 C CA . THR B 1 179 ? 23.484 -7.781 -9.188 1 88 179 THR B CA 1
ATOM 3039 C C . THR B 1 179 ? 23.484 -9.281 -8.891 1 88 179 THR B C 1
ATOM 3041 O O . THR B 1 179 ? 23.719 -9.695 -7.758 1 88 179 THR B O 1
ATOM 3044 N N . PRO B 1 180 ? 23.188 -10.047 -9.945 1 89.94 180 PRO B N 1
ATOM 3045 C CA . PRO B 1 180 ? 23.25 -11.5 -9.758 1 89.94 180 PRO B CA 1
ATOM 3046 C C . PRO B 1 180 ? 24.609 -11.977 -9.242 1 89.94 180 PRO B C 1
ATOM 3048 O O . PRO B 1 180 ? 24.672 -12.883 -8.414 1 89.94 180 PRO B O 1
ATOM 3051 N N . GLU B 1 181 ? 25.641 -11.328 -9.711 1 90.12 181 GLU B N 1
ATOM 3052 C CA . GLU B 1 181 ? 26.984 -11.68 -9.289 1 90.12 181 GLU B CA 1
ATOM 3053 C C . GLU B 1 181 ? 27.188 -11.43 -7.793 1 90.12 181 GLU B C 1
ATOM 3055 O O . GLU B 1 181 ? 27.781 -12.25 -7.094 1 90.12 181 GLU B O 1
ATOM 3060 N N . PHE B 1 182 ? 26.734 -10.438 -7.371 1 88.19 182 PHE B N 1
ATOM 3061 C CA . PHE B 1 182 ? 26.844 -10.102 -5.957 1 88.19 182 PHE B CA 1
ATOM 3062 C C . PHE B 1 182 ? 26.031 -11.078 -5.105 1 88.19 182 PHE B C 1
ATOM 3064 O O . PHE B 1 182 ? 26.5 -11.523 -4.055 1 88.19 182 PHE B O 1
ATOM 3071 N N . LEU B 1 183 ? 24.812 -11.383 -5.488 1 90 183 LEU B N 1
ATOM 3072 C CA . LEU B 1 183 ? 23.984 -12.32 -4.75 1 90 183 LEU B CA 1
ATOM 3073 C C . LEU B 1 183 ? 24.672 -13.672 -4.602 1 90 183 LEU B C 1
ATOM 3075 O O . LEU B 1 183 ? 24.672 -14.258 -3.514 1 90 183 LEU B O 1
ATOM 3079 N N . SER B 1 184 ? 25.266 -14.156 -5.617 1 89.94 184 SER B N 1
ATOM 3080 C CA . SER B 1 184 ? 25.969 -15.43 -5.609 1 89.94 184 SER B CA 1
ATOM 3081 C C . SER B 1 184 ? 27.109 -15.43 -4.59 1 89.94 184 SER B C 1
ATOM 3083 O O . SER B 1 184 ? 27.266 -16.375 -3.814 1 89.94 184 SER B O 1
ATOM 3085 N N . ARG B 1 185 ? 27.828 -14.359 -4.648 1 89.31 185 ARG B N 1
ATOM 3086 C CA . ARG B 1 185 ? 28.953 -14.227 -3.717 1 89.31 185 ARG B CA 1
ATOM 3087 C C . ARG B 1 185 ? 28.453 -14.172 -2.275 1 89.31 185 ARG B C 1
ATOM 3089 O O . ARG B 1 185 ? 29.047 -14.789 -1.387 1 89.31 185 ARG B O 1
ATOM 3096 N N . MET B 1 186 ? 27.469 -13.445 -2.102 1 88.19 186 MET B N 1
ATOM 3097 C CA . MET B 1 186 ? 26.891 -13.273 -0.771 1 88.19 186 MET B CA 1
ATOM 3098 C C . MET B 1 186 ? 26.375 -14.602 -0.226 1 88.19 186 MET B C 1
ATOM 3100 O O . MET B 1 186 ? 26.625 -14.938 0.937 1 88.19 186 MET B O 1
ATOM 3104 N N . GLN B 1 187 ? 25.672 -15.336 -1.061 1 86.94 187 GLN B N 1
ATOM 3105 C CA . GLN B 1 187 ? 25.141 -16.625 -0.66 1 86.94 187 GLN B CA 1
ATOM 3106 C C . GLN B 1 187 ? 26.25 -17.594 -0.287 1 86.94 187 GLN B C 1
ATOM 3108 O O . GLN B 1 187 ? 26.125 -18.359 0.672 1 86.94 187 GLN B O 1
ATOM 3113 N N . SER B 1 188 ? 27.297 -17.5 -1.058 1 87.25 188 SER B N 1
ATOM 3114 C CA . SER B 1 188 ? 28.453 -18.344 -0.789 1 87.25 188 SER B CA 1
ATOM 3115 C C . SER B 1 188 ? 29.094 -18 0.553 1 87.25 188 SER B C 1
ATOM 3117 O O . SER B 1 188 ? 29.484 -18.891 1.304 1 87.25 188 SER B O 1
ATOM 3119 N N . LYS B 1 189 ? 29.141 -16.781 0.818 1 85.06 189 LYS B N 1
ATOM 3120 C CA . LYS B 1 189 ? 29.719 -16.312 2.084 1 85.06 189 LYS B CA 1
ATOM 3121 C C . LYS B 1 189 ? 28.828 -16.719 3.26 1 85.06 189 LYS B C 1
ATOM 3123 O O . LYS B 1 189 ? 29.328 -17.078 4.324 1 85.06 189 LYS B O 1
ATOM 3128 N N . MET B 1 190 ? 27.531 -16.609 3.047 1 82.5 190 MET B N 1
ATOM 3129 C CA . MET B 1 190 ? 26.578 -16.953 4.102 1 82.5 190 MET B CA 1
ATOM 3130 C C . MET B 1 190 ? 26.641 -18.438 4.41 1 82.5 190 MET B C 1
ATOM 3132 O O . MET B 1 190 ? 26.438 -18.844 5.559 1 82.5 190 MET B O 1
ATOM 3136 N N . LEU B 1 191 ? 26.797 -19.234 3.377 1 74.69 191 LEU B N 1
ATOM 3137 C CA . LEU B 1 191 ? 26.891 -20.672 3.543 1 74.69 191 LEU B CA 1
ATOM 3138 C C . LEU B 1 191 ? 28.188 -21.047 4.27 1 74.69 191 LEU B C 1
ATOM 3140 O O . LEU B 1 191 ? 28.219 -22.016 5.035 1 74.69 191 LEU B O 1
ATOM 3144 N N . LYS B 1 192 ? 29.219 -20.25 4.121 1 74.25 192 LYS B N 1
ATOM 3145 C CA . LYS B 1 192 ? 30.484 -20.516 4.805 1 74.25 192 LYS B CA 1
ATOM 3146 C C . LYS B 1 192 ? 30.406 -20.109 6.273 1 74.25 192 LYS B C 1
ATOM 3148 O O . LYS B 1 192 ? 31.078 -20.703 7.117 1 74.25 192 LYS B O 1
ATOM 3153 N N . ARG B 1 193 ? 29.672 -19.156 6.508 1 67.81 193 ARG B N 1
ATOM 3154 C CA . ARG B 1 193 ? 29.562 -18.719 7.891 1 67.81 193 ARG B CA 1
ATOM 3155 C C . ARG B 1 193 ? 28.688 -19.672 8.703 1 67.81 193 ARG B C 1
ATOM 3157 O O . ARG B 1 193 ? 28.812 -19.734 9.93 1 67.81 193 ARG B O 1
ATOM 3164 N N . LYS B 1 194 ? 27.875 -20.531 8.062 1 58.5 194 LYS B N 1
ATOM 3165 C CA . LYS B 1 194 ? 27.094 -21.531 8.773 1 58.5 194 LYS B CA 1
ATOM 3166 C C . LYS B 1 194 ? 27.906 -22.812 8.992 1 58.5 194 LYS B C 1
ATOM 3168 O O . LYS B 1 194 ? 27.797 -23.453 10.039 1 58.5 194 LYS B O 1
#

Secondary structure (DSSP, 8-state):
---HHHHHHHHTT----HHHHHHHHHTEEEEEE-TT-EEE-TTSPP-EEEEEEES-EEEEEE-TTS-EEEEEEE-TT-EE--HHHHHH-S--S-EEEESS-EEEEEEEHHHHHHHHHH-THHHHHHHHHHHHHHHHHHHHHHHHHH--HHHHHHHHHHH-TTTTTTS-HHHHHHHHTS-HHHHHHHHHHHHHH-/---HHHHHHHHTT----HHHHHHHHHTEEEEEE-TT-EEE-TTSPP-EEEEEEES-EEEEEE-TTS-EEEEEEE-TT-EE--HHHHHH-S--S-EEEESS-EEEEEEEHHHHHHHHHH-THHHHHHHHHHHHHHHHHHHHHHHHHH--HHHHHHHHHHH-TTTTTTS-HHHHHHHHTS-HHHHHHHHHHHHHH-

Radius of gyration: 21.7 Å; Cα contacts (8 Å, |Δi|>4): 654; chains: 2; bounding box: 57×53×42 Å

InterPro domains:
  IPR014710 RmlC-like jelly roll fold [G3DSA:2.60.120.10] (2-142)
  IPR018490 Cyclic nucleotide-binding domain superfamily [SSF51206] (18-143)